Protein AF-A0A2N1TAE9-F1 (afdb_monomer_lite)

Structure (mmCIF, N/CA/C/O backbone):
data_AF-A0A2N1TAE9-F1
#
_entry.id   AF-A0A2N1TAE9-F1
#
loop_
_atom_site.group_PDB
_atom_site.id
_atom_site.type_symbol
_atom_site.label_atom_id
_atom_site.label_alt_id
_atom_site.label_comp_id
_atom_site.label_asym_id
_atom_site.label_entity_id
_atom_site.label_seq_id
_atom_site.pdbx_PDB_ins_code
_atom_site.Cartn_x
_atom_site.Cartn_y
_atom_site.Cartn_z
_atom_site.occupancy
_atom_site.B_iso_or_equiv
_atom_site.auth_seq_id
_atom_site.auth_comp_id
_atom_site.auth_asym_id
_atom_site.auth_atom_id
_atom_site.pdbx_PDB_model_num
ATOM 1 N N . MET A 1 1 ? 29.880 -28.941 57.356 1.00 48.69 1 MET A N 1
ATOM 2 C CA . MET A 1 1 ? 28.964 -29.034 56.193 1.00 48.69 1 MET A CA 1
ATOM 3 C C . MET A 1 1 ? 27.522 -28.611 56.514 1.00 48.69 1 MET A C 1
ATOM 5 O O . MET A 1 1 ? 26.839 -28.140 55.619 1.00 48.69 1 MET A O 1
ATOM 9 N N . MET A 1 2 ? 27.075 -28.674 57.776 1.00 41.75 2 MET A N 1
ATOM 10 C CA . MET A 1 2 ? 25.691 -28.361 58.184 1.00 41.75 2 MET A CA 1
ATOM 11 C C . MET A 1 2 ? 25.362 -26.857 58.338 1.00 41.75 2 MET A C 1
ATOM 13 O O . MET A 1 2 ? 24.201 -26.471 58.325 1.00 41.75 2 MET A O 1
ATOM 17 N N . THR A 1 3 ? 26.364 -25.975 58.414 1.00 40.53 3 THR A N 1
ATOM 18 C CA . THR A 1 3 ? 26.179 -24.521 58.615 1.00 40.53 3 THR A CA 1
ATOM 19 C C . THR A 1 3 ? 25.979 -23.706 57.330 1.00 40.53 3 THR A C 1
ATOM 21 O O . THR A 1 3 ? 25.536 -22.563 57.405 1.00 40.53 3 THR A O 1
ATOM 24 N N . ARG A 1 4 ? 26.260 -24.269 56.142 1.00 40.06 4 ARG A N 1
ATOM 25 C CA . ARG A 1 4 ? 25.985 -23.610 54.845 1.00 40.06 4 ARG A CA 1
ATOM 26 C C . ARG A 1 4 ? 24.565 -23.860 54.329 1.00 40.06 4 ARG A C 1
ATOM 28 O O . ARG A 1 4 ? 24.026 -23.006 53.640 1.00 40.06 4 ARG A O 1
ATOM 35 N N . ILE A 1 5 ? 23.944 -24.977 54.711 1.00 45.84 5 ILE A N 1
ATOM 36 C CA . ILE A 1 5 ? 22.577 -25.325 54.292 1.00 45.84 5 ILE A CA 1
ATOM 37 C C . ILE A 1 5 ? 21.556 -24.419 54.999 1.00 45.84 5 ILE A C 1
ATOM 39 O O . ILE A 1 5 ? 20.664 -23.885 54.355 1.00 45.84 5 ILE A O 1
ATOM 43 N N . ILE A 1 6 ? 21.768 -24.111 56.283 1.00 46.84 6 ILE A N 1
ATOM 44 C CA . ILE A 1 6 ? 20.852 -23.265 57.068 1.00 46.84 6 ILE A CA 1
ATOM 45 C C . ILE A 1 6 ? 20.806 -21.813 56.551 1.00 46.84 6 ILE A C 1
ATOM 47 O O . ILE A 1 6 ? 19.744 -21.200 56.562 1.00 46.84 6 ILE A O 1
ATOM 51 N N . LYS A 1 7 ? 21.919 -21.264 56.034 1.00 40.62 7 LYS A N 1
ATOM 52 C CA . LYS A 1 7 ? 21.946 -19.894 55.484 1.00 40.62 7 LYS A CA 1
ATOM 53 C C . LYS A 1 7 ? 21.244 -19.766 54.126 1.00 40.62 7 LYS A C 1
ATOM 55 O O . LYS A 1 7 ? 20.624 -18.738 53.882 1.00 40.62 7 LYS A O 1
ATOM 60 N N . ASN A 1 8 ? 21.285 -20.799 53.282 1.00 44.47 8 ASN A N 1
ATOM 61 C CA . ASN A 1 8 ? 20.608 -20.770 51.980 1.00 44.47 8 ASN A CA 1
ATOM 62 C C . ASN A 1 8 ? 19.101 -21.039 52.100 1.00 44.47 8 ASN A C 1
ATOM 64 O O . ASN A 1 8 ? 18.321 -20.444 51.364 1.00 44.47 8 ASN A O 1
ATOM 68 N N . THR A 1 9 ? 18.668 -21.858 53.065 1.00 50.06 9 THR A N 1
ATOM 69 C CA . THR A 1 9 ? 17.235 -22.080 53.320 1.00 50.06 9 THR A CA 1
ATOM 70 C C . THR A 1 9 ? 16.568 -20.856 53.961 1.00 50.06 9 THR A C 1
ATOM 72 O O . THR A 1 9 ? 15.439 -20.530 53.612 1.00 50.06 9 THR A O 1
ATOM 75 N N . LEU A 1 10 ? 17.268 -20.117 54.834 1.00 45.78 10 LEU A N 1
ATOM 76 C CA . LEU A 1 10 ? 16.733 -18.883 55.429 1.00 45.78 10 LEU A CA 1
ATOM 77 C C . LEU A 1 10 ? 16.612 -17.724 54.428 1.00 45.78 10 LEU A C 1
ATOM 79 O O . LEU A 1 10 ? 15.702 -16.915 54.569 1.00 45.78 10 LEU A O 1
ATOM 83 N N . LEU A 1 11 ? 17.473 -17.658 53.406 1.00 48.25 11 LEU A N 1
ATOM 84 C CA . LEU A 1 11 ? 17.379 -16.631 52.362 1.00 48.25 11 LEU A CA 1
ATOM 85 C C . LEU A 1 11 ? 16.167 -16.865 51.441 1.00 48.25 11 LEU A C 1
ATOM 87 O O . LEU A 1 11 ? 15.468 -15.917 51.105 1.00 48.25 11 LEU A O 1
ATOM 91 N N . LEU A 1 12 ? 15.865 -18.125 51.102 1.00 50.19 12 LEU A N 1
ATOM 92 C CA . LEU A 1 12 ? 14.687 -18.492 50.301 1.00 50.19 12 LEU A CA 1
ATOM 93 C C . LEU A 1 12 ? 13.363 -18.274 51.050 1.00 50.19 12 LEU A C 1
ATOM 95 O O . LEU A 1 12 ? 12.384 -17.845 50.448 1.00 50.19 12 LEU A O 1
ATOM 99 N N . VAL A 1 13 ? 13.335 -18.510 52.365 1.00 53.56 13 VAL A N 1
ATOM 100 C CA . VAL A 1 13 ? 12.142 -18.247 53.190 1.00 53.56 13 VAL A CA 1
ATOM 101 C C . VAL A 1 13 ? 11.974 -16.746 53.475 1.00 53.56 13 VAL A C 1
ATOM 103 O O . VAL A 1 13 ? 10.848 -16.260 53.510 1.00 53.56 13 VAL A O 1
ATOM 106 N N . ALA A 1 14 ? 13.068 -15.981 53.593 1.00 46.66 14 ALA A N 1
ATOM 107 C CA . ALA A 1 14 ? 13.014 -14.523 53.740 1.00 46.66 14 ALA A CA 1
ATOM 108 C C . ALA A 1 14 ? 12.622 -13.792 52.439 1.00 46.66 14 ALA A C 1
ATOM 110 O O . ALA A 1 14 ? 11.951 -12.766 52.514 1.00 46.66 14 ALA A O 1
ATOM 111 N N . LEU A 1 15 ? 12.960 -14.332 51.260 1.00 47.03 15 LEU A N 1
ATOM 112 C CA . LEU A 1 15 ? 12.443 -13.838 49.974 1.00 47.03 15 LEU A CA 1
ATOM 113 C C . LEU A 1 15 ? 10.959 -14.185 49.754 1.00 47.03 15 LEU A C 1
ATOM 115 O O . LEU A 1 15 ? 10.267 -13.447 49.063 1.00 47.03 15 LEU A O 1
ATOM 119 N N . GLY A 1 16 ? 10.453 -15.261 50.368 1.00 46.06 16 GLY A N 1
ATOM 120 C CA . GLY A 1 16 ? 9.036 -15.640 50.297 1.00 46.06 16 GLY A CA 1
ATOM 121 C C . GLY A 1 16 ? 8.114 -14.905 51.279 1.00 46.06 16 GLY A C 1
ATOM 122 O O . GLY A 1 16 ? 6.905 -14.889 51.076 1.00 46.06 16 GLY A O 1
ATOM 123 N N . ALA A 1 17 ? 8.653 -14.294 52.340 1.00 45.81 17 ALA A N 1
ATOM 124 C CA . ALA A 1 17 ? 7.858 -13.738 53.442 1.00 45.81 17 ALA A CA 1
ATOM 125 C C . ALA A 1 17 ? 7.731 -12.199 53.450 1.00 45.81 17 ALA A C 1
ATOM 127 O O . ALA A 1 17 ? 7.178 -11.646 54.398 1.00 45.81 17 ALA A O 1
ATOM 128 N N . ALA A 1 18 ? 8.221 -11.496 52.422 1.00 43.75 18 ALA A N 1
ATOM 129 C CA . ALA A 1 18 ? 8.297 -10.029 52.404 1.00 43.75 18 ALA A CA 1
ATOM 130 C C . ALA A 1 18 ? 7.471 -9.338 51.299 1.00 43.75 18 ALA A C 1
ATOM 132 O O . ALA A 1 18 ? 7.846 -8.253 50.865 1.00 43.75 18 ALA A O 1
ATOM 133 N N . VAL A 1 19 ? 6.336 -9.907 50.868 1.00 46.25 19 VAL A N 1
ATOM 134 C CA . VAL A 1 19 ? 5.345 -9.162 50.059 1.00 46.25 19 VAL A CA 1
ATOM 135 C C . VAL A 1 19 ? 3.905 -9.519 50.465 1.00 46.25 19 VAL A C 1
ATOM 137 O O . VAL A 1 19 ? 3.253 -10.327 49.801 1.00 46.25 19 VAL A O 1
ATOM 140 N N . PRO A 1 20 ? 3.357 -8.938 51.546 1.00 41.84 20 PRO A N 1
ATOM 141 C CA . PRO A 1 20 ? 1.918 -8.878 51.729 1.00 41.84 20 PRO A CA 1
ATOM 142 C C . PRO A 1 20 ? 1.414 -7.628 50.989 1.00 41.84 20 PRO A C 1
ATOM 144 O O . PRO A 1 20 ? 1.506 -6.526 51.524 1.00 41.84 20 PRO A O 1
ATOM 147 N N . GLY A 1 21 ? 0.939 -7.769 49.743 1.00 39.06 21 GLY A N 1
ATOM 148 C CA . GLY A 1 21 ? 0.318 -6.624 49.057 1.00 39.06 21 GLY A CA 1
ATOM 149 C C . GLY A 1 21 ? 0.042 -6.675 47.551 1.00 39.06 21 GLY A C 1
ATOM 150 O O . GLY A 1 21 ? -0.692 -5.812 47.097 1.00 39.06 21 GLY A O 1
ATOM 151 N N . CYS A 1 22 ? 0.549 -7.639 46.777 1.00 42.91 22 CYS A N 1
ATOM 152 C CA . CYS A 1 22 ? 0.205 -7.789 45.350 1.00 42.91 22 CYS A CA 1
ATOM 153 C C . CYS A 1 22 ? 0.248 -9.275 44.979 1.00 42.91 22 CYS A C 1
ATOM 155 O O . CYS A 1 22 ? 1.330 -9.803 44.748 1.00 42.91 22 CYS A O 1
ATOM 157 N N . TRP A 1 23 ? -0.891 -9.972 44.986 1.00 37.56 23 TRP A N 1
ATOM 158 C CA . TRP A 1 23 ? -0.955 -11.418 44.704 1.00 37.56 23 TRP A CA 1
ATOM 159 C C . TRP A 1 23 ? -1.984 -11.823 43.640 1.00 37.56 23 TRP A C 1
ATOM 161 O O . TRP A 1 23 ? -2.246 -13.011 43.494 1.00 37.56 23 TRP A O 1
ATOM 171 N N . ASP A 1 24 ? -2.488 -10.887 42.833 1.00 42.12 24 ASP A N 1
ATOM 172 C CA . ASP A 1 24 ? -3.410 -11.237 41.737 1.00 42.12 24 ASP A CA 1
ATOM 173 C C . ASP A 1 24 ? -2.737 -11.401 40.367 1.00 42.12 24 ASP A C 1
ATOM 175 O O . ASP A 1 24 ? -3.413 -11.698 39.385 1.00 42.12 24 ASP A O 1
ATOM 179 N N . ARG A 1 25 ? -1.406 -11.273 40.266 1.00 45.28 25 ARG A N 1
ATOM 180 C CA . ARG A 1 25 ? -0.684 -11.544 39.012 1.00 45.28 25 ARG A CA 1
ATOM 181 C C . ARG A 1 25 ? 0.619 -12.302 39.279 1.00 45.28 25 ARG A C 1
ATOM 183 O O . ARG A 1 25 ? 1.482 -11.781 39.987 1.00 45.28 25 ARG A O 1
ATOM 190 N N . PRO A 1 26 ? 0.800 -13.528 38.751 1.00 45.22 26 PRO A N 1
ATOM 191 C CA . PRO A 1 26 ? 2.083 -14.210 38.828 1.00 45.22 26 PRO A CA 1
ATOM 192 C C . PRO A 1 26 ? 3.147 -13.384 38.097 1.00 45.22 26 PRO A C 1
ATOM 194 O O . PRO A 1 26 ? 2.963 -13.006 36.943 1.00 45.22 26 PRO A O 1
ATOM 197 N N . LEU A 1 27 ? 4.294 -13.170 38.749 1.00 46.91 27 LEU A N 1
ATOM 198 C CA . LEU A 1 27 ? 5.439 -12.380 38.259 1.00 46.91 27 LEU A CA 1
ATOM 199 C C . LEU A 1 27 ? 6.015 -12.853 36.901 1.00 46.91 27 LEU A C 1
ATOM 201 O O . LEU A 1 27 ? 6.888 -12.202 36.339 1.00 46.91 27 LEU A O 1
ATOM 205 N N . PHE A 1 28 ? 5.557 -14.004 36.398 1.00 48.75 28 PHE A N 1
ATOM 206 C CA . PHE A 1 28 ? 6.029 -14.648 35.172 1.00 48.75 28 PHE A CA 1
ATOM 207 C C . PHE A 1 28 ? 4.971 -14.731 34.060 1.00 48.75 28 PHE A C 1
ATOM 209 O O . PHE A 1 28 ? 5.301 -15.185 32.970 1.00 48.75 28 PHE A O 1
ATOM 216 N N . THR A 1 29 ? 3.724 -14.301 34.290 1.00 44.34 29 THR A N 1
ATOM 217 C CA . THR A 1 29 ? 2.687 -14.295 33.237 1.00 44.34 29 THR A CA 1
ATOM 218 C C . THR A 1 29 ? 2.866 -13.110 32.280 1.00 44.34 29 THR A C 1
ATOM 220 O O . THR A 1 29 ? 2.688 -13.263 31.078 1.00 44.34 29 THR A O 1
ATOM 223 N N . GLU A 1 30 ? 3.340 -11.970 32.793 1.00 48.47 30 GLU A N 1
ATOM 224 C CA . GLU A 1 30 ? 3.774 -10.795 32.007 1.00 48.47 30 GLU A CA 1
ATOM 225 C C . GLU A 1 30 ? 4.979 -11.097 31.094 1.00 48.47 30 GLU A C 1
ATOM 227 O O . GLU A 1 30 ? 5.230 -10.374 30.142 1.00 48.47 30 GLU A O 1
ATOM 232 N N . LEU A 1 31 ? 5.741 -12.163 31.374 1.00 47.31 31 LEU A N 1
ATOM 233 C CA . LEU A 1 31 ? 6.984 -12.492 30.664 1.00 47.31 31 LEU A CA 1
ATOM 234 C C . LEU A 1 31 ? 6.779 -13.471 29.490 1.00 47.31 31 LEU A C 1
ATOM 236 O O . LEU A 1 31 ? 7.754 -13.839 28.841 1.00 47.31 31 LEU A O 1
ATOM 240 N N . ALA A 1 32 ? 5.545 -13.939 29.252 1.00 51.44 32 ALA A N 1
ATOM 241 C CA . ALA A 1 32 ? 5.274 -15.072 28.358 1.00 51.44 32 ALA A CA 1
ATOM 242 C C . ALA A 1 32 ? 4.232 -14.815 27.255 1.00 51.44 32 ALA A C 1
ATOM 244 O O . ALA A 1 32 ? 4.106 -15.644 26.356 1.00 51.44 32 ALA A O 1
ATOM 245 N N . THR A 1 33 ? 3.495 -13.704 27.290 1.00 66.19 33 THR A N 1
ATOM 246 C CA . THR A 1 33 ? 2.437 -13.424 26.305 1.00 66.19 33 THR A CA 1
ATOM 247 C C . THR A 1 33 ? 2.600 -12.023 25.752 1.00 66.19 33 THR A C 1
ATOM 249 O O . THR A 1 33 ? 2.283 -11.061 26.440 1.00 66.19 33 THR A O 1
ATOM 252 N N . ASN A 1 34 ? 3.087 -11.947 24.512 1.00 79.75 34 ASN A N 1
ATOM 253 C CA . ASN A 1 34 ? 3.080 -10.732 23.706 1.00 79.75 34 ASN A CA 1
ATOM 254 C C . ASN A 1 34 ? 1.625 -10.270 23.523 1.00 79.75 34 ASN A C 1
ATOM 256 O O . ASN A 1 34 ? 0.776 -11.054 23.080 1.00 79.75 34 ASN A O 1
ATOM 260 N N . ARG A 1 35 ? 1.326 -9.037 23.930 1.00 89.25 35 ARG A N 1
ATOM 261 C CA . ARG A 1 35 ? -0.026 -8.466 23.900 1.00 89.25 35 ARG A CA 1
ATOM 262 C C . ARG A 1 35 ? -0.255 -7.626 22.655 1.00 89.25 35 ARG A C 1
ATOM 264 O O . ARG A 1 35 ? -1.401 -7.510 22.230 1.00 89.25 35 ARG A O 1
ATOM 271 N N . LEU A 1 36 ? 0.791 -7.073 22.055 1.00 92.62 36 LEU A N 1
ATOM 272 C CA . LEU A 1 36 ? 0.718 -6.435 20.753 1.00 92.62 36 LEU A CA 1
ATOM 273 C C . LEU A 1 36 ? 0.793 -7.499 19.654 1.00 92.62 36 LEU A C 1
ATOM 275 O O . LEU A 1 36 ? 1.784 -8.210 19.532 1.00 92.62 36 LEU A O 1
ATOM 279 N N . GLU A 1 37 ? -0.226 -7.567 18.806 1.00 94.56 37 GLU A N 1
ATOM 280 C CA . GLU A 1 37 ? -0.170 -8.269 17.526 1.00 94.56 37 GLU A CA 1
ATOM 281 C C . GLU A 1 37 ? -0.018 -7.251 16.404 1.00 94.56 37 GLU A C 1
ATOM 283 O O . GLU A 1 37 ? -0.873 -6.382 16.242 1.00 94.56 37 GLU A O 1
ATOM 288 N N . VAL A 1 38 ? 1.023 -7.390 15.585 1.00 96.06 38 VAL A N 1
ATOM 289 C CA . VAL A 1 38 ? 1.084 -6.684 14.303 1.00 96.06 38 VAL A CA 1
ATOM 290 C C . VAL A 1 38 ? 0.535 -7.578 13.209 1.00 96.06 38 VAL A C 1
ATOM 292 O O . VAL A 1 38 ? 1.040 -8.675 12.973 1.00 96.06 38 VAL A O 1
ATOM 295 N N . ARG A 1 39 ? -0.481 -7.081 12.513 1.00 96.50 39 ARG A N 1
ATOM 296 C CA . ARG A 1 39 ? -1.140 -7.774 11.414 1.00 96.50 39 ARG A CA 1
ATOM 297 C C . ARG A 1 39 ? -0.903 -7.020 10.124 1.00 96.50 39 ARG A C 1
ATOM 299 O O . ARG A 1 39 ? -1.320 -5.873 9.998 1.00 96.50 39 ARG A O 1
ATOM 306 N N . LEU A 1 40 ? -0.254 -7.672 9.170 1.00 96.06 40 LEU A N 1
ATOM 307 C CA . LEU A 1 40 ? 0.089 -7.081 7.888 1.00 96.06 40 LEU A CA 1
ATOM 308 C C . LEU A 1 40 ? -0.789 -7.640 6.765 1.00 96.06 40 LEU A C 1
ATOM 310 O O . LEU A 1 40 ? -0.867 -8.856 6.593 1.00 96.06 40 LEU A O 1
ATOM 314 N N . LYS A 1 41 ? -1.409 -6.756 5.979 1.00 94.56 41 LYS A N 1
ATOM 315 C CA . LYS A 1 41 ? -2.271 -7.123 4.847 1.00 94.56 41 LYS A CA 1
ATOM 316 C C . LYS A 1 41 ? -1.846 -6.450 3.539 1.00 94.56 41 LYS A C 1
ATOM 318 O O . LYS A 1 41 ? -1.318 -5.341 3.557 1.00 94.56 41 LYS A O 1
ATOM 323 N N . GLY A 1 42 ? -2.136 -7.105 2.418 1.00 90.62 42 GLY A N 1
ATOM 324 C CA . GLY A 1 42 ? -1.908 -6.647 1.039 1.00 90.62 42 GLY A CA 1
ATOM 325 C C . GLY A 1 42 ? -3.141 -6.090 0.324 1.00 90.62 42 GLY A C 1
ATOM 326 O O . GLY A 1 42 ? -3.156 -6.004 -0.906 1.00 90.62 42 GLY A O 1
ATOM 327 N N . THR A 1 43 ? -4.192 -5.785 1.078 1.00 88.38 43 THR A N 1
ATOM 328 C CA . THR A 1 43 ? -5.531 -5.456 0.583 1.00 88.38 43 THR A CA 1
ATOM 329 C C . THR A 1 43 ? -5.926 -4.011 0.901 1.00 88.38 43 THR A C 1
ATOM 331 O O . THR A 1 43 ? -5.428 -3.414 1.858 1.00 88.38 43 THR A O 1
ATOM 334 N N . TYR A 1 44 ? -6.842 -3.462 0.097 1.00 86.19 44 TYR A N 1
ATOM 335 C CA . TYR A 1 44 ? -7.515 -2.203 0.402 1.00 86.19 44 TYR A CA 1
ATOM 336 C C . TYR A 1 44 ? -8.557 -2.341 1.524 1.00 86.19 44 TYR A C 1
ATOM 338 O O . TYR A 1 44 ? -8.684 -1.443 2.355 1.00 86.19 44 TYR A O 1
ATOM 346 N N . ALA A 1 45 ? -9.307 -3.445 1.570 1.00 87.25 45 ALA A N 1
ATOM 347 C CA . ALA A 1 45 ? -10.346 -3.676 2.566 1.00 87.25 45 ALA A CA 1
ATOM 348 C C . ALA A 1 45 ? -9.770 -4.008 3.954 1.00 87.25 45 ALA A C 1
ATOM 350 O O . ALA A 1 45 ? -8.665 -4.528 4.112 1.00 87.25 45 ALA A O 1
ATOM 351 N N . SER A 1 46 ? -10.496 -3.651 5.010 1.00 85.31 46 SER A N 1
ATOM 352 C CA . SER A 1 46 ? -10.188 -4.066 6.380 1.00 85.31 46 SER A CA 1
ATOM 353 C C . SER A 1 46 ? -10.633 -5.503 6.639 1.00 85.31 46 SER A C 1
ATOM 355 O O . SER A 1 46 ? -9.995 -6.210 7.420 1.00 85.31 46 SER A O 1
ATOM 357 N N . ASN A 1 47 ? -11.694 -5.936 5.966 1.00 88.06 47 ASN A N 1
ATOM 358 C CA . ASN A 1 47 ? -12.227 -7.293 5.954 1.00 88.06 47 ASN A CA 1
ATOM 359 C C . ASN A 1 47 ? -13.014 -7.508 4.652 1.00 88.06 47 ASN A C 1
ATOM 361 O O . ASN A 1 47 ? -13.383 -6.529 4.009 1.00 88.06 47 ASN A O 1
ATOM 365 N N . ASP A 1 48 ? -13.243 -8.770 4.284 1.00 84.44 48 ASP A N 1
ATOM 366 C CA . ASP A 1 48 ? -13.979 -9.166 3.072 1.00 84.44 48 ASP A CA 1
ATOM 367 C C . ASP A 1 48 ? -13.463 -8.465 1.805 1.00 84.44 48 ASP A C 1
ATOM 369 O O . ASP A 1 48 ? -14.156 -7.667 1.175 1.00 84.44 48 ASP A O 1
ATOM 373 N N . GLU A 1 49 ? -12.205 -8.736 1.448 1.00 84.06 49 GLU A N 1
ATOM 374 C CA . GLU A 1 49 ? -11.585 -8.105 0.285 1.00 84.06 49 GLU A CA 1
ATOM 375 C C . GLU A 1 49 ? -12.241 -8.535 -1.029 1.00 84.06 49 GLU A C 1
ATOM 377 O O . GLU A 1 49 ? -12.712 -9.662 -1.214 1.00 84.06 49 GLU A O 1
ATOM 382 N N . ARG A 1 50 ? -12.225 -7.610 -1.987 1.00 82.94 50 ARG A N 1
ATOM 383 C CA . ARG A 1 50 ? -12.689 -7.863 -3.343 1.00 82.94 50 ARG A CA 1
ATOM 384 C C . ARG A 1 50 ? -11.826 -8.931 -4.006 1.00 82.94 50 ARG A C 1
ATOM 386 O O . ARG A 1 50 ? -10.600 -8.853 -3.984 1.00 82.94 50 ARG A O 1
ATOM 393 N N . ALA A 1 51 ? -12.478 -9.853 -4.709 1.00 82.56 51 ALA A N 1
ATOM 394 C CA . ALA A 1 51 ? -11.777 -10.786 -5.578 1.00 82.56 51 ALA A CA 1
ATOM 395 C C . ALA A 1 51 ? -10.871 -10.030 -6.566 1.00 82.56 51 ALA A C 1
ATOM 397 O O . ALA A 1 51 ? -11.275 -9.002 -7.124 1.00 82.56 51 ALA A O 1
ATOM 398 N N . TRP A 1 52 ? -9.659 -10.527 -6.788 1.00 78.56 52 TRP A N 1
ATOM 399 C CA . TRP A 1 52 ? -8.677 -9.859 -7.626 1.00 78.56 52 TRP A CA 1
ATOM 400 C C . TRP A 1 52 ? -9.178 -9.774 -9.067 1.00 78.56 52 TRP A C 1
ATOM 402 O O . TRP A 1 52 ? -9.404 -10.780 -9.741 1.00 78.56 52 TRP A O 1
ATOM 412 N N . GLN A 1 53 ? -9.350 -8.546 -9.551 1.00 71.44 53 GLN A N 1
ATOM 413 C CA . GLN A 1 53 ? -9.719 -8.266 -10.934 1.00 71.44 53 GLN A CA 1
ATOM 414 C C . GLN A 1 53 ? -8.554 -7.573 -11.623 1.00 71.44 53 GLN A C 1
ATOM 416 O O . GLN A 1 53 ? -8.527 -6.351 -11.756 1.00 71.44 53 GLN A O 1
ATOM 421 N N . ALA A 1 54 ? -7.560 -8.355 -12.027 1.00 65.88 54 ALA A N 1
ATOM 422 C CA . ALA A 1 54 ? -6.461 -7.808 -12.797 1.00 65.88 54 ALA A CA 1
ATOM 423 C C . ALA A 1 54 ? -6.904 -7.446 -14.228 1.00 65.88 54 ALA A C 1
ATOM 425 O O . ALA A 1 54 ? -7.735 -8.151 -14.814 1.00 65.88 54 ALA A O 1
ATOM 426 N N . PRO A 1 55 ? -6.364 -6.373 -14.825 1.00 65.50 55 PRO A N 1
ATOM 427 C CA . PRO A 1 55 ? -6.675 -5.988 -16.178 1.00 65.50 55 PRO A CA 1
ATOM 428 C C . PRO A 1 55 ? -5.969 -6.958 -17.112 1.00 65.50 55 PRO A C 1
ATOM 430 O O . PRO A 1 55 ? -4.852 -7.414 -16.876 1.00 65.50 55 PRO A O 1
ATOM 433 N N . VAL A 1 56 ? -6.627 -7.227 -18.231 1.00 54.62 56 VAL A N 1
ATOM 434 C CA . VAL A 1 56 ? -6.097 -8.093 -19.289 1.00 54.62 56 VAL A CA 1
ATOM 435 C C . VAL A 1 56 ? -4.979 -7.384 -20.082 1.00 54.62 56 VAL A C 1
ATOM 437 O O . VAL A 1 56 ? -4.350 -7.996 -20.933 1.00 54.62 56 VAL A O 1
ATOM 440 N N . ASN A 1 57 ? -4.701 -6.104 -19.795 1.00 55.84 57 ASN A N 1
ATOM 441 C CA . ASN A 1 57 ? -3.634 -5.333 -20.422 1.00 55.84 57 ASN A CA 1
ATOM 442 C C . ASN A 1 57 ? -3.010 -4.342 -19.420 1.00 55.84 57 ASN A C 1
ATOM 444 O O . ASN A 1 57 ? -3.539 -3.256 -19.210 1.00 55.84 57 ASN A O 1
ATOM 448 N N . VAL A 1 58 ? -1.892 -4.725 -18.796 1.00 58.88 58 VAL A N 1
ATOM 449 C CA . VAL A 1 58 ? -1.060 -3.842 -17.942 1.00 58.88 58 VAL A CA 1
ATOM 450 C C . VAL A 1 58 ? -0.078 -2.992 -18.758 1.00 58.88 58 VAL A C 1
ATOM 452 O O . VAL 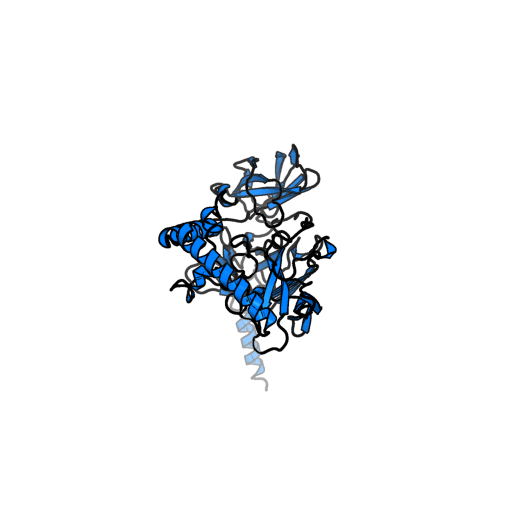A 1 58 ? 0.822 -2.375 -18.195 1.00 58.88 58 VAL A O 1
ATOM 455 N N . ASN A 1 59 ? -0.193 -3.016 -20.089 1.00 58.38 59 ASN A N 1
ATOM 456 C CA . ASN A 1 59 ? 0.677 -2.278 -20.989 1.00 58.38 59 ASN A CA 1
ATOM 457 C C . ASN A 1 59 ? 0.134 -0.850 -21.138 1.00 58.38 59 ASN A C 1
ATOM 459 O O . ASN A 1 59 ? -0.657 -0.557 -22.034 1.00 58.38 59 ASN A O 1
ATOM 463 N N . ASP A 1 60 ? 0.532 0.024 -20.219 1.00 59.22 60 ASP A N 1
ATOM 464 C CA . ASP A 1 60 ? 0.195 1.453 -20.221 1.00 59.22 60 ASP A CA 1
ATOM 465 C C . ASP A 1 60 ? 1.251 2.311 -20.934 1.00 59.22 60 ASP A C 1
ATOM 467 O O . ASP A 1 60 ? 1.208 3.537 -20.895 1.00 59.22 60 ASP A O 1
ATOM 471 N N . GLY A 1 61 ? 2.171 1.648 -21.637 1.00 59.88 61 GLY A N 1
ATOM 472 C CA . GLY A 1 61 ? 3.227 2.299 -22.384 1.00 59.88 61 GLY A CA 1
ATOM 473 C C . GLY A 1 61 ? 4.457 2.616 -21.554 1.00 59.88 61 GLY A C 1
ATOM 474 O O . GLY A 1 61 ? 5.207 3.442 -22.024 1.00 59.88 61 GLY A O 1
ATOM 475 N N . SER A 1 62 ? 4.688 1.978 -20.397 1.00 62.31 62 SER A N 1
ATOM 476 C CA . SER A 1 62 ? 5.912 2.058 -19.567 1.00 62.31 62 SER A CA 1
ATOM 477 C C . SER A 1 62 ? 7.130 1.258 -20.076 1.00 62.31 62 SER A C 1
ATOM 479 O O . SER A 1 62 ? 8.151 1.186 -19.389 1.00 62.31 62 SER A O 1
ATOM 481 N N . ILE A 1 63 ? 7.017 0.629 -21.249 1.00 69.25 63 ILE A N 1
ATOM 482 C CA . ILE A 1 63 ? 8.035 -0.203 -21.913 1.00 69.25 63 ILE A CA 1
ATOM 483 C C . ILE A 1 63 ? 8.184 0.310 -23.353 1.00 69.25 63 ILE A C 1
ATOM 485 O O . ILE A 1 63 ? 7.162 0.435 -24.036 1.00 69.25 63 ILE A O 1
ATOM 489 N N . ASP A 1 64 ? 9.400 0.587 -23.838 1.00 66.12 64 ASP A N 1
ATOM 490 C CA . ASP A 1 64 ? 9.628 1.101 -25.203 1.00 66.12 64 ASP A CA 1
ATOM 491 C C . ASP A 1 64 ? 10.463 0.188 -26.103 1.00 66.12 64 ASP A C 1
ATOM 493 O O . ASP A 1 64 ? 10.206 0.147 -27.311 1.00 66.12 64 ASP A O 1
ATOM 497 N N . ASP A 1 65 ? 11.424 -0.554 -25.558 1.00 60.81 65 ASP A N 1
ATOM 498 C CA . ASP A 1 65 ? 12.399 -1.280 -26.376 1.00 60.81 65 ASP A CA 1
ATOM 499 C C . ASP A 1 65 ? 11.849 -2.618 -26.915 1.00 60.81 65 ASP A C 1
ATOM 501 O O . ASP A 1 65 ? 12.029 -2.943 -28.096 1.00 60.81 65 ASP A O 1
ATOM 505 N N . TYR A 1 66 ? 11.111 -3.375 -26.095 1.00 64.94 66 TYR A N 1
ATOM 506 C CA . TYR A 1 66 ? 10.378 -4.573 -26.530 1.00 64.94 66 TYR A CA 1
ATOM 507 C C . TYR A 1 66 ? 8.905 -4.488 -26.094 1.00 64.94 66 TYR A C 1
ATOM 509 O O . TYR A 1 66 ? 8.541 -5.027 -25.048 1.00 64.94 66 TYR A O 1
ATOM 517 N N . PRO A 1 67 ? 8.030 -3.794 -26.854 1.00 57.28 67 PRO A N 1
ATOM 518 C CA . PRO A 1 67 ? 6.638 -3.606 -26.461 1.00 57.28 67 PRO A CA 1
ATOM 519 C C . PRO A 1 67 ? 5.949 -4.973 -26.363 1.00 57.28 67 PRO A C 1
ATOM 521 O O . PRO A 1 67 ? 5.870 -5.697 -27.361 1.00 57.28 67 PRO A O 1
ATOM 524 N N . PRO A 1 68 ? 5.454 -5.359 -25.176 1.00 53.28 68 PRO A N 1
ATOM 525 C CA . PRO A 1 68 ? 5.025 -6.721 -24.956 1.00 53.28 68 PRO A CA 1
ATOM 526 C C . PRO A 1 68 ? 3.716 -6.968 -25.697 1.00 53.28 68 PRO A C 1
ATOM 528 O O . PRO A 1 68 ? 2.682 -6.366 -25.415 1.00 53.28 68 PRO A O 1
ATOM 531 N N . THR A 1 69 ? 3.729 -7.973 -26.556 1.00 53.97 69 THR A N 1
ATOM 532 C CA . THR A 1 69 ? 2.545 -8.813 -26.766 1.00 53.97 69 THR A CA 1
ATOM 533 C C . THR A 1 69 ? 2.344 -9.800 -25.604 1.00 53.97 69 THR A C 1
ATOM 535 O O . THR A 1 69 ? 1.584 -10.751 -25.741 1.00 53.97 69 THR A O 1
ATOM 538 N N . ASP A 1 70 ? 3.030 -9.601 -24.472 1.00 56.06 70 ASP A N 1
ATOM 539 C CA . ASP A 1 70 ? 3.320 -10.653 -23.490 1.00 56.06 70 ASP A CA 1
ATOM 540 C C . ASP A 1 70 ? 2.431 -10.639 -22.244 1.00 56.06 70 ASP A C 1
ATOM 542 O O . ASP A 1 70 ? 2.495 -11.586 -21.476 1.00 56.06 70 ASP A O 1
ATOM 546 N N . VAL A 1 71 ? 1.621 -9.598 -22.009 1.00 62.69 71 VAL A N 1
ATOM 547 C CA . VAL A 1 71 ? 0.565 -9.645 -20.978 1.00 62.69 71 VAL A CA 1
ATOM 548 C C . VAL A 1 71 ? -0.772 -9.537 -21.679 1.00 62.69 71 VAL A C 1
ATOM 550 O O . VAL A 1 71 ? -1.319 -8.453 -21.858 1.00 62.69 71 VAL A O 1
ATOM 553 N N . THR A 1 72 ? -1.251 -10.680 -22.154 1.00 59.00 72 THR A N 1
ATOM 554 C CA . THR A 1 72 ? -2.533 -10.791 -22.866 1.00 59.00 72 THR A CA 1
ATOM 555 C C . THR A 1 72 ? -3.568 -11.543 -22.047 1.00 59.00 72 THR A C 1
ATOM 557 O O . THR A 1 72 ? -4.746 -11.577 -22.407 1.00 59.00 72 THR A O 1
ATOM 560 N N . THR A 1 73 ? -3.135 -12.164 -20.950 1.00 64.94 73 THR A N 1
ATOM 561 C CA . THR A 1 73 ? -3.962 -12.965 -20.061 1.00 64.94 73 THR A CA 1
ATOM 562 C C . THR A 1 73 ? -3.544 -12.776 -18.605 1.00 64.94 73 THR A C 1
ATOM 564 O O . THR A 1 73 ? -2.434 -12.348 -18.302 1.00 64.94 73 THR A O 1
ATOM 567 N N . ILE A 1 74 ? -4.424 -13.163 -17.677 1.00 67.88 74 ILE A N 1
ATOM 568 C CA . ILE A 1 74 ? -4.119 -13.187 -16.236 1.00 67.88 74 ILE A CA 1
ATOM 569 C C . ILE A 1 74 ? -2.924 -14.107 -15.931 1.00 67.88 74 ILE A C 1
ATOM 571 O O . ILE A 1 74 ? -2.178 -13.843 -14.997 1.00 67.88 74 ILE A O 1
ATOM 575 N N . ALA A 1 75 ? -2.699 -15.152 -16.737 1.00 71.75 75 ALA A N 1
ATOM 576 C CA . ALA A 1 75 ? -1.583 -16.078 -16.544 1.00 71.75 75 ALA A CA 1
ATOM 577 C C . ALA A 1 75 ? -0.206 -15.428 -16.766 1.00 71.75 75 ALA A C 1
ATOM 579 O O . ALA A 1 75 ? 0.805 -15.994 -16.354 1.00 71.75 75 ALA A O 1
ATOM 580 N N . ASP A 1 76 ? -0.164 -14.246 -17.377 1.00 77.88 76 ASP A N 1
ATOM 581 C CA . ASP A 1 76 ? 1.063 -13.493 -17.624 1.00 77.88 76 ASP A CA 1
ATOM 582 C C . ASP A 1 76 ? 1.407 -12.534 -16.462 1.00 77.88 76 ASP A C 1
ATOM 584 O O . ASP A 1 76 ? 2.493 -11.955 -16.431 1.00 77.88 76 ASP A O 1
ATOM 588 N N . LEU A 1 77 ? 0.496 -12.362 -15.495 1.00 83.06 77 LEU A N 1
ATOM 589 C CA . LEU A 1 77 ? 0.690 -11.533 -14.300 1.00 83.06 77 LEU A CA 1
ATOM 590 C C . LEU A 1 77 ? 1.447 -12.285 -13.207 1.00 83.06 77 LEU A C 1
ATOM 592 O O . LEU A 1 77 ? 1.392 -13.511 -13.197 1.00 83.06 77 LEU A O 1
ATOM 596 N N . PRO A 1 78 ? 2.116 -11.597 -12.266 1.00 89.25 78 PRO A N 1
ATOM 597 C CA . PRO A 1 78 ? 2.833 -12.262 -11.185 1.00 89.25 78 PRO A CA 1
ATOM 598 C C . PRO A 1 78 ? 1.929 -13.188 -10.371 1.00 89.25 78 PRO A C 1
ATOM 600 O O . PRO A 1 78 ? 0.803 -12.823 -10.034 1.00 89.25 78 PRO A O 1
ATOM 603 N N . ASP A 1 79 ? 2.452 -14.360 -10.020 1.00 91.00 79 ASP A N 1
ATOM 604 C CA . ASP A 1 79 ? 1.757 -15.336 -9.173 1.00 91.00 79 ASP A CA 1
ATOM 605 C C . ASP A 1 79 ? 2.215 -15.219 -7.714 1.00 91.00 79 ASP A C 1
ATOM 607 O O . ASP A 1 79 ? 1.514 -15.654 -6.799 1.00 91.00 79 ASP A O 1
ATOM 611 N N . SER A 1 80 ? 3.395 -14.633 -7.472 1.00 93.50 80 SER A N 1
ATOM 612 C CA . SER A 1 80 ? 3.948 -14.472 -6.130 1.00 93.50 80 SER A CA 1
ATOM 613 C C . SER A 1 80 ? 4.531 -13.090 -5.866 1.00 93.50 80 SER A C 1
ATOM 615 O O . SER A 1 80 ? 5.229 -12.496 -6.690 1.00 93.50 80 SER A O 1
ATOM 617 N N . PHE A 1 81 ? 4.294 -12.612 -4.646 1.00 94.62 81 PHE A N 1
ATOM 618 C CA . PHE A 1 81 ? 4.943 -11.440 -4.077 1.00 94.62 81 PHE A CA 1
ATOM 619 C C . PHE A 1 81 ? 5.821 -11.874 -2.901 1.00 94.62 81 PHE A C 1
ATOM 621 O O . PHE A 1 81 ? 5.378 -12.553 -1.975 1.00 94.62 81 PHE A O 1
ATOM 628 N N . LYS A 1 82 ? 7.105 -11.523 -2.938 1.00 95.81 82 LYS A N 1
ATOM 629 C CA . LYS A 1 82 ? 8.080 -11.865 -1.899 1.00 95.81 82 LYS A CA 1
ATOM 630 C C . LYS A 1 82 ? 8.599 -10.589 -1.259 1.00 95.81 82 LYS A C 1
ATOM 632 O O . LYS A 1 82 ? 8.982 -9.660 -1.967 1.00 95.81 82 LYS A O 1
ATOM 637 N N . PHE A 1 83 ? 8.681 -10.556 0.065 1.00 94.12 83 PHE A N 1
ATOM 638 C CA . PHE A 1 83 ? 9.232 -9.410 0.787 1.00 94.12 83 PHE A CA 1
ATOM 639 C C . PHE A 1 83 ? 10.045 -9.824 2.018 1.00 94.12 83 PHE A C 1
ATOM 641 O O . PHE A 1 83 ? 9.816 -10.871 2.628 1.00 94.12 83 PHE A O 1
ATOM 648 N N . ASP A 1 84 ? 11.046 -9.008 2.351 1.00 93.88 84 ASP A N 1
ATOM 649 C CA . ASP A 1 84 ? 11.985 -9.204 3.465 1.00 93.88 84 ASP A CA 1
ATOM 650 C C . ASP A 1 84 ? 11.940 -7.975 4.376 1.00 93.88 84 ASP A C 1
ATOM 652 O O . ASP A 1 84 ? 12.375 -6.898 3.973 1.00 93.88 84 ASP A O 1
ATOM 656 N N . ILE A 1 85 ? 11.408 -8.126 5.587 1.00 93.62 85 ILE A N 1
ATOM 657 C CA . ILE A 1 85 ? 11.334 -7.080 6.610 1.00 93.62 85 ILE A CA 1
ATOM 658 C C . 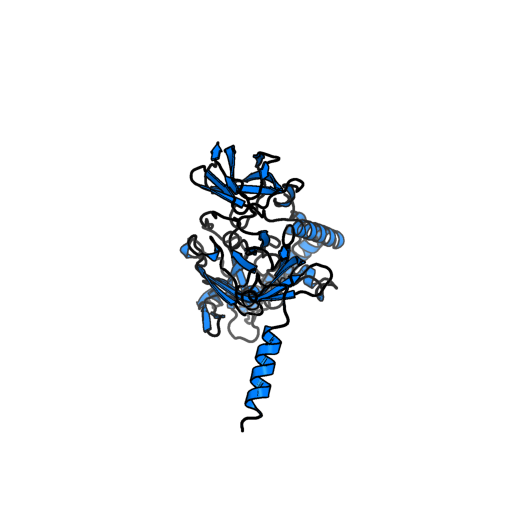ILE A 1 85 ? 12.545 -7.232 7.533 1.00 93.62 85 ILE A C 1
ATOM 660 O O . ILE A 1 85 ? 12.730 -8.274 8.162 1.00 93.62 85 ILE A O 1
ATOM 664 N N . ALA A 1 86 ? 13.373 -6.188 7.629 1.00 91.50 86 ALA A N 1
ATOM 665 C CA . ALA A 1 86 ? 14.518 -6.149 8.539 1.00 91.50 86 ALA A CA 1
ATOM 666 C C . ALA A 1 86 ? 14.103 -5.915 9.993 1.00 91.50 86 ALA A C 1
ATOM 668 O O . ALA A 1 86 ? 14.595 -6.592 10.891 1.00 91.50 86 ALA A O 1
ATOM 669 N N . GLU A 1 87 ? 13.279 -4.893 10.212 1.00 92.88 87 GLU A N 1
ATOM 670 C CA . GLU A 1 87 ? 12.821 -4.458 11.528 1.00 92.88 87 GLU A CA 1
ATOM 671 C C . GLU A 1 87 ? 11.568 -3.580 11.396 1.00 92.88 87 GLU A C 1
ATOM 673 O O . GLU A 1 87 ? 11.286 -3.017 10.330 1.00 92.88 87 GLU A O 1
ATOM 678 N N . MET A 1 88 ? 10.850 -3.430 12.509 1.00 94.50 88 MET A N 1
ATOM 679 C CA . MET A 1 88 ? 9.759 -2.472 12.668 1.00 94.50 88 MET A CA 1
ATOM 680 C C . MET A 1 88 ? 9.998 -1.581 13.884 1.00 94.50 88 MET A C 1
ATOM 682 O O . MET A 1 88 ? 10.530 -2.010 14.918 1.00 94.50 88 MET A O 1
ATOM 686 N N . ARG A 1 89 ? 9.592 -0.316 13.763 1.00 94.38 89 ARG A N 1
ATOM 687 C CA . ARG A 1 89 ? 9.692 0.672 14.840 1.00 94.38 89 ARG A CA 1
ATOM 688 C C . ARG A 1 89 ? 8.390 1.432 15.014 1.00 94.38 89 ARG A C 1
ATOM 690 O O . ARG A 1 89 ? 7.694 1.689 14.041 1.00 94.38 89 ARG A O 1
ATOM 697 N N . LEU A 1 90 ? 8.113 1.849 16.239 1.00 93.44 90 LEU A N 1
ATOM 698 C CA . LEU A 1 90 ? 7.046 2.790 16.550 1.00 93.44 90 LEU A CA 1
ATOM 699 C C . LEU A 1 90 ? 7.651 4.156 16.857 1.00 93.44 90 LEU A C 1
ATOM 701 O O . LEU A 1 90 ? 8.696 4.258 17.500 1.00 93.44 90 LEU A O 1
ATOM 705 N N . SER A 1 91 ? 7.003 5.221 16.404 1.00 90.50 91 SER A N 1
ATOM 706 C CA . SER A 1 91 ? 7.434 6.595 16.676 1.00 90.50 91 SER A CA 1
ATOM 707 C C . SER A 1 91 ? 6.251 7.469 17.086 1.00 90.50 91 SER A C 1
ATOM 709 O O . SER A 1 91 ? 5.103 7.153 16.781 1.00 90.50 91 SER A O 1
ATOM 711 N N . GLY A 1 92 ? 6.528 8.532 17.841 1.00 80.50 92 GLY A N 1
ATOM 712 C CA . GLY A 1 92 ? 5.512 9.367 18.489 1.00 80.50 92 GLY A CA 1
ATOM 713 C C . GLY A 1 92 ? 5.858 9.672 19.951 1.00 80.50 92 GLY A C 1
ATOM 714 O O . GLY A 1 92 ? 6.736 9.035 20.545 1.00 80.50 92 GLY A O 1
ATOM 715 N N . GLY A 1 93 ? 5.210 10.693 20.522 1.00 63.88 93 GLY A N 1
ATOM 716 C CA . GLY A 1 93 ? 5.367 11.056 21.939 1.00 63.88 93 GLY A CA 1
ATOM 717 C C . GLY A 1 93 ? 6.688 11.756 22.304 1.00 63.88 93 GLY A C 1
ATOM 718 O O . GLY A 1 93 ? 7.197 11.568 23.407 1.00 63.88 93 GLY A O 1
ATOM 719 N N . GLY A 1 94 ? 7.288 12.527 21.385 1.00 61.31 94 GLY A N 1
ATOM 720 C CA . GLY A 1 94 ? 8.441 13.405 21.671 1.00 61.31 94 GLY A CA 1
ATOM 721 C C . GLY A 1 94 ? 9.770 12.705 22.003 1.00 61.31 94 GLY A C 1
ATOM 722 O O . GLY A 1 94 ? 10.711 13.351 22.461 1.00 61.31 94 GLY A O 1
ATOM 723 N N . SER A 1 95 ? 9.867 11.395 21.788 1.00 58.88 95 SER A N 1
ATOM 724 C CA . SER A 1 95 ? 11.018 10.559 22.154 1.00 58.88 95 SER A CA 1
ATOM 725 C C . SER A 1 95 ? 11.498 9.711 20.968 1.00 58.88 95 SER A C 1
ATOM 727 O O . SER A 1 95 ? 10.850 9.664 19.924 1.00 58.88 95 SER A O 1
ATOM 729 N N . LYS A 1 96 ? 12.678 9.084 21.103 1.00 77.44 96 LYS A N 1
ATOM 730 C CA . LYS A 1 96 ? 13.295 8.261 20.046 1.00 77.44 96 LYS A CA 1
ATOM 731 C C . LYS A 1 96 ? 12.349 7.142 19.589 1.00 77.44 96 LYS A C 1
ATOM 733 O O . LYS A 1 96 ? 11.562 6.633 20.392 1.00 77.44 96 LYS A O 1
ATOM 738 N N . ASP A 1 97 ? 12.482 6.754 18.320 1.00 85.94 97 ASP A N 1
ATOM 739 C CA . ASP A 1 97 ? 11.804 5.590 17.744 1.00 85.94 97 ASP A CA 1
ATOM 740 C C . ASP A 1 97 ? 12.033 4.349 18.622 1.00 85.94 97 ASP A C 1
ATOM 742 O O . ASP A 1 97 ? 13.180 3.984 18.905 1.00 85.94 97 ASP A O 1
ATOM 746 N N . MET A 1 98 ? 10.947 3.698 19.031 1.00 88.94 98 MET A N 1
ATOM 747 C CA . MET A 1 98 ? 10.968 2.457 19.795 1.00 88.94 98 MET A CA 1
ATOM 748 C C . MET A 1 98 ? 11.102 1.279 18.835 1.00 88.94 98 MET A C 1
ATOM 750 O O . MET A 1 98 ? 10.246 1.061 17.978 1.00 88.94 98 MET A O 1
ATOM 754 N N . LYS A 1 99 ? 12.179 0.507 18.976 1.00 90.00 99 LYS A N 1
ATOM 755 C CA . LYS A 1 99 ? 12.321 -0.767 18.270 1.00 90.00 99 LYS A CA 1
ATOM 756 C C . LYS A 1 99 ? 11.515 -1.820 19.015 1.00 90.00 99 LYS A C 1
ATOM 758 O O . LYS A 1 99 ? 11.815 -2.087 20.172 1.00 90.00 99 LYS A O 1
ATOM 763 N N . PHE A 1 100 ? 10.531 -2.400 18.344 1.00 90.81 100 PHE A N 1
ATOM 764 C CA . PHE A 1 100 ? 9.660 -3.424 18.926 1.00 90.81 100 PHE A CA 1
ATOM 765 C C . PHE A 1 100 ? 9.603 -4.698 18.063 1.00 90.81 100 PHE A C 1
ATOM 767 O O . PHE A 1 100 ? 9.047 -5.700 18.474 1.00 90.81 100 PHE A O 1
ATOM 774 N N . SER A 1 101 ? 10.211 -4.703 16.873 1.00 91.56 101 SER A N 1
ATOM 775 C CA . SER A 1 101 ? 10.481 -5.926 16.117 1.00 91.56 101 SER A CA 1
ATOM 776 C C . SER A 1 101 ? 11.861 -5.801 15.486 1.00 91.56 101 SER A C 1
ATOM 778 O O . SER A 1 101 ? 12.062 -5.006 14.571 1.00 91.56 101 SER A O 1
ATOM 780 N N . ILE A 1 102 ? 12.833 -6.545 16.012 1.00 88.19 102 ILE A N 1
ATOM 781 C CA . ILE A 1 102 ? 14.201 -6.648 15.463 1.00 88.19 102 ILE A CA 1
ATOM 782 C C . ILE A 1 102 ? 14.412 -7.965 14.702 1.00 88.19 102 ILE A C 1
ATOM 784 O O . ILE A 1 102 ? 15.537 -8.326 14.350 1.00 88.19 102 ILE A O 1
ATOM 788 N N . TYR A 1 103 ? 13.327 -8.708 14.501 1.00 88.00 103 TYR A N 1
ATOM 789 C CA . TYR A 1 103 ? 13.325 -10.008 13.862 1.00 88.00 103 TYR A CA 1
ATOM 790 C C . TYR A 1 103 ? 13.283 -9.816 12.350 1.00 88.00 103 TYR A C 1
ATOM 792 O O . TYR A 1 103 ? 12.340 -9.226 11.821 1.00 88.00 103 TYR A O 1
ATOM 800 N N . ARG A 1 104 ? 14.289 -10.347 11.646 1.00 92.62 104 ARG A N 1
ATOM 801 C CA . ARG A 1 104 ? 14.222 -10.434 10.188 1.00 92.62 104 ARG A CA 1
ATOM 802 C C . ARG A 1 104 ? 13.152 -11.450 9.819 1.00 92.62 104 ARG A C 1
ATOM 804 O O . ARG A 1 104 ? 13.300 -12.633 10.123 1.00 92.62 104 ARG A O 1
ATOM 811 N N . GLN A 1 105 ? 12.131 -10.999 9.112 1.00 93.88 105 GLN A N 1
ATOM 812 C CA . GLN A 1 105 ? 11.014 -11.832 8.696 1.00 93.88 105 GLN A CA 1
ATOM 813 C C . GLN A 1 105 ? 10.870 -11.759 7.186 1.00 93.88 105 GLN A C 1
ATOM 815 O O . GLN A 1 105 ? 10.889 -10.689 6.588 1.00 93.88 105 GLN A O 1
ATOM 820 N N . THR A 1 106 ? 10.753 -12.916 6.554 1.00 94.69 106 THR A N 1
ATOM 821 C CA . THR A 1 106 ? 10.673 -13.026 5.097 1.00 94.69 106 THR A CA 1
ATOM 822 C C . THR A 1 106 ? 9.405 -13.769 4.750 1.00 94.69 106 THR A C 1
ATOM 824 O O . THR A 1 106 ? 9.090 -14.755 5.415 1.00 94.69 106 THR A O 1
ATOM 827 N N . TYR A 1 107 ? 8.717 -13.352 3.696 1.00 96.00 107 TYR A N 1
ATOM 828 C CA . TYR A 1 107 ? 7.451 -13.942 3.272 1.00 96.00 107 TYR A CA 1
ATOM 829 C C . TYR A 1 107 ? 7.425 -14.131 1.758 1.00 96.00 107 TYR A C 1
ATOM 831 O O . TYR A 1 107 ? 8.019 -13.349 1.017 1.00 96.00 107 TYR A O 1
ATOM 839 N N . THR A 1 108 ? 6.741 -15.187 1.328 1.00 95.75 108 THR A N 1
ATOM 840 C CA . THR A 1 108 ? 6.348 -15.432 -0.060 1.00 95.75 108 THR A CA 1
ATOM 841 C C . THR A 1 108 ? 4.846 -15.629 -0.015 1.00 95.75 108 THR A C 1
ATOM 843 O O . THR A 1 108 ? 4.402 -16.583 0.623 1.00 95.75 108 THR A O 1
ATOM 846 N N . VAL A 1 109 ? 4.100 -14.723 -0.634 1.00 95.00 109 VAL A N 1
ATOM 847 C CA . VAL A 1 109 ? 2.636 -14.746 -0.671 1.00 95.00 109 VAL A CA 1
ATOM 848 C C . VAL A 1 109 ? 2.179 -15.003 -2.103 1.00 95.00 109 VAL A C 1
ATOM 850 O O . VAL A 1 109 ? 2.805 -14.509 -3.046 1.00 95.00 109 VAL A O 1
ATOM 853 N N . GLY A 1 110 ? 1.130 -15.802 -2.266 1.00 93.19 110 GLY A N 1
ATOM 854 C CA . GLY A 1 110 ? 0.450 -15.993 -3.544 1.00 93.19 110 GLY A CA 1
ATOM 855 C C . GLY A 1 110 ? -0.412 -14.778 -3.868 1.00 93.19 110 GLY A C 1
ATOM 856 O O . GLY A 1 110 ? -1.093 -14.250 -2.991 1.00 93.19 110 GLY A O 1
ATOM 857 N N . ILE A 1 111 ? -0.380 -14.304 -5.113 1.00 88.94 111 ILE A N 1
ATOM 858 C CA . ILE A 1 111 ? -1.243 -13.205 -5.572 1.00 88.94 111 ILE A CA 1
ATOM 859 C C . ILE A 1 111 ? -2.579 -13.790 -6.011 1.00 88.94 111 ILE A C 1
ATOM 861 O O . ILE A 1 111 ? -2.910 -13.883 -7.187 1.00 88.94 111 ILE A O 1
ATOM 865 N N . ASP A 1 112 ? -3.350 -14.219 -5.023 1.00 84.81 112 ASP A N 1
ATOM 866 C CA . ASP A 1 112 ? -4.678 -14.780 -5.211 1.00 84.81 112 ASP A CA 1
ATOM 867 C C . ASP A 1 112 ? -5.592 -14.404 -4.042 1.00 84.81 112 ASP A C 1
ATOM 869 O O . ASP A 1 112 ? -5.180 -13.778 -3.062 1.00 84.81 112 ASP A O 1
ATOM 873 N N . ASP A 1 113 ? -6.877 -14.712 -4.172 1.00 82.69 113 ASP A N 1
ATOM 874 C CA . ASP A 1 113 ? -7.905 -14.368 -3.183 1.00 82.69 113 ASP A CA 1
ATOM 875 C C . ASP A 1 113 ? -7.953 -15.320 -1.990 1.00 82.69 113 ASP A C 1
ATOM 877 O O . ASP A 1 113 ? -8.802 -15.165 -1.121 1.00 82.69 113 ASP A O 1
ATOM 881 N N . THR A 1 114 ? -7.070 -16.313 -1.930 1.00 87.06 114 THR A N 1
ATOM 882 C CA . THR A 1 114 ? -7.020 -17.301 -0.849 1.00 87.06 114 THR A CA 1
ATOM 883 C C . THR A 1 114 ? -5.843 -17.087 0.091 1.00 87.06 114 THR A C 1
ATOM 885 O O . THR A 1 114 ? -5.921 -17.496 1.251 1.00 87.06 114 THR A O 1
ATOM 888 N N . ASP A 1 115 ? -4.776 -16.423 -0.362 1.00 92.38 115 ASP A N 1
ATOM 889 C CA . ASP A 1 115 ? -3.626 -16.130 0.484 1.00 92.38 115 ASP A CA 1
ATOM 890 C C . ASP A 1 115 ? -4.031 -15.249 1.675 1.00 92.38 115 ASP A C 1
ATOM 892 O O . ASP A 1 115 ? -4.753 -14.253 1.556 1.00 92.38 115 ASP A O 1
ATOM 896 N N . VAL A 1 116 ? -3.548 -15.632 2.857 1.00 92.69 116 VAL A N 1
ATOM 897 C CA . VAL A 1 116 ? -3.866 -14.963 4.119 1.00 92.69 116 VAL A CA 1
ATOM 898 C C . VAL A 1 116 ? -3.455 -13.491 4.098 1.00 92.69 116 VAL A C 1
ATOM 900 O O . VAL A 1 116 ? -4.125 -12.667 4.710 1.00 92.69 116 VAL A O 1
ATOM 903 N N . PHE A 1 117 ? -2.407 -13.123 3.357 1.00 93.50 117 PHE A N 1
ATOM 904 C CA . PHE A 1 117 ? -1.961 -11.740 3.223 1.00 93.50 117 PHE A CA 1
ATOM 905 C C . PHE A 1 117 ? -3.038 -10.828 2.624 1.00 93.50 117 PHE A C 1
ATOM 907 O O . PHE A 1 117 ? -3.119 -9.660 3.000 1.00 93.50 117 PHE A O 1
ATOM 914 N N . PHE A 1 118 ? -3.889 -11.345 1.737 1.00 90.12 118 PHE A N 1
ATOM 915 C CA . PHE A 1 118 ? -4.967 -10.583 1.103 1.00 90.12 118 PHE A CA 1
ATOM 916 C C . PHE A 1 118 ? -6.318 -10.703 1.816 1.00 90.12 118 PHE A C 1
ATOM 918 O O . PHE A 1 118 ? -7.253 -10.014 1.425 1.00 90.12 118 PHE A O 1
ATOM 925 N N . ASN A 1 119 ? -6.403 -11.521 2.867 1.00 86.06 119 ASN A N 1
ATOM 926 C CA . ASN A 1 119 ? -7.611 -11.734 3.663 1.00 86.06 119 ASN A CA 1
ATOM 927 C C . ASN A 1 119 ? -7.361 -11.354 5.133 1.00 86.06 119 ASN A C 1
ATOM 929 O O . ASN A 1 119 ? -7.396 -10.179 5.507 1.00 86.06 119 ASN A O 1
ATOM 933 N N . ASP A 1 120 ? -7.059 -12.342 5.977 1.00 87.44 120 ASP A N 1
ATOM 934 C CA . ASP A 1 120 ? -6.959 -12.167 7.430 1.00 87.44 120 ASP A CA 1
ATOM 935 C C . ASP A 1 120 ? -5.735 -11.358 7.874 1.00 87.44 120 ASP A C 1
ATOM 937 O O . ASP A 1 120 ? -5.756 -10.750 8.946 1.00 87.44 120 ASP A O 1
ATOM 941 N N . GLY A 1 121 ? -4.701 -11.301 7.038 1.00 92.19 121 GLY A N 1
ATOM 942 C CA . GLY A 1 121 ? -3.394 -10.717 7.306 1.00 92.19 121 GLY A CA 1
ATOM 943 C C . GLY A 1 121 ? -2.409 -11.700 7.928 1.00 92.19 121 GLY A C 1
ATOM 944 O O . GLY A 1 121 ? -2.772 -12.578 8.709 1.00 92.19 121 GLY A O 1
ATOM 945 N N . ILE A 1 122 ? -1.128 -11.526 7.607 1.00 95.44 122 ILE A N 1
ATOM 946 C CA . ILE A 1 122 ? -0.050 -12.256 8.276 1.00 95.44 122 ILE A CA 1
ATOM 947 C C . ILE A 1 122 ? 0.243 -11.614 9.631 1.00 95.44 122 ILE A C 1
ATOM 949 O O . ILE A 1 122 ? 0.315 -10.390 9.753 1.00 95.44 122 ILE A O 1
ATOM 953 N N . ILE A 1 123 ? 0.432 -12.444 10.650 1.00 95.50 123 ILE A N 1
ATOM 954 C CA . ILE A 1 123 ? 0.865 -11.994 11.972 1.00 95.50 123 ILE A CA 1
ATOM 955 C C . ILE A 1 123 ? 2.388 -11.914 11.957 1.00 95.50 123 ILE A C 1
ATOM 957 O O . ILE A 1 123 ? 3.051 -12.900 11.639 1.00 95.50 123 ILE A O 1
ATOM 961 N N . LEU A 1 124 ? 2.926 -10.741 12.277 1.00 94.94 124 LEU A N 1
ATOM 962 C CA . LEU A 1 124 ? 4.364 -10.512 12.333 1.00 94.94 124 LEU A CA 1
ATOM 963 C C . LEU A 1 124 ? 4.889 -10.736 13.749 1.00 94.94 124 LEU A C 1
ATOM 965 O O . LEU A 1 124 ? 4.256 -10.337 14.724 1.00 94.94 124 LEU A O 1
ATOM 969 N N . ASP A 1 125 ? 6.092 -11.294 13.852 1.00 93.81 125 ASP A N 1
ATOM 970 C CA . ASP A 1 125 ? 6.802 -11.395 15.123 1.00 93.81 125 ASP A CA 1
ATOM 971 C C . ASP A 1 125 ? 7.170 -9.999 15.642 1.00 93.81 125 ASP A C 1
ATOM 973 O O . ASP A 1 125 ? 7.793 -9.182 14.943 1.00 93.81 125 ASP A O 1
ATOM 977 N N . ASN A 1 126 ? 6.815 -9.731 16.894 1.00 92.62 126 ASN A N 1
ATOM 978 C CA . ASN A 1 126 ? 7.121 -8.495 17.596 1.00 92.62 126 ASN A CA 1
ATOM 979 C C . ASN A 1 126 ? 7.224 -8.726 19.109 1.00 92.62 126 ASN A C 1
ATOM 981 O O . ASN A 1 126 ? 6.818 -9.763 19.625 1.00 92.62 126 ASN A O 1
ATOM 985 N N . ASP A 1 127 ? 7.764 -7.728 19.792 1.00 91.06 127 ASP A N 1
ATOM 986 C CA . ASP A 1 127 ? 7.745 -7.564 21.237 1.00 91.06 127 ASP A CA 1
ATOM 987 C C . ASP A 1 127 ? 6.708 -6.490 21.606 1.00 91.06 127 ASP A C 1
ATOM 989 O O . ASP A 1 127 ? 6.294 -5.682 20.762 1.00 91.06 127 ASP A O 1
ATOM 993 N N . ASP A 1 128 ? 6.312 -6.459 22.874 1.00 90.31 128 ASP A N 1
ATOM 994 C CA . ASP A 1 128 ? 5.469 -5.396 23.412 1.00 90.31 128 ASP A CA 1
ATOM 995 C C . ASP A 1 128 ? 6.259 -4.074 23.499 1.00 90.31 128 ASP A C 1
ATOM 997 O O . ASP A 1 128 ? 7.407 -4.062 23.965 1.00 90.31 128 ASP A O 1
ATOM 1001 N N . PRO A 1 129 ? 5.684 -2.943 23.051 1.00 89.44 129 PRO A N 1
ATOM 1002 C CA . PRO A 1 129 ? 6.314 -1.640 23.193 1.00 89.44 129 PRO A CA 1
ATOM 1003 C C . PRO A 1 129 ? 6.184 -1.119 24.634 1.00 89.44 129 PRO A C 1
ATOM 1005 O O . PRO A 1 129 ? 5.632 -1.776 25.516 1.00 89.44 129 PRO A O 1
ATOM 1008 N N . GLU A 1 130 ? 6.720 0.073 24.902 1.00 86.69 130 GLU A N 1
ATOM 1009 C CA . GLU A 1 130 ? 6.619 0.671 26.237 1.00 86.69 130 GLU A CA 1
ATOM 1010 C C . GLU A 1 130 ? 5.138 0.944 26.576 1.00 86.69 130 GLU A C 1
ATOM 1012 O O . GLU A 1 130 ? 4.449 1.572 25.763 1.00 86.69 130 GLU A O 1
ATOM 1017 N N . PRO A 1 131 ? 4.639 0.495 27.744 1.00 85.12 131 PRO A N 1
ATOM 1018 C CA . PRO A 1 131 ? 3.265 0.762 28.156 1.00 85.12 131 PRO A CA 1
ATOM 1019 C C . PRO A 1 131 ? 3.042 2.251 28.444 1.00 85.12 131 PRO A C 1
ATOM 1021 O O . PRO A 1 131 ? 3.988 3.000 28.700 1.00 85.12 131 PRO A O 1
ATOM 1024 N N . ASP A 1 132 ? 1.778 2.671 28.387 1.00 81.50 132 ASP A N 1
ATOM 1025 C CA . ASP A 1 132 ? 1.290 4.038 28.630 1.00 81.50 132 ASP A CA 1
ATOM 1026 C C . ASP A 1 132 ? 1.845 5.103 27.674 1.00 81.50 132 ASP A C 1
ATOM 1028 O O . ASP A 1 132 ? 1.685 6.311 27.884 1.00 81.50 132 ASP A O 1
ATOM 1032 N N . ARG A 1 133 ? 2.491 4.670 26.589 1.00 84.81 133 ARG A N 1
ATOM 1033 C CA . ARG A 1 133 ? 2.999 5.550 25.544 1.00 84.81 133 ARG A CA 1
ATOM 1034 C C . ARG A 1 133 ? 2.074 5.527 24.335 1.00 84.81 133 ARG A C 1
ATOM 1036 O O . ARG A 1 133 ? 1.661 4.470 23.864 1.00 84.81 133 ARG A O 1
ATOM 1043 N N . THR A 1 134 ? 1.801 6.717 23.802 1.00 88.75 134 THR A N 1
ATOM 1044 C CA . THR A 1 134 ? 1.086 6.881 22.535 1.00 88.75 134 THR A CA 1
ATOM 1045 C C . THR A 1 134 ? 2.076 7.003 21.382 1.00 88.75 134 THR A C 1
ATOM 1047 O O . THR A 1 134 ? 2.920 7.906 21.339 1.00 88.75 134 THR A O 1
ATOM 1050 N N . TYR A 1 135 ? 1.944 6.098 20.424 1.00 92.19 135 TYR A N 1
ATOM 1051 C CA . TYR A 1 135 ? 2.673 6.083 19.167 1.00 92.19 135 TYR A CA 1
ATOM 1052 C C . TYR A 1 135 ? 1.764 6.579 18.049 1.00 92.19 135 TYR A C 1
ATOM 1054 O O . TYR A 1 135 ? 0.593 6.225 17.992 1.00 92.19 135 TYR A O 1
ATOM 1062 N N . THR A 1 136 ? 2.293 7.406 17.157 1.00 92.19 136 THR A N 1
ATOM 1063 C CA . THR A 1 136 ? 1.522 8.005 16.059 1.00 92.19 136 THR A CA 1
ATOM 1064 C C . THR A 1 136 ? 1.889 7.427 14.703 1.00 92.19 136 THR A C 1
ATOM 1066 O O . THR A 1 136 ? 1.155 7.638 13.750 1.00 92.19 136 THR A O 1
ATOM 1069 N N . HIS A 1 137 ? 3.013 6.713 14.594 1.00 91.81 137 HIS A N 1
ATOM 1070 C CA . HIS A 1 137 ? 3.446 6.102 13.339 1.00 91.81 137 HIS A CA 1
ATOM 1071 C C . HIS A 1 137 ? 4.113 4.750 13.580 1.00 91.81 137 HIS A C 1
ATOM 1073 O O . HIS A 1 137 ? 4.845 4.576 14.563 1.00 91.81 137 HIS A O 1
ATOM 1079 N N . ILE A 1 138 ? 3.951 3.846 12.617 1.00 93.31 138 ILE A N 1
ATOM 1080 C CA . ILE A 1 138 ? 4.770 2.646 12.452 1.00 93.31 138 ILE A CA 1
ATOM 1081 C C . ILE A 1 138 ? 5.743 2.847 11.288 1.00 93.31 138 ILE A C 1
ATOM 1083 O O . ILE A 1 138 ? 5.406 3.424 10.259 1.00 93.31 138 ILE A O 1
ATOM 1087 N N . LYS A 1 139 ? 6.976 2.381 11.461 1.00 92.00 139 LYS A N 1
ATOM 1088 C CA . LYS A 1 139 ? 8.031 2.384 10.449 1.00 92.00 139 LYS A CA 1
ATOM 1089 C C . LYS A 1 139 ? 8.399 0.948 10.116 1.00 92.00 139 LYS A C 1
ATOM 1091 O O . LYS A 1 139 ? 8.810 0.214 11.017 1.00 92.00 139 LYS A O 1
ATOM 1096 N N . ILE A 1 140 ? 8.294 0.567 8.847 1.00 91.94 140 ILE A N 1
ATOM 1097 C CA . ILE A 1 140 ? 8.643 -0.772 8.356 1.00 91.94 140 ILE A CA 1
ATOM 1098 C C . ILE A 1 140 ? 9.856 -0.669 7.431 1.00 91.94 140 ILE A C 1
ATOM 1100 O O . ILE A 1 140 ? 9.872 0.103 6.471 1.00 91.94 140 ILE A O 1
ATOM 1104 N N . TYR A 1 141 ? 10.895 -1.448 7.726 1.00 89.88 141 TYR A N 1
ATOM 1105 C CA . TYR A 1 141 ? 12.135 -1.463 6.954 1.00 89.88 141 TYR A CA 1
ATOM 1106 C C . TYR A 1 141 ? 12.160 -2.682 6.030 1.00 89.88 141 TYR A C 1
ATOM 1108 O O . TYR A 1 141 ? 12.661 -3.739 6.422 1.00 89.88 141 TYR A O 1
ATOM 1116 N N . PHE A 1 142 ? 11.644 -2.550 4.805 1.00 88.31 142 PHE A N 1
ATOM 1117 C CA . PHE A 1 142 ? 11.828 -3.596 3.797 1.00 88.31 142 PHE A CA 1
ATOM 1118 C C . PHE A 1 142 ? 13.249 -3.563 3.236 1.00 88.31 142 PHE A C 1
ATOM 1120 O O . PHE A 1 142 ? 13.801 -2.516 2.901 1.00 88.31 142 PHE A O 1
ATOM 1127 N N . ARG A 1 143 ? 13.859 -4.740 3.150 1.00 87.44 143 ARG A N 1
ATOM 1128 C CA . ARG A 1 143 ? 15.153 -4.958 2.500 1.00 87.44 143 ARG A CA 1
ATOM 1129 C C . ARG A 1 143 ? 14.986 -5.283 1.031 1.00 87.44 143 ARG A C 1
ATOM 1131 O O . ARG A 1 143 ? 15.863 -4.937 0.249 1.00 87.44 143 ARG A O 1
ATOM 1138 N N . LYS A 1 144 ? 13.932 -6.038 0.720 1.00 89.56 144 LYS A N 1
ATOM 1139 C CA . LYS A 1 144 ? 13.642 -6.583 -0.601 1.00 89.56 144 LYS A CA 1
ATOM 1140 C C . LYS A 1 144 ? 12.148 -6.684 -0.798 1.00 89.56 144 LYS A C 1
ATOM 1142 O O . LYS A 1 144 ? 11.436 -7.066 0.133 1.00 89.56 144 LYS A O 1
ATOM 1147 N N . MET A 1 145 ? 11.726 -6.425 -2.023 1.00 91.69 145 MET A N 1
ATOM 1148 C CA . MET A 1 145 ? 10.374 -6.651 -2.508 1.00 91.69 145 MET A CA 1
ATOM 1149 C C . MET A 1 145 ? 10.472 -7.113 -3.953 1.00 91.69 145 MET A C 1
ATOM 1151 O O . MET A 1 145 ? 11.164 -6.491 -4.758 1.00 91.69 145 MET A O 1
ATOM 1155 N N . ILE A 1 146 ? 9.864 -8.258 -4.244 1.00 93.94 146 ILE A N 1
ATOM 1156 C CA . ILE A 1 146 ? 10.093 -9.007 -5.475 1.00 93.94 146 ILE A CA 1
ATOM 1157 C C . ILE A 1 146 ? 8.758 -9.565 -5.955 1.00 93.94 146 ILE A C 1
ATOM 1159 O O . ILE A 1 146 ? 8.126 -10.347 -5.245 1.00 93.94 146 ILE A O 1
ATOM 1163 N N . PHE A 1 147 ? 8.367 -9.210 -7.172 1.00 93.56 147 PHE A N 1
ATOM 1164 C CA . PHE A 1 147 ? 7.394 -9.982 -7.940 1.00 93.56 147 PHE A CA 1
ATOM 1165 C C . PHE A 1 147 ? 8.134 -10.993 -8.821 1.00 93.56 147 PHE A C 1
ATOM 1167 O O . PHE A 1 147 ? 9.273 -10.745 -9.237 1.00 93.56 147 PHE A O 1
ATOM 1174 N N . ASP A 1 148 ? 7.516 -12.146 -9.072 1.00 91.94 148 ASP A N 1
ATOM 1175 C CA . ASP A 1 148 ? 8.019 -13.104 -10.060 1.00 91.94 148 ASP A CA 1
ATOM 1176 C C . ASP A 1 148 ? 7.711 -12.661 -11.505 1.00 91.94 148 ASP A C 1
ATOM 1178 O O . ASP A 1 148 ? 7.264 -11.538 -11.750 1.00 91.94 148 ASP A O 1
ATOM 1182 N N . LYS A 1 149 ? 8.040 -13.524 -12.478 1.00 88.88 149 LYS A N 1
ATOM 1183 C CA . LYS A 1 149 ? 7.836 -13.295 -13.924 1.00 88.88 149 LYS A CA 1
ATOM 1184 C C . LYS A 1 149 ? 8.565 -12.073 -14.494 1.00 88.88 149 LYS A C 1
ATOM 1186 O O . LYS A 1 149 ? 8.102 -11.438 -15.439 1.00 88.88 149 LYS A O 1
ATOM 1191 N N . ALA A 1 150 ? 9.736 -11.767 -13.947 1.00 89.81 150 ALA A N 1
ATOM 1192 C CA . ALA A 1 150 ? 10.644 -10.794 -14.535 1.00 89.81 150 ALA A CA 1
ATOM 1193 C C . ALA A 1 150 ? 11.601 -11.475 -15.533 1.00 89.81 150 ALA A C 1
ATOM 1195 O O . ALA A 1 150 ? 12.099 -12.573 -15.279 1.00 89.81 150 ALA A O 1
ATOM 1196 N N . MET A 1 151 ? 11.839 -10.831 -16.676 1.00 87.12 151 MET A N 1
ATOM 1197 C CA . MET A 1 151 ? 12.545 -11.389 -17.834 1.00 87.12 151 MET A CA 1
ATOM 1198 C C . MET A 1 151 ? 13.621 -10.438 -18.341 1.00 87.12 151 MET A C 1
ATOM 1200 O O . MET A 1 151 ? 13.401 -9.230 -18.415 1.00 87.12 151 MET A O 1
ATOM 1204 N N . LYS A 1 152 ? 14.772 -10.985 -18.733 1.00 86.50 152 LYS A N 1
ATOM 1205 C CA . LYS A 1 152 ? 15.799 -10.247 -19.470 1.00 86.50 152 LYS A CA 1
ATOM 1206 C C . LYS A 1 152 ? 15.542 -10.353 -20.966 1.00 86.50 152 LYS A C 1
ATOM 1208 O O . LYS A 1 152 ? 15.189 -11.423 -21.460 1.00 86.50 152 LYS A O 1
ATOM 1213 N N . TYR A 1 153 ? 15.803 -9.270 -21.680 1.00 82.00 153 TYR A N 1
ATOM 1214 C CA . TYR A 1 153 ? 15.830 -9.230 -23.134 1.00 82.00 153 TYR A CA 1
ATOM 1215 C C . TYR A 1 153 ? 17.208 -8.794 -23.588 1.00 82.00 153 TYR A C 1
ATOM 1217 O O . TYR A 1 153 ? 17.795 -7.862 -23.037 1.00 82.00 153 TYR A O 1
ATOM 1225 N N . GLU A 1 154 ? 17.718 -9.483 -24.597 1.00 79.75 154 GLU A N 1
ATOM 1226 C CA . GLU A 1 154 ? 19.041 -9.242 -25.155 1.00 79.75 154 GLU A CA 1
ATOM 1227 C C . GLU A 1 154 ? 18.910 -8.705 -26.575 1.00 79.75 154 GLU A C 1
ATOM 1229 O O . GLU A 1 154 ? 18.084 -9.180 -27.368 1.00 79.75 154 GLU A O 1
ATOM 1234 N N . LEU A 1 155 ? 19.734 -7.708 -26.897 1.00 74.69 155 LEU A N 1
ATOM 1235 C CA . LEU A 1 155 ? 19.776 -7.126 -28.229 1.00 74.69 155 LEU A CA 1
ATOM 1236 C C . LEU A 1 155 ? 20.653 -7.982 -29.147 1.00 74.69 155 LEU A C 1
ATOM 1238 O O . LEU A 1 155 ? 21.850 -8.148 -28.915 1.00 74.69 155 LEU A O 1
ATOM 1242 N N . SER A 1 156 ? 20.064 -8.474 -30.231 1.00 70.31 156 SER A N 1
ATOM 1243 C CA . SER A 1 156 ? 20.756 -9.208 -31.291 1.00 70.31 156 SER A CA 1
ATOM 1244 C C . SER A 1 156 ? 20.770 -8.416 -32.605 1.00 70.31 156 SER A C 1
ATOM 1246 O O . SER A 1 156 ? 20.175 -7.343 -32.713 1.00 70.31 156 SER A O 1
ATOM 1248 N N . ALA A 1 157 ? 21.432 -8.951 -33.637 1.00 67.75 157 ALA A N 1
ATOM 1249 C CA . ALA A 1 157 ? 21.427 -8.352 -34.976 1.00 67.75 157 ALA A CA 1
ATOM 1250 C C . ALA A 1 157 ? 20.018 -8.256 -35.597 1.00 67.75 157 ALA A C 1
ATOM 1252 O O . ALA A 1 157 ? 19.789 -7.392 -36.440 1.00 67.75 157 ALA A O 1
ATOM 1253 N N . ASP A 1 158 ? 19.094 -9.117 -35.161 1.00 71.88 158 ASP A N 1
ATOM 1254 C CA . ASP A 1 158 ? 17.712 -9.185 -35.642 1.00 71.88 158 ASP A CA 1
ATOM 1255 C C . ASP A 1 158 ? 16.731 -8.412 -34.734 1.00 71.88 158 ASP A C 1
ATOM 1257 O O . ASP A 1 158 ? 15.523 -8.433 -34.966 1.00 71.88 158 ASP A O 1
ATOM 1261 N N . GLY A 1 159 ? 17.245 -7.707 -33.716 1.00 68.94 159 GLY A N 1
ATOM 1262 C CA . GLY A 1 159 ? 16.469 -6.956 -32.727 1.00 68.94 159 GLY A CA 1
ATOM 1263 C C . GLY A 1 159 ? 16.492 -7.584 -31.332 1.00 68.94 159 GLY A C 1
ATOM 1264 O O . GLY A 1 159 ? 17.300 -8.471 -31.037 1.00 68.94 159 GLY A O 1
ATOM 1265 N N . TRP A 1 160 ? 15.618 -7.084 -30.460 1.00 74.69 160 TRP A N 1
ATOM 1266 C CA . TRP A 1 160 ? 15.433 -7.585 -29.100 1.00 74.69 160 TRP A CA 1
ATOM 1267 C C . TRP A 1 160 ? 14.818 -8.986 -29.099 1.00 74.69 160 TRP A C 1
ATOM 1269 O O . TRP A 1 160 ? 13.883 -9.273 -29.847 1.00 74.69 160 TRP A O 1
ATOM 1279 N N . SER A 1 161 ? 15.336 -9.856 -28.238 1.00 78.56 161 SER A N 1
ATOM 1280 C CA . SER A 1 161 ? 14.826 -11.215 -28.054 1.00 78.56 161 SER A CA 1
ATOM 1281 C C . SER A 1 161 ? 14.751 -11.568 -26.574 1.00 78.56 161 SER A C 1
ATOM 1283 O O . SER A 1 161 ? 15.607 -11.151 -25.792 1.00 78.56 161 SER A O 1
ATOM 1285 N N . ALA A 1 162 ? 13.716 -12.318 -26.189 1.00 80.88 162 ALA A N 1
ATOM 1286 C CA . ALA A 1 162 ? 13.566 -12.809 -24.824 1.00 80.88 162 ALA A CA 1
ATOM 1287 C C . ALA A 1 162 ? 14.724 -13.756 -24.478 1.00 80.88 162 ALA A C 1
ATOM 1289 O O . ALA A 1 162 ? 14.960 -14.743 -25.179 1.00 80.88 162 ALA A O 1
ATOM 1290 N N . GLY A 1 163 ? 15.440 -13.428 -23.406 1.00 80.25 163 GLY A N 1
ATOM 1291 C CA . GLY A 1 163 ? 16.537 -14.213 -22.859 1.00 80.25 163 GLY A CA 1
ATOM 1292 C C . GLY A 1 163 ? 16.068 -15.094 -21.703 1.00 80.25 163 GLY A C 1
ATOM 1293 O O . GLY A 1 163 ? 15.109 -15.855 -21.816 1.00 80.25 163 GLY A O 1
ATOM 1294 N N . GLU A 1 164 ? 16.768 -14.997 -20.578 1.00 85.62 164 GLU A N 1
ATOM 1295 C CA . GLU A 1 164 ? 16.483 -15.744 -19.350 1.00 85.62 164 GLU A CA 1
ATOM 1296 C C . GLU A 1 164 ? 15.628 -14.939 -18.349 1.00 85.62 164 GLU A C 1
ATOM 1298 O O . GLU A 1 164 ? 15.640 -13.701 -18.378 1.00 85.62 164 GLU A O 1
ATOM 1303 N N . PRO A 1 165 ? 14.911 -15.608 -17.426 1.00 89.06 165 PRO A N 1
ATOM 1304 C CA . PRO A 1 165 ? 14.319 -14.946 -16.269 1.00 89.06 165 PRO A CA 1
ATOM 1305 C C . PRO A 1 165 ? 15.358 -14.148 -15.482 1.00 89.06 165 PRO A C 1
ATOM 1307 O O . PRO A 1 165 ? 16.528 -14.529 -15.378 1.00 89.06 165 PRO A O 1
ATOM 1310 N N . THR A 1 166 ? 14.946 -13.027 -14.895 1.00 89.75 166 THR A N 1
ATOM 1311 C CA . THR A 1 166 ? 15.815 -12.338 -13.942 1.00 89.75 166 THR A CA 1
ATOM 1312 C C . THR A 1 166 ? 15.862 -13.127 -12.641 1.00 89.75 166 THR A C 1
ATOM 1314 O O . THR A 1 166 ? 14.846 -13.633 -12.166 1.00 89.75 166 THR A O 1
ATOM 1317 N N . GLU A 1 167 ? 17.040 -13.186 -12.030 1.00 90.56 167 GLU A N 1
ATOM 1318 C CA . GLU A 1 167 ? 17.250 -13.874 -10.763 1.00 90.56 167 GLU A CA 1
ATOM 1319 C C . GLU A 1 167 ? 17.747 -12.907 -9.690 1.00 90.56 167 GLU A C 1
ATOM 1321 O O . GLU A 1 167 ? 18.584 -12.032 -9.935 1.00 90.56 167 GLU A O 1
ATOM 1326 N N . VAL A 1 168 ? 17.267 -13.105 -8.466 1.00 90.44 168 VAL A N 1
ATOM 1327 C CA . VAL A 1 168 ? 17.684 -12.360 -7.280 1.00 90.44 168 VAL A CA 1
ATOM 1328 C C . VAL A 1 168 ? 17.899 -13.301 -6.102 1.00 90.44 168 VAL A C 1
ATOM 1330 O O . VAL A 1 168 ? 17.311 -14.375 -6.010 1.00 90.44 168 VAL A O 1
ATOM 1333 N N . ILE A 1 169 ? 18.744 -12.889 -5.156 1.00 90.19 169 ILE A N 1
ATOM 1334 C CA . ILE A 1 169 ? 18.937 -13.641 -3.911 1.00 90.19 169 ILE A CA 1
ATOM 1335 C C . ILE A 1 169 ? 17.839 -13.271 -2.908 1.00 90.19 169 ILE A C 1
ATOM 1337 O O . ILE A 1 169 ? 17.762 -12.114 -2.481 1.00 90.19 169 ILE A O 1
ATOM 1341 N N . PHE A 1 170 ? 17.044 -14.247 -2.478 1.00 92.25 170 PHE A N 1
ATOM 1342 C CA . PHE A 1 170 ? 16.018 -14.133 -1.442 1.00 92.25 170 PHE A CA 1
ATOM 1343 C C . PHE A 1 170 ? 16.148 -15.295 -0.453 1.00 92.25 170 PHE A C 1
ATOM 1345 O O . PHE A 1 170 ? 16.271 -16.444 -0.866 1.00 92.25 170 PHE A O 1
ATOM 1352 N N . ARG A 1 171 ? 16.150 -15.009 0.859 1.00 89.69 171 ARG A N 1
ATOM 1353 C CA . ARG A 1 171 ? 16.437 -16.013 1.910 1.00 89.69 171 ARG A CA 1
ATOM 1354 C C . ARG A 1 171 ? 17.693 -16.848 1.613 1.00 89.69 171 ARG A C 1
ATOM 1356 O O . ARG A 1 171 ? 17.668 -18.068 1.690 1.00 89.69 171 ARG A O 1
ATOM 1363 N N . GLU A 1 172 ? 18.774 -16.183 1.196 1.00 87.50 172 GLU A N 1
ATOM 1364 C CA . GLU A 1 172 ? 20.061 -16.833 0.896 1.00 87.50 172 GLU A CA 1
ATOM 1365 C C . GLU A 1 172 ? 20.008 -17.854 -0.265 1.00 87.50 172 GLU A C 1
ATOM 1367 O O . GLU A 1 172 ? 20.976 -18.576 -0.500 1.00 87.50 172 GLU A O 1
ATOM 1372 N N . HIS A 1 173 ? 18.918 -17.869 -1.035 1.00 89.88 173 HIS A N 1
ATOM 1373 C CA . HIS A 1 173 ? 18.721 -18.713 -2.208 1.00 89.88 173 HIS A CA 1
ATOM 1374 C C . HIS A 1 173 ? 18.421 -17.867 -3.443 1.00 89.88 173 HIS A C 1
ATOM 1376 O O . HIS A 1 173 ? 17.871 -16.771 -3.345 1.00 89.88 173 HIS A O 1
ATOM 1382 N N . THR A 1 174 ? 18.779 -18.376 -4.616 1.00 91.94 174 THR A N 1
ATOM 1383 C CA . THR A 1 174 ? 18.384 -17.767 -5.886 1.00 91.94 174 THR A CA 1
ATOM 1384 C C . THR A 1 174 ? 16.894 -18.001 -6.128 1.00 91.94 174 THR A C 1
ATOM 1386 O O . THR A 1 174 ? 16.397 -19.110 -5.933 1.00 91.94 174 THR A O 1
ATOM 1389 N N . THR A 1 175 ? 16.176 -16.956 -6.532 1.00 93.31 175 THR A N 1
ATOM 1390 C CA . THR A 1 175 ? 14.774 -17.022 -6.948 1.00 93.31 175 THR A CA 1
ATOM 1391 C C . THR A 1 175 ? 14.561 -16.152 -8.179 1.00 93.31 175 THR A C 1
ATOM 1393 O O . THR A 1 175 ? 15.228 -15.130 -8.340 1.00 93.31 175 THR A O 1
ATOM 1396 N N . GLU A 1 176 ? 13.620 -16.550 -9.027 1.00 93.00 176 GLU A N 1
ATOM 1397 C CA . GLU A 1 176 ? 13.190 -15.750 -10.168 1.00 93.00 176 GLU A CA 1
ATOM 1398 C C . GLU A 1 176 ? 12.395 -14.521 -9.703 1.00 93.00 176 GLU A C 1
ATOM 1400 O O . GLU A 1 176 ? 11.596 -14.584 -8.756 1.00 93.00 176 GLU A O 1
ATOM 1405 N N . GLY A 1 177 ? 12.630 -13.400 -10.378 1.00 92.19 177 GLY A N 1
ATOM 1406 C CA . GLY A 1 177 ? 12.021 -12.109 -10.089 1.00 92.19 177 GLY A CA 1
ATOM 1407 C C . GLY A 1 177 ? 13.029 -10.964 -10.115 1.00 92.19 177 GLY A C 1
ATOM 1408 O O . GLY A 1 177 ? 14.219 -11.150 -10.384 1.00 92.19 177 GLY A O 1
ATOM 1409 N N . PHE A 1 178 ? 12.547 -9.762 -9.819 1.00 91.00 178 PHE A N 1
ATOM 1410 C CA . PHE A 1 178 ? 13.358 -8.549 -9.743 1.00 91.00 178 PHE A CA 1
ATOM 1411 C C . PHE A 1 178 ? 13.112 -7.831 -8.416 1.00 91.00 178 PHE A C 1
ATOM 1413 O O . PHE A 1 178 ? 11.970 -7.635 -8.007 1.00 91.00 178 PHE A O 1
ATOM 1420 N N . ASP A 1 179 ? 14.188 -7.432 -7.737 1.00 89.81 179 ASP A N 1
ATOM 1421 C CA . ASP A 1 179 ? 14.117 -6.695 -6.474 1.00 89.81 179 ASP A CA 1
ATOM 1422 C C . ASP A 1 179 ? 13.856 -5.215 -6.762 1.00 89.81 179 ASP A C 1
ATOM 1424 O O . ASP A 1 179 ? 14.786 -4.422 -6.904 1.00 89.81 179 ASP A O 1
ATOM 1428 N N . PHE A 1 180 ? 12.586 -4.842 -6.905 1.00 87.00 180 PHE A N 1
ATOM 1429 C CA . PHE A 1 180 ? 12.197 -3.473 -7.250 1.00 87.00 180 PHE A CA 1
ATOM 1430 C C . PHE A 1 180 ? 12.374 -2.497 -6.076 1.00 87.00 180 PHE A C 1
ATOM 1432 O O . PHE A 1 180 ? 12.406 -1.285 -6.281 1.00 87.00 180 PHE A O 1
ATOM 1439 N N . ASN A 1 181 ? 12.588 -3.009 -4.858 1.00 82.25 181 ASN A N 1
ATOM 1440 C CA . ASN A 1 181 ? 12.920 -2.225 -3.664 1.00 82.25 181 ASN A CA 1
ATOM 1441 C C . ASN A 1 181 ? 14.158 -1.341 -3.875 1.00 82.25 181 ASN A C 1
ATOM 1443 O O . ASN A 1 181 ? 14.244 -0.245 -3.332 1.00 82.25 181 ASN A O 1
ATOM 1447 N N . GLN A 1 182 ? 15.119 -1.800 -4.685 1.00 78.12 182 GLN A N 1
ATOM 1448 C CA . GLN A 1 182 ? 16.338 -1.043 -4.988 1.00 78.12 182 GLN A CA 1
ATOM 1449 C C . GLN A 1 182 ? 16.077 0.211 -5.837 1.00 78.12 182 GLN A C 1
ATOM 1451 O O . GLN A 1 182 ? 16.900 1.122 -5.849 1.00 78.12 182 GLN A O 1
ATOM 1456 N N . LEU A 1 183 ? 14.948 0.241 -6.550 1.00 78.75 183 LEU A N 1
ATOM 1457 C CA . LEU A 1 183 ? 14.550 1.346 -7.415 1.00 78.75 183 LEU A CA 1
ATOM 1458 C C . LEU A 1 183 ? 13.554 2.283 -6.720 1.00 78.75 183 LEU A C 1
ATOM 1460 O O . LEU A 1 183 ? 13.227 3.329 -7.263 1.00 78.75 183 LEU A O 1
ATOM 1464 N N . GLN A 1 184 ? 13.075 1.947 -5.521 1.00 74.12 184 GLN A N 1
ATOM 1465 C CA . GLN A 1 184 ? 12.136 2.764 -4.755 1.00 74.12 184 GLN A CA 1
ATOM 1466 C C . GLN A 1 184 ? 12.826 3.971 -4.101 1.00 74.12 184 GLN A C 1
ATOM 1468 O O . GLN A 1 184 ? 13.139 3.993 -2.909 1.00 74.12 184 GLN A O 1
ATOM 1473 N N . THR A 1 185 ? 13.067 4.992 -4.914 1.00 63.22 185 THR A N 1
ATOM 1474 C CA . THR A 1 185 ? 13.626 6.295 -4.540 1.00 63.22 185 THR A CA 1
ATOM 1475 C C . THR A 1 185 ? 12.637 7.407 -4.907 1.00 63.22 185 THR A C 1
ATOM 1477 O O . THR A 1 185 ? 11.757 7.201 -5.741 1.00 63.22 185 THR A O 1
ATOM 1480 N N . ASN A 1 186 ? 12.727 8.568 -4.251 1.00 59.66 186 ASN A N 1
ATOM 1481 C CA . ASN A 1 186 ? 11.822 9.700 -4.510 1.00 59.66 186 ASN A CA 1
ATOM 1482 C C . ASN A 1 186 ? 11.904 10.190 -5.954 1.00 59.66 186 ASN A C 1
ATOM 1484 O O . ASN A 1 186 ? 12.751 9.740 -6.727 1.00 59.66 186 ASN A O 1
ATOM 1488 N N . TYR A 1 187 ? 11.037 11.139 -6.309 1.00 55.28 187 TYR A N 1
ATOM 1489 C CA . TYR A 1 187 ? 11.023 11.695 -7.649 1.00 55.28 187 TYR A CA 1
ATOM 1490 C C . TYR A 1 187 ? 12.399 12.197 -8.096 1.00 55.28 187 TYR A C 1
ATOM 1492 O O . TYR A 1 187 ? 13.161 12.758 -7.310 1.00 55.28 187 TYR A O 1
ATOM 1500 N N . LEU A 1 188 ? 12.699 12.044 -9.389 1.00 54.69 188 LEU A N 1
ATOM 1501 C CA . LEU A 1 188 ? 13.934 12.525 -10.002 1.00 54.69 188 LEU A CA 1
ATOM 1502 C C . LEU A 1 188 ? 14.165 14.016 -9.711 1.00 54.69 188 LEU A C 1
ATOM 1504 O O . LEU A 1 188 ? 15.286 14.396 -9.386 1.00 54.69 188 LEU A O 1
ATOM 1508 N N . TYR A 1 189 ? 13.119 14.849 -9.728 1.00 55.50 189 TYR A N 1
ATOM 1509 C CA . TYR A 1 189 ? 13.267 16.260 -9.360 1.00 55.50 189 TYR A CA 1
ATOM 1510 C C . TYR A 1 189 ? 13.661 16.447 -7.894 1.00 55.50 189 TYR A C 1
ATOM 1512 O O . TYR A 1 189 ? 14.531 17.261 -7.600 1.00 55.50 189 TYR A O 1
ATOM 1520 N N . ASP A 1 190 ? 13.114 15.646 -6.973 1.00 54.19 190 ASP A N 1
ATOM 1521 C CA . ASP A 1 190 ? 13.520 15.693 -5.567 1.00 54.19 190 ASP A CA 1
ATOM 1522 C C . ASP A 1 190 ? 14.993 15.331 -5.395 1.00 54.19 190 ASP A C 1
ATOM 1524 O O . ASP A 1 190 ? 15.640 15.859 -4.497 1.00 54.19 190 ASP A O 1
ATOM 1528 N N . THR A 1 191 ? 15.555 14.493 -6.274 1.00 53.97 191 THR A N 1
ATOM 1529 C CA . THR A 1 191 ? 17.000 14.211 -6.286 1.00 53.97 191 THR A CA 1
ATOM 1530 C C . THR A 1 191 ? 17.849 15.379 -6.797 1.00 53.97 191 THR A C 1
ATOM 1532 O O . THR A 1 191 ? 19.038 15.442 -6.492 1.00 53.97 191 THR A O 1
ATOM 1535 N N . TRP A 1 192 ? 17.259 16.318 -7.542 1.00 55.28 192 TRP A N 1
ATOM 1536 C CA . TRP A 1 192 ? 17.928 17.527 -8.036 1.00 55.28 192 TRP A CA 1
ATOM 1537 C C . TRP A 1 192 ? 17.846 18.703 -7.055 1.00 55.28 192 TRP A C 1
ATOM 1539 O O . TRP A 1 192 ? 18.604 19.666 -7.191 1.00 55.28 192 TRP A O 1
ATOM 1549 N N . ARG A 1 193 ? 16.971 18.626 -6.044 1.00 56.31 193 ARG A N 1
ATOM 1550 C CA . ARG A 1 193 ? 16.859 19.634 -4.982 1.00 56.31 193 ARG A CA 1
ATOM 1551 C C . ARG A 1 193 ? 18.094 19.615 -4.075 1.00 56.31 193 ARG A C 1
ATOM 1553 O O . ARG A 1 193 ? 18.704 18.570 -3.836 1.00 56.31 193 ARG A O 1
ATOM 1560 N N . LEU A 1 194 ? 18.459 20.772 -3.519 1.00 54.59 194 LEU A N 1
ATOM 1561 C CA . LEU A 1 194 ? 19.579 20.885 -2.568 1.00 54.59 194 LEU A CA 1
ATOM 1562 C C . LEU A 1 194 ? 19.322 20.073 -1.288 1.00 54.59 194 LEU A C 1
ATOM 1564 O O . LEU A 1 194 ? 20.248 19.570 -0.660 1.00 54.59 194 LEU A O 1
ATOM 1568 N N . GLU A 1 195 ? 18.052 19.926 -0.931 1.00 55.44 195 GLU A N 1
ATOM 1569 C CA . GLU A 1 195 ? 17.519 19.136 0.172 1.00 55.44 195 GLU A CA 1
ATOM 1570 C C . GLU A 1 195 ? 17.264 17.661 -0.190 1.00 55.44 195 GLU A C 1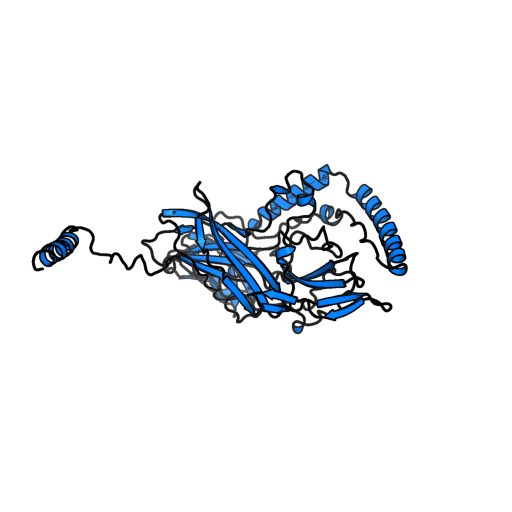
ATOM 1572 O O . GLU A 1 195 ? 16.703 16.924 0.624 1.00 55.44 195 GLU A O 1
ATOM 1577 N N . SER A 1 196 ? 17.680 17.201 -1.375 1.00 51.19 196 SER A N 1
ATOM 1578 C CA . SER A 1 196 ? 17.515 15.815 -1.850 1.00 51.19 196 SER A CA 1
ATOM 1579 C C . SER A 1 196 ? 17.985 14.767 -0.837 1.00 51.19 196 SER A C 1
ATOM 1581 O O . SER A 1 196 ? 17.293 13.780 -0.591 1.00 51.19 196 SER A O 1
ATOM 1583 N N . ASP A 1 197 ? 19.107 15.023 -0.161 1.00 46.19 197 ASP A N 1
ATOM 1584 C CA . ASP A 1 197 ? 19.657 14.163 0.897 1.00 46.19 197 ASP A CA 1
ATOM 1585 C C . ASP A 1 197 ? 18.755 14.046 2.140 1.00 46.19 197 ASP A C 1
ATOM 1587 O O . ASP A 1 197 ? 18.888 13.102 2.921 1.00 46.19 197 ASP A O 1
ATOM 1591 N N . SER A 1 198 ? 17.833 14.993 2.325 1.00 43.12 198 SER A N 1
ATOM 1592 C CA . SER A 1 198 ? 16.836 15.027 3.403 1.00 43.12 198 SER A CA 1
ATOM 1593 C C . SER A 1 198 ? 15.415 14.701 2.944 1.00 43.12 198 SER A C 1
ATOM 1595 O O . SER A 1 198 ? 14.521 14.584 3.783 1.00 43.12 198 SER A O 1
ATOM 1597 N N . THR A 1 199 ? 15.196 14.532 1.637 1.00 48.53 199 THR A N 1
ATOM 1598 C CA . THR A 1 199 ? 13.880 14.173 1.108 1.00 48.53 199 THR A CA 1
ATOM 1599 C C . THR A 1 199 ? 13.639 12.692 1.395 1.00 48.53 199 THR A C 1
ATOM 1601 O O . THR A 1 199 ? 14.513 11.848 1.184 1.00 48.53 199 THR A O 1
ATOM 1604 N N . ASN A 1 200 ? 12.475 12.389 1.970 1.00 47.34 200 ASN A N 1
ATOM 1605 C CA . ASN A 1 200 ? 12.163 11.110 2.600 1.00 47.34 200 ASN A CA 1
ATOM 1606 C C . ASN A 1 200 ? 12.240 9.949 1.604 1.00 47.34 200 ASN A C 1
ATOM 1608 O O . ASN A 1 200 ? 11.271 9.713 0.898 1.00 47.34 200 ASN A O 1
ATOM 1612 N N . ARG A 1 201 ? 13.367 9.232 1.532 1.00 57.06 201 ARG A N 1
ATOM 1613 C CA . ARG A 1 201 ? 13.452 7.970 0.782 1.00 57.06 201 ARG A CA 1
ATOM 1614 C C . ARG A 1 201 ? 12.350 7.055 1.324 1.00 57.06 201 ARG A C 1
ATOM 1616 O O . ARG A 1 201 ? 12.180 7.020 2.538 1.00 57.06 201 ARG A O 1
ATOM 1623 N N . ILE A 1 202 ? 11.670 6.277 0.471 1.00 64.62 202 ILE A N 1
ATOM 1624 C CA . ILE A 1 202 ? 10.639 5.296 0.891 1.00 64.62 202 ILE A CA 1
ATOM 1625 C C . ILE A 1 202 ? 11.074 4.460 2.111 1.00 64.62 202 ILE A C 1
ATOM 1627 O O . ILE A 1 202 ? 10.222 3.949 2.826 1.00 64.62 202 ILE A O 1
ATOM 1631 N N . PHE A 1 203 ? 12.381 4.314 2.367 1.00 68.69 203 PHE A N 1
ATOM 1632 C CA . PHE A 1 203 ? 12.928 3.582 3.501 1.00 68.69 203 PHE A CA 1
ATOM 1633 C C . PHE A 1 203 ? 13.328 4.460 4.700 1.00 68.69 203 PHE A C 1
ATOM 1635 O O . PHE A 1 203 ? 14.273 5.247 4.592 1.00 68.69 203 PHE A O 1
ATOM 1642 N N . PRO A 1 204 ? 12.739 4.218 5.891 1.00 78.19 204 PRO A N 1
ATOM 1643 C CA . PRO A 1 204 ? 11.659 3.261 6.169 1.00 78.19 204 PRO A CA 1
ATOM 1644 C C . PRO A 1 204 ? 10.291 3.732 5.677 1.00 78.19 204 PRO A C 1
ATOM 1646 O O . PRO A 1 204 ? 9.992 4.927 5.728 1.00 78.19 204 PRO A O 1
ATOM 1649 N N . VAL A 1 205 ? 9.423 2.771 5.344 1.00 83.44 205 VAL A N 1
ATOM 1650 C CA . VAL A 1 205 ? 8.028 3.077 5.023 1.00 83.44 205 VAL A CA 1
ATOM 1651 C C . VAL A 1 205 ? 7.377 3.539 6.314 1.00 83.44 205 VAL A C 1
ATOM 1653 O O . VAL A 1 205 ? 7.238 2.754 7.254 1.00 83.44 205 VAL A O 1
ATOM 1656 N N . THR A 1 206 ? 7.070 4.830 6.391 1.00 86.12 206 THR A N 1
ATOM 1657 C CA . THR A 1 206 ? 6.533 5.473 7.591 1.00 86.12 206 THR A CA 1
ATOM 1658 C C . THR A 1 206 ? 5.043 5.681 7.397 1.00 86.12 206 THR A C 1
ATOM 1660 O O . THR A 1 206 ? 4.639 6.415 6.505 1.00 86.12 206 THR A O 1
ATOM 1663 N N . ILE A 1 207 ? 4.242 5.021 8.226 1.00 88.75 207 ILE A N 1
ATOM 1664 C CA . ILE A 1 207 ? 2.790 4.950 8.078 1.00 88.75 207 ILE A CA 1
ATOM 1665 C C . ILE A 1 207 ? 2.166 5.571 9.328 1.00 88.75 207 ILE A C 1
ATOM 1667 O O . ILE A 1 207 ? 2.476 5.110 10.437 1.00 88.75 207 ILE A O 1
ATOM 1671 N N . PRO A 1 208 ? 1.323 6.607 9.193 1.00 88.81 208 PRO A N 1
ATOM 1672 C CA . PRO A 1 208 ? 0.574 7.136 10.322 1.00 88.81 208 PRO A CA 1
ATOM 1673 C C . PRO A 1 208 ? -0.394 6.073 10.857 1.00 88.81 208 PRO A C 1
ATOM 1675 O O . PRO A 1 208 ? -0.990 5.307 10.101 1.00 88.81 208 PRO A O 1
ATOM 1678 N N . ILE A 1 209 ? -0.513 6.012 12.181 1.00 91.50 209 ILE A N 1
ATOM 1679 C CA . ILE A 1 209 ? -1.494 5.186 12.884 1.00 91.50 209 ILE A CA 1
ATOM 1680 C C . ILE A 1 209 ? -2.664 6.105 13.213 1.00 91.50 209 ILE A C 1
ATOM 1682 O O . ILE A 1 209 ? -2.522 6.965 14.087 1.00 91.50 209 ILE A O 1
ATOM 1686 N N . GLU A 1 210 ? -3.799 5.940 12.535 1.00 85.19 210 GLU A N 1
ATOM 1687 C CA . GLU A 1 210 ? -4.951 6.809 12.788 1.00 85.19 210 GLU A CA 1
ATOM 1688 C C . GLU A 1 210 ? -5.456 6.630 14.223 1.00 85.19 210 GLU A C 1
ATOM 1690 O O . GLU A 1 210 ? -5.547 5.509 14.730 1.00 85.19 210 GLU A O 1
ATOM 1695 N N . GLY A 1 211 ? -5.733 7.746 14.903 1.00 83.44 211 GLY A N 1
ATOM 1696 C CA . GLY A 1 211 ? -6.068 7.768 16.332 1.00 83.44 211 GLY A CA 1
ATOM 1697 C C . GLY A 1 211 ? -4.896 7.433 17.267 1.00 83.44 211 GLY A C 1
ATOM 1698 O O . GLY A 1 211 ? -5.010 7.604 18.482 1.00 83.44 211 GLY A O 1
ATOM 1699 N N . GLY A 1 212 ? -3.751 7.020 16.717 1.00 88.38 212 GLY A N 1
ATOM 1700 C CA . GLY A 1 212 ? -2.582 6.556 17.450 1.00 88.38 212 GLY A CA 1
ATOM 1701 C C . GLY A 1 212 ? -2.740 5.156 18.054 1.00 88.38 212 GLY A C 1
ATOM 1702 O O . GLY A 1 212 ? -3.818 4.575 18.135 1.00 88.38 212 GLY A O 1
ATOM 1703 N N . LEU A 1 213 ? -1.619 4.610 18.514 1.00 91.00 213 LEU A N 1
ATOM 1704 C CA . LEU A 1 213 ? -1.539 3.396 19.316 1.00 91.00 213 LEU A CA 1
ATOM 1705 C C . LEU A 1 213 ? -1.133 3.793 20.732 1.00 91.00 213 LEU A C 1
ATOM 1707 O O . LEU A 1 213 ? 0.030 4.120 20.966 1.00 91.00 213 LEU A O 1
ATOM 1711 N N . THR A 1 214 ? -2.068 3.742 21.674 1.00 88.31 214 THR A N 1
ATOM 1712 C CA . THR A 1 214 ? -1.743 3.778 23.105 1.00 88.31 214 THR A CA 1
ATOM 1713 C C . THR A 1 214 ? -1.675 2.343 23.593 1.00 88.31 214 THR A C 1
ATOM 1715 O O . THR A 1 214 ? -2.700 1.668 23.662 1.00 88.31 214 THR A O 1
ATOM 1718 N N . PHE A 1 215 ? -0.461 1.866 23.858 1.00 86.19 215 PHE A N 1
ATOM 1719 C CA . PHE A 1 215 ? -0.255 0.495 24.304 1.00 86.19 215 PHE A CA 1
ATOM 1720 C C . PHE A 1 215 ? -0.392 0.406 25.822 1.00 86.19 215 PHE A C 1
ATOM 1722 O O . PHE A 1 215 ? 0.276 1.133 26.552 1.00 86.19 215 PHE A O 1
ATOM 1729 N N . ASP A 1 216 ? -1.246 -0.499 26.282 1.00 82.75 216 ASP A N 1
ATOM 1730 C CA . ASP A 1 216 ? -1.464 -0.772 27.696 1.00 82.75 216 ASP A CA 1
ATOM 1731 C C . ASP A 1 216 ? -1.198 -2.262 27.944 1.00 82.75 216 ASP A C 1
ATOM 1733 O O . ASP A 1 216 ? -1.908 -3.135 27.432 1.00 82.75 216 ASP A O 1
ATOM 1737 N N . ASN A 1 217 ? -0.156 -2.555 28.726 1.00 77.69 217 ASN A N 1
ATOM 1738 C CA . ASN A 1 217 ? 0.216 -3.924 29.064 1.00 77.69 217 ASN A CA 1
ATOM 1739 C C . ASN A 1 217 ? -0.732 -4.547 30.101 1.00 77.69 217 ASN A C 1
ATOM 1741 O O . ASN A 1 217 ? -0.684 -5.750 30.312 1.00 77.69 217 ASN A O 1
ATOM 1745 N N . ASP A 1 218 ? -1.616 -3.788 30.737 1.00 72.88 218 ASP A N 1
ATOM 1746 C CA . ASP A 1 218 ? -2.646 -4.324 31.621 1.00 72.88 218 ASP A CA 1
ATOM 1747 C C . ASP A 1 218 ? -3.914 -4.743 30.867 1.00 72.88 218 ASP A C 1
ATOM 1749 O O . ASP A 1 218 ? -4.754 -5.448 31.440 1.00 72.88 218 ASP A O 1
ATOM 1753 N N . THR A 1 219 ? -4.059 -4.333 29.603 1.00 64.88 219 THR A N 1
ATOM 1754 C CA . THR A 1 219 ? -5.243 -4.620 28.784 1.00 64.88 219 THR A CA 1
ATOM 1755 C C . THR A 1 219 ? -5.151 -5.919 27.992 1.00 64.88 219 THR A C 1
ATOM 1757 O O . THR A 1 219 ? -4.112 -6.580 27.910 1.00 64.88 219 THR A O 1
ATOM 1760 N N . ASP A 1 220 ? -6.300 -6.304 27.432 1.00 75.75 220 ASP A N 1
ATOM 1761 C CA . ASP A 1 220 ? -6.404 -7.366 26.443 1.00 75.75 220 ASP A CA 1
ATOM 1762 C C . ASP A 1 220 ? -5.493 -7.089 25.237 1.00 75.75 220 ASP A C 1
ATOM 1764 O O . ASP A 1 220 ? -5.052 -5.965 24.990 1.00 75.75 220 ASP A O 1
ATOM 1768 N N . LYS A 1 221 ? -5.228 -8.144 24.468 1.00 89.12 221 LYS A N 1
ATOM 1769 C CA . LYS A 1 221 ? -4.434 -8.095 23.239 1.00 89.12 221 LYS A CA 1
ATOM 1770 C C . LYS A 1 221 ? -4.802 -6.877 22.380 1.00 89.12 221 LYS A C 1
ATOM 1772 O O . LYS A 1 221 ? -5.969 -6.676 22.066 1.00 89.12 221 LYS A O 1
ATOM 1777 N N . THR A 1 222 ? -3.810 -6.103 21.961 1.00 92.62 222 THR A N 1
ATOM 1778 C CA . THR A 1 222 ? -3.979 -4.976 21.038 1.00 92.62 222 THR A CA 1
ATOM 1779 C C . THR A 1 222 ? -3.523 -5.398 19.649 1.00 92.62 222 THR A C 1
ATOM 1781 O O . THR A 1 222 ? -2.444 -5.964 19.500 1.00 92.62 222 THR A O 1
ATOM 1784 N N . VAL A 1 223 ? -4.329 -5.132 18.625 1.00 94.56 223 VAL A N 1
ATOM 1785 C CA . VAL A 1 223 ? -3.987 -5.399 17.225 1.00 94.56 223 VAL A CA 1
ATOM 1786 C C . VAL A 1 223 ? -3.589 -4.089 16.559 1.00 94.56 223 VAL A C 1
ATOM 1788 O O . VAL A 1 223 ? -4.377 -3.146 16.523 1.00 94.56 223 VAL A O 1
ATOM 1791 N N . LEU A 1 224 ? -2.375 -4.041 16.018 1.00 96.19 224 LEU A N 1
ATOM 1792 C CA . LEU A 1 224 ? -1.924 -3.028 15.073 1.00 96.19 224 LEU A CA 1
ATOM 1793 C C . LEU A 1 224 ? -2.052 -3.607 13.664 1.00 96.19 224 LEU A C 1
ATOM 1795 O O . LEU A 1 224 ? -1.223 -4.401 13.222 1.00 96.19 224 LEU A O 1
ATOM 1799 N N . GLU A 1 225 ? -3.114 -3.221 12.968 1.00 96.44 225 GLU A N 1
ATOM 1800 C CA . GLU A 1 225 ? -3.360 -3.623 11.589 1.00 96.44 225 GLU A CA 1
ATOM 1801 C C . GLU A 1 225 ? -2.706 -2.621 10.639 1.00 96.44 225 GLU A C 1
ATOM 1803 O O . GLU A 1 225 ? -2.996 -1.427 10.688 1.00 96.44 225 GLU A O 1
ATOM 1808 N N . VAL A 1 226 ? -1.835 -3.119 9.766 1.00 96.00 226 VAL A N 1
ATOM 1809 C CA . VAL A 1 226 ? -1.161 -2.364 8.711 1.00 96.00 226 VAL A CA 1
ATOM 1810 C C . VAL A 1 226 ? -1.568 -2.955 7.373 1.00 96.00 226 VAL A C 1
ATOM 1812 O O . VAL A 1 226 ? -1.492 -4.168 7.176 1.00 96.00 226 VAL A O 1
ATOM 1815 N N . ARG A 1 227 ? -1.997 -2.109 6.441 1.00 93.38 227 ARG A N 1
ATOM 1816 C CA . ARG A 1 227 ? -2.466 -2.533 5.123 1.00 93.38 227 ARG A CA 1
ATOM 1817 C C . ARG A 1 227 ? -1.685 -1.812 4.040 1.00 93.38 227 ARG A C 1
ATOM 1819 O O . ARG A 1 227 ? -1.512 -0.601 4.128 1.00 93.38 227 ARG A O 1
ATOM 1826 N N . PHE A 1 228 ? -1.232 -2.565 3.047 1.00 91.12 228 PHE A N 1
ATOM 1827 C CA . PHE A 1 228 ? -0.611 -2.084 1.819 1.00 91.12 228 PHE A CA 1
ATOM 1828 C C . PHE A 1 228 ? -1.496 -2.449 0.638 1.00 91.12 228 PHE A C 1
ATOM 1830 O O . PHE A 1 228 ? -1.871 -3.608 0.506 1.00 91.12 228 PHE A O 1
ATOM 1837 N N . VAL A 1 229 ? -1.800 -1.510 -0.252 1.00 87.50 229 VAL A N 1
ATOM 1838 C CA . VAL A 1 229 ? -2.627 -1.812 -1.428 1.00 87.50 229 VAL A CA 1
ATOM 1839 C C . VAL A 1 229 ? -1.740 -2.392 -2.532 1.00 87.50 229 VAL A C 1
ATOM 1841 O O . VAL A 1 229 ? -1.023 -1.656 -3.203 1.00 87.50 229 VAL A O 1
ATOM 1844 N N . VAL A 1 230 ? -1.758 -3.720 -2.703 1.00 88.62 230 VAL A N 1
ATOM 1845 C CA . VAL A 1 230 ? -0.849 -4.414 -3.638 1.00 88.62 230 VAL A CA 1
ATOM 1846 C C . VAL A 1 230 ? -1.552 -4.814 -4.936 1.00 88.62 230 VAL A C 1
ATOM 1848 O O . VAL A 1 230 ? -1.176 -4.335 -6.000 1.00 88.62 230 VAL A O 1
ATOM 1851 N N . LYS A 1 231 ? -2.589 -5.661 -4.866 1.00 81.25 231 LYS A N 1
ATOM 1852 C CA . LYS A 1 231 ? -3.225 -6.325 -6.027 1.00 81.25 231 LYS A CA 1
ATOM 1853 C C . LYS A 1 231 ? -3.649 -5.393 -7.166 1.00 81.25 231 LYS A C 1
ATOM 1855 O O . LYS A 1 231 ? -3.474 -5.753 -8.325 1.00 81.25 231 LYS A O 1
ATOM 1860 N N . ASN A 1 232 ? -4.197 -4.221 -6.846 1.00 79.31 232 ASN A N 1
ATOM 1861 C CA . ASN A 1 232 ? -4.678 -3.255 -7.843 1.00 79.31 232 ASN A CA 1
ATOM 1862 C C . ASN A 1 232 ? -3.585 -2.314 -8.358 1.00 79.31 232 ASN A C 1
ATOM 1864 O O . ASN A 1 232 ? -3.846 -1.538 -9.264 1.00 79.31 232 ASN A O 1
ATOM 1868 N N . PHE A 1 233 ? -2.380 -2.370 -7.796 1.00 82.12 233 PHE A N 1
ATOM 1869 C CA . PHE A 1 233 ? -1.273 -1.476 -8.128 1.00 82.12 233 PHE A CA 1
ATOM 1870 C C . PHE A 1 233 ? -0.074 -2.274 -8.637 1.00 82.12 233 PHE A C 1
ATOM 1872 O O . PHE A 1 233 ? 1.057 -1.891 -8.392 1.00 82.12 233 PHE A O 1
ATOM 1879 N N . ILE A 1 234 ? -0.271 -3.396 -9.330 1.00 85.25 234 ILE A N 1
ATOM 1880 C CA . ILE A 1 234 ? 0.844 -4.133 -9.944 1.00 85.25 234 ILE A CA 1
ATOM 1881 C C . ILE A 1 234 ? 1.058 -3.589 -11.358 1.00 85.25 234 ILE A C 1
ATOM 1883 O O . ILE A 1 234 ? 0.216 -3.774 -12.225 1.00 85.25 234 ILE A O 1
ATOM 1887 N N . LYS A 1 235 ? 2.192 -2.943 -11.623 1.00 82.31 235 LYS A N 1
ATOM 1888 C CA . LYS A 1 235 ? 2.537 -2.414 -12.951 1.00 82.31 235 LYS A CA 1
ATOM 1889 C C . LYS A 1 235 ? 3.775 -3.124 -13.490 1.00 82.31 235 LYS A C 1
ATOM 1891 O O . LYS A 1 235 ? 4.659 -3.515 -12.724 1.00 82.31 235 LYS A O 1
ATOM 1896 N N . LYS A 1 236 ? 3.821 -3.327 -14.809 1.00 84.00 236 LYS A N 1
ATOM 1897 C CA . LYS A 1 236 ? 5.012 -3.833 -15.497 1.00 84.00 236 LYS A CA 1
ATOM 1898 C C . LYS A 1 236 ? 5.904 -2.651 -15.876 1.00 84.00 236 LYS A C 1
ATOM 1900 O O . LYS A 1 236 ? 5.413 -1.603 -16.284 1.00 84.00 236 LYS A O 1
ATOM 1905 N N . TYR A 1 237 ? 7.203 -2.829 -15.725 1.00 82.81 237 TYR A N 1
ATOM 1906 C CA . TYR A 1 237 ? 8.231 -1.827 -15.956 1.00 82.81 237 TYR A CA 1
ATOM 1907 C C . TYR A 1 237 ? 9.362 -2.418 -16.786 1.00 82.81 237 TYR A C 1
ATOM 1909 O O . TYR A 1 237 ? 9.613 -3.624 -16.732 1.00 82.81 237 TYR A O 1
ATOM 1917 N N . GLU A 1 238 ? 10.078 -1.555 -17.492 1.00 81.38 238 GLU A N 1
ATOM 1918 C CA . GLU A 1 238 ? 11.355 -1.855 -18.129 1.00 81.38 238 GLU A CA 1
ATOM 1919 C C . GLU A 1 238 ? 12.474 -1.167 -17.348 1.00 81.38 238 GLU A C 1
ATOM 1921 O O . GLU A 1 238 ? 12.338 -0.012 -16.961 1.00 81.38 238 GLU A O 1
ATOM 1926 N N . TYR A 1 239 ? 13.549 -1.893 -17.047 1.00 81.06 239 TYR A N 1
ATOM 1927 C CA . TYR A 1 239 ? 14.775 -1.361 -16.466 1.00 81.06 239 TYR A CA 1
ATOM 1928 C C . TYR A 1 239 ? 15.927 -1.545 -17.446 1.00 81.06 239 TYR A C 1
ATOM 1930 O O . TYR A 1 239 ? 16.361 -2.669 -17.728 1.00 81.06 239 TYR A O 1
ATOM 1938 N N . ASP A 1 240 ? 16.464 -0.419 -17.890 1.00 74.00 240 ASP A N 1
ATOM 1939 C CA . ASP A 1 240 ? 17.525 -0.349 -18.876 1.00 74.00 240 ASP A CA 1
ATOM 1940 C C . ASP A 1 240 ? 18.882 -0.380 -18.190 1.00 74.00 240 ASP A C 1
ATOM 1942 O O . ASP A 1 240 ? 19.386 0.621 -17.650 1.00 74.00 240 ASP A O 1
ATOM 1946 N N . ARG A 1 241 ? 19.529 -1.543 -18.250 1.00 65.69 241 ARG A N 1
ATOM 1947 C CA . ARG A 1 241 ? 20.909 -1.679 -17.802 1.00 65.69 241 ARG A CA 1
ATOM 1948 C C . ARG A 1 241 ? 21.857 -1.704 -18.993 1.00 65.69 241 ARG A C 1
ATOM 1950 O O . ARG A 1 241 ? 22.351 -2.746 -19.412 1.00 65.69 241 ARG A O 1
ATOM 1957 N N . PHE A 1 242 ? 22.206 -0.511 -19.463 1.00 55.22 242 PHE A N 1
ATOM 1958 C CA . PHE A 1 242 ? 23.330 -0.316 -20.376 1.00 55.22 242 PHE A CA 1
ATOM 1959 C C . PHE A 1 242 ? 24.656 -0.427 -19.607 1.00 55.22 242 PHE A C 1
ATOM 1961 O O . PHE A 1 242 ? 25.199 0.564 -19.115 1.00 55.22 242 PHE A O 1
ATOM 1968 N N . ASP A 1 243 ? 25.177 -1.646 -19.459 1.00 49.22 243 ASP A N 1
ATOM 1969 C CA . ASP A 1 243 ? 26.542 -1.852 -18.972 1.00 49.22 243 ASP A CA 1
ATOM 1970 C C . ASP A 1 243 ? 27.533 -1.656 -20.129 1.00 49.22 243 ASP A C 1
ATOM 1972 O O . ASP A 1 243 ? 27.733 -2.538 -20.958 1.00 49.22 243 ASP A O 1
ATOM 1976 N N . TYR A 1 244 ? 28.168 -0.482 -20.183 1.00 42.75 244 TYR A N 1
ATOM 1977 C CA . TYR A 1 244 ? 29.155 -0.114 -21.210 1.00 42.75 244 TYR A CA 1
ATOM 1978 C C . TYR A 1 244 ? 30.424 -0.986 -21.207 1.00 42.75 244 TYR A C 1
ATOM 1980 O O . TYR A 1 244 ? 31.288 -0.801 -22.065 1.00 42.75 244 TYR A O 1
ATOM 1988 N N . THR A 1 245 ? 30.576 -1.894 -20.237 1.00 42.34 245 THR A N 1
ATOM 1989 C CA . THR A 1 245 ? 31.728 -2.800 -20.133 1.00 42.34 245 THR A CA 1
ATOM 1990 C C . THR A 1 245 ? 31.411 -4.248 -20.502 1.00 42.34 245 THR A C 1
ATOM 1992 O O . THR A 1 245 ? 32.341 -5.046 -20.626 1.00 42.34 245 THR A O 1
ATOM 1995 N N . ALA A 1 246 ? 30.134 -4.587 -20.698 1.00 48.84 246 ALA A N 1
ATOM 1996 C CA . ALA A 1 246 ? 29.695 -5.922 -21.080 1.00 48.84 246 ALA A CA 1
ATOM 1997 C C . ALA A 1 246 ? 29.376 -5.970 -22.579 1.00 48.84 246 ALA A C 1
ATOM 1999 O O . ALA A 1 246 ? 28.717 -5.085 -23.117 1.00 48.84 246 ALA A O 1
ATOM 2000 N N . ASP A 1 247 ? 29.813 -7.035 -23.250 1.00 53.06 247 ASP A N 1
ATOM 2001 C CA . ASP A 1 247 ? 29.634 -7.229 -24.695 1.00 53.06 247 ASP A CA 1
ATOM 2002 C C . ASP A 1 247 ? 28.155 -7.373 -25.135 1.00 53.06 247 ASP A C 1
ATOM 2004 O O . ASP A 1 247 ? 27.889 -7.390 -26.334 1.00 53.06 247 ASP A O 1
ATOM 2008 N N . ASN A 1 248 ? 27.194 -7.429 -24.197 1.00 59.69 248 ASN A N 1
ATOM 2009 C CA . ASN A 1 248 ? 25.759 -7.565 -24.466 1.00 59.69 248 ASN A CA 1
ATOM 2010 C C . ASN A 1 248 ? 24.928 -6.565 -23.631 1.00 59.69 248 ASN A C 1
ATOM 2012 O O . ASN A 1 248 ? 24.772 -6.776 -22.423 1.00 59.69 248 ASN A O 1
ATOM 2016 N N . PRO A 1 249 ? 24.360 -5.501 -24.235 1.00 66.75 249 PRO A N 1
ATOM 2017 C CA . PRO A 1 249 ? 23.337 -4.700 -23.571 1.00 66.75 249 PRO A CA 1
ATOM 2018 C C . PRO A 1 249 ? 22.076 -5.548 -23.349 1.00 66.75 249 PRO A C 1
ATOM 2020 O O . PRO A 1 249 ? 21.674 -6.313 -24.230 1.00 66.75 249 PRO A O 1
ATOM 2023 N N . PHE A 1 250 ? 21.449 -5.398 -22.182 1.00 74.75 250 PHE A N 1
ATOM 2024 C CA . PHE A 1 250 ? 20.184 -6.057 -21.871 1.00 74.75 250 PHE A CA 1
ATOM 2025 C C . PHE A 1 250 ? 19.210 -5.088 -21.200 1.00 74.75 250 PHE A C 1
ATOM 2027 O O . PHE A 1 250 ? 19.621 -4.196 -20.451 1.00 74.75 250 PHE A O 1
ATOM 2034 N N . VAL A 1 251 ? 17.919 -5.310 -21.432 1.00 79.94 251 VAL A N 1
ATOM 2035 C CA . VAL A 1 251 ? 16.828 -4.674 -20.683 1.00 79.94 251 VAL A CA 1
ATOM 2036 C C . VAL A 1 251 ? 16.135 -5.726 -19.830 1.00 79.94 251 VAL A C 1
ATOM 2038 O O . VAL A 1 251 ? 16.081 -6.904 -20.189 1.00 79.94 251 VAL A O 1
ATOM 2041 N N . ALA A 1 252 ? 15.660 -5.334 -18.654 1.00 84.31 252 ALA A N 1
ATOM 2042 C CA . ALA A 1 252 ? 14.918 -6.215 -17.765 1.00 84.31 252 ALA A CA 1
ATOM 2043 C C . ALA A 1 252 ? 13.474 -5.740 -17.674 1.00 84.31 252 ALA A C 1
ATOM 2045 O O . ALA A 1 252 ? 13.218 -4.634 -17.209 1.00 84.31 252 ALA A O 1
ATOM 2046 N N . HIS A 1 253 ? 12.522 -6.583 -18.057 1.00 86.81 253 HIS A N 1
ATOM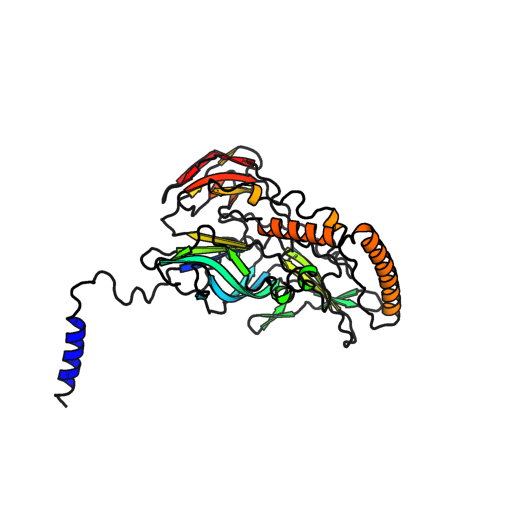 2047 C CA . HIS A 1 253 ? 11.119 -6.336 -17.747 1.00 86.81 253 HIS A CA 1
ATOM 2048 C C . HIS A 1 253 ? 10.782 -6.958 -16.411 1.00 86.81 253 HIS A C 1
ATOM 2050 O O . HIS A 1 253 ? 11.090 -8.125 -16.172 1.00 86.81 253 HIS A O 1
ATOM 2056 N N . PHE A 1 254 ? 10.114 -6.207 -15.553 1.00 88.00 254 PHE A N 1
ATOM 2057 C CA . PHE A 1 254 ? 9.746 -6.674 -14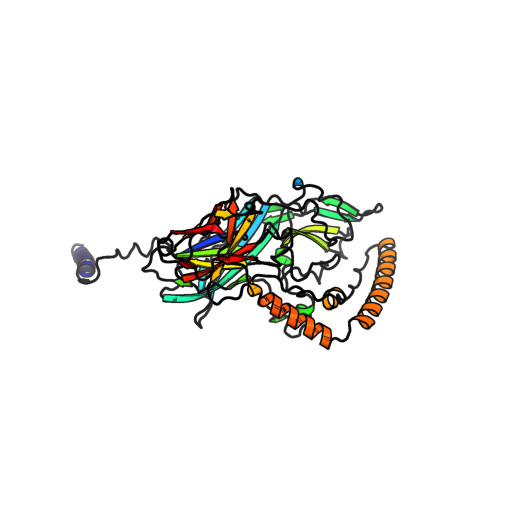.228 1.00 88.00 254 PHE A CA 1
ATOM 2058 C C . PHE A 1 254 ? 8.414 -6.095 -13.779 1.00 88.00 254 PHE A C 1
ATOM 2060 O O . PHE A 1 254 ? 7.948 -5.091 -14.306 1.00 88.00 254 PHE A O 1
ATOM 2067 N N . PHE A 1 255 ? 7.807 -6.724 -12.778 1.00 88.56 255 PHE A N 1
ATOM 2068 C CA . PHE A 1 255 ? 6.636 -6.178 -12.110 1.00 88.56 255 PHE A CA 1
ATOM 2069 C C . PHE A 1 255 ? 7.043 -5.468 -10.821 1.00 88.56 255 PHE A C 1
ATOM 2071 O O . PHE A 1 255 ? 7.937 -5.917 -10.099 1.00 88.56 255 PHE A O 1
ATOM 2078 N N . GLY A 1 256 ? 6.380 -4.356 -10.534 1.00 87.62 256 GLY A N 1
ATOM 2079 C CA . GLY A 1 256 ? 6.560 -3.556 -9.330 1.00 87.62 256 GLY A CA 1
ATOM 2080 C C . GLY A 1 256 ? 5.244 -2.919 -8.898 1.00 87.62 256 GLY A C 1
ATOM 2081 O O . GLY A 1 256 ? 4.228 -3.033 -9.583 1.00 87.62 256 GLY A O 1
ATOM 2082 N N . LEU A 1 257 ? 5.262 -2.237 -7.753 1.00 85.69 257 LEU A N 1
ATOM 2083 C CA . LEU A 1 257 ? 4.115 -1.434 -7.334 1.00 85.69 257 LEU A CA 1
ATOM 2084 C C . LEU A 1 257 ? 4.025 -0.164 -8.182 1.00 85.69 257 LEU A C 1
ATOM 2086 O O . LEU A 1 257 ? 5.019 0.552 -8.310 1.00 85.69 257 LEU A O 1
ATOM 2090 N N . SER A 1 258 ? 2.837 0.106 -8.716 1.00 77.75 258 SER A N 1
ATOM 2091 C CA . SER A 1 258 ? 2.521 1.254 -9.548 1.00 77.75 258 SER A CA 1
ATOM 2092 C C . SER A 1 258 ? 2.766 2.537 -8.780 1.00 77.75 258 SER A C 1
ATOM 2094 O O . SER A 1 258 ? 2.183 2.769 -7.720 1.00 77.75 258 SER A O 1
ATOM 2096 N N . ASP A 1 259 ? 3.630 3.378 -9.330 1.00 71.38 259 ASP A N 1
ATOM 2097 C CA . ASP A 1 259 ? 3.759 4.753 -8.892 1.00 71.38 259 ASP A CA 1
ATOM 2098 C C . ASP A 1 259 ? 2.572 5.567 -9.404 1.00 71.38 259 ASP A C 1
ATOM 2100 O O . ASP A 1 259 ? 2.634 6.184 -10.469 1.00 71.38 259 ASP A O 1
ATOM 2104 N N . TRP A 1 260 ? 1.482 5.557 -8.639 1.00 65.25 260 TRP A N 1
ATOM 2105 C CA . TRP A 1 260 ? 0.299 6.357 -8.948 1.00 65.25 260 TRP A CA 1
ATOM 2106 C C . TRP A 1 260 ? 0.621 7.856 -9.024 1.00 65.25 260 TRP A C 1
ATOM 2108 O O . TRP A 1 260 ? -0.113 8.600 -9.672 1.00 65.25 260 TRP A O 1
ATOM 2118 N N . LEU A 1 261 ? 1.732 8.297 -8.411 1.00 62.94 261 LEU A N 1
ATOM 2119 C CA . LEU A 1 261 ? 2.158 9.683 -8.480 1.00 62.94 261 LEU A CA 1
ATOM 2120 C C . LEU A 1 261 ? 2.892 10.007 -9.784 1.00 62.94 261 LEU A C 1
ATOM 2122 O O . LEU A 1 261 ? 2.744 11.092 -10.354 1.00 62.94 261 LEU A O 1
ATOM 2126 N N . ARG A 1 262 ? 3.747 9.104 -10.253 1.00 59.28 262 ARG A N 1
ATOM 2127 C CA . ARG A 1 262 ? 4.692 9.435 -11.326 1.00 59.28 262 ARG A CA 1
ATOM 2128 C C . ARG A 1 262 ? 4.440 8.747 -12.641 1.00 59.28 262 ARG A C 1
ATOM 2130 O O . ARG A 1 262 ? 5.127 9.125 -13.578 1.00 59.28 262 ARG A O 1
ATOM 2137 N N . ASP A 1 263 ? 3.469 7.831 -12.716 1.00 65.31 263 ASP A N 1
ATOM 2138 C CA . ASP A 1 263 ? 3.118 7.062 -13.920 1.00 65.31 263 ASP A CA 1
ATOM 2139 C C . ASP A 1 263 ? 4.346 6.838 -14.803 1.00 65.31 263 ASP A C 1
ATOM 2141 O O . ASP A 1 263 ? 4.502 7.436 -15.864 1.00 65.31 263 ASP A O 1
ATOM 2145 N N . VAL A 1 264 ? 5.292 6.087 -14.247 1.00 68.50 264 VAL A N 1
ATOM 2146 C CA . VAL A 1 264 ? 6.645 5.935 -14.789 1.00 68.50 264 VAL A CA 1
ATOM 2147 C C . VAL A 1 264 ? 6.563 5.553 -16.268 1.00 68.50 264 VAL A C 1
ATOM 2149 O O . VAL A 1 264 ? 5.884 4.580 -16.617 1.00 68.50 264 VAL A O 1
ATOM 2152 N N . GLN A 1 265 ? 7.247 6.336 -17.096 1.00 67.69 265 GLN A N 1
ATOM 2153 C CA . GLN A 1 265 ? 7.283 6.239 -18.551 1.00 67.69 265 GLN A CA 1
ATOM 2154 C C . GLN A 1 265 ? 8.489 5.399 -19.015 1.00 67.69 265 GLN A C 1
ATOM 2156 O O . GLN A 1 265 ? 9.414 5.146 -18.233 1.00 67.69 265 GLN A O 1
ATOM 2161 N N . PRO A 1 266 ? 8.532 4.964 -20.285 1.00 62.19 266 PRO A N 1
ATOM 2162 C CA . PRO A 1 266 ? 9.689 4.266 -20.825 1.00 62.19 266 PRO A CA 1
ATOM 2163 C C . PRO A 1 266 ? 10.951 5.112 -20.754 1.00 62.19 266 PRO A C 1
ATOM 2165 O O . PRO A 1 266 ? 10.914 6.337 -20.896 1.00 62.19 266 PRO A O 1
ATOM 2168 N N . GLY A 1 267 ? 12.082 4.454 -20.522 1.00 61.03 267 GLY A N 1
ATOM 2169 C CA . GLY A 1 267 ? 13.361 5.129 -20.334 1.00 61.03 267 GLY A CA 1
ATOM 2170 C C . GLY A 1 267 ? 13.483 5.895 -19.010 1.00 61.03 267 GLY A C 1
ATOM 2171 O O . GLY A 1 267 ? 14.536 6.484 -18.749 1.00 61.03 267 GLY A O 1
ATOM 2172 N N . ASP A 1 268 ? 12.473 5.876 -18.130 1.00 65.44 268 ASP A N 1
ATOM 2173 C CA . ASP A 1 268 ? 12.605 6.470 -16.799 1.00 65.44 268 ASP A CA 1
ATOM 2174 C C . ASP A 1 268 ? 13.540 5.679 -15.888 1.00 65.44 268 ASP A C 1
ATOM 2176 O O . ASP A 1 268 ? 14.169 6.249 -14.991 1.00 65.44 268 ASP A O 1
ATOM 2180 N N . LEU A 1 269 ? 13.658 4.375 -16.129 1.00 71.62 269 LEU A N 1
ATOM 2181 C CA . LEU A 1 269 ? 14.402 3.450 -15.288 1.00 71.62 269 LEU A CA 1
ATOM 2182 C C . LEU A 1 269 ? 15.696 3.019 -15.959 1.00 71.62 269 LEU A C 1
ATOM 2184 O O . LEU A 1 269 ? 15.899 1.857 -16.286 1.00 71.62 269 LEU A O 1
ATOM 2188 N N . GLN A 1 270 ? 16.608 3.975 -16.098 1.00 68.69 270 GLN A N 1
ATOM 2189 C CA . GLN A 1 270 ? 17.950 3.731 -16.617 1.00 68.69 270 GLN A CA 1
ATOM 2190 C C . GLN A 1 270 ? 18.995 3.637 -15.502 1.00 68.69 270 GLN A C 1
ATOM 2192 O O . GLN A 1 270 ? 18.880 4.250 -14.432 1.00 68.69 270 GLN A O 1
ATOM 2197 N N . SER A 1 271 ? 20.073 2.900 -15.770 1.00 61.00 271 SER A N 1
ATOM 2198 C CA . SER A 1 271 ? 21.257 2.863 -14.907 1.00 61.00 271 SER A CA 1
ATOM 2199 C C . SER A 1 271 ? 21.743 4.279 -14.551 1.00 61.00 271 SER A C 1
ATOM 2201 O O . SER A 1 271 ? 22.176 5.038 -15.414 1.00 61.00 271 SER A O 1
ATOM 2203 N N . GLY A 1 272 ? 21.703 4.619 -13.259 1.00 57.25 272 GLY A N 1
ATOM 2204 C CA . GLY A 1 272 ? 22.135 5.917 -12.727 1.00 57.25 272 GLY A CA 1
ATOM 2205 C C . GLY A 1 272 ? 21.032 6.971 -12.556 1.00 57.25 272 GLY A C 1
ATOM 2206 O O . GLY A 1 272 ? 21.304 7.993 -11.935 1.00 57.25 272 GLY A O 1
ATOM 2207 N N . SER A 1 273 ? 19.803 6.723 -13.032 1.00 57.81 273 SER A N 1
ATOM 2208 C CA . SER A 1 273 ? 18.652 7.631 -12.855 1.00 57.81 273 SER A CA 1
ATOM 2209 C C . SER A 1 273 ? 17.322 6.915 -12.546 1.00 57.81 273 SER A C 1
ATOM 2211 O O . SER A 1 273 ? 16.269 7.550 -12.584 1.00 57.81 273 SER A O 1
ATOM 2213 N N . ALA A 1 274 ? 17.337 5.611 -12.249 1.00 67.06 274 ALA A N 1
ATOM 2214 C CA . ALA A 1 274 ? 16.113 4.846 -12.013 1.00 67.06 274 ALA A CA 1
ATOM 2215 C C . ALA A 1 274 ? 15.473 5.145 -10.645 1.00 67.06 274 ALA A C 1
ATOM 2217 O O . ALA A 1 274 ? 16.086 4.909 -9.600 1.00 67.06 274 ALA A O 1
ATOM 2218 N N . ALA A 1 275 ? 14.228 5.628 -10.673 1.00 67.81 275 ALA A N 1
ATOM 2219 C CA . ALA A 1 275 ? 13.439 5.956 -9.490 1.00 67.81 275 ALA A CA 1
ATOM 2220 C C . ALA A 1 275 ? 11.951 5.603 -9.677 1.00 67.81 275 ALA A C 1
ATOM 2222 O O . ALA A 1 275 ? 11.285 6.205 -10.516 1.00 67.81 275 ALA A O 1
ATOM 2223 N N . ILE A 1 276 ? 11.438 4.682 -8.853 1.00 69.12 276 ILE A N 1
ATOM 2224 C CA . ILE A 1 276 ? 10.030 4.255 -8.720 1.00 69.12 276 ILE A CA 1
ATOM 2225 C C . ILE A 1 276 ? 9.523 4.299 -7.254 1.00 69.12 276 ILE A C 1
ATOM 2227 O O . ILE A 1 276 ? 8.887 3.357 -6.805 1.00 69.12 276 ILE A O 1
ATOM 2231 N N . GLY A 1 277 ? 9.840 5.319 -6.447 1.00 62.81 277 GLY A N 1
ATOM 2232 C CA . GLY A 1 277 ? 9.199 5.600 -5.147 1.00 62.81 277 GLY A CA 1
ATOM 2233 C C . GLY A 1 277 ? 8.106 6.696 -5.063 1.00 62.81 277 GLY A C 1
ATOM 2234 O O . GLY A 1 277 ? 7.934 7.501 -5.964 1.00 62.81 277 GLY A O 1
ATOM 2235 N N . GLY A 1 278 ? 7.378 6.740 -3.940 1.00 61.25 278 GLY A N 1
ATOM 2236 C CA . GLY A 1 278 ? 6.066 7.396 -3.774 1.00 61.25 278 GLY A CA 1
ATOM 2237 C C . GLY A 1 278 ? 4.860 6.430 -3.748 1.00 61.25 278 GLY A C 1
ATOM 2238 O O . GLY A 1 278 ? 3.741 6.826 -3.450 1.00 61.25 278 GLY A O 1
ATOM 2239 N N . ASN A 1 279 ? 5.091 5.143 -4.021 1.00 60.78 279 ASN A N 1
ATOM 2240 C CA . ASN A 1 279 ? 4.075 4.223 -4.556 1.00 60.78 279 ASN A CA 1
ATOM 2241 C C . ASN A 1 279 ? 3.368 3.359 -3.509 1.00 60.78 279 ASN A C 1
ATOM 2243 O O . ASN A 1 279 ? 2.383 2.690 -3.814 1.00 60.78 279 ASN A O 1
ATOM 2247 N N . ILE A 1 280 ? 3.942 3.244 -2.309 1.00 78.44 280 ILE A N 1
ATOM 2248 C CA . ILE A 1 280 ? 3.456 2.279 -1.324 1.00 78.44 280 ILE A CA 1
ATOM 2249 C C . ILE A 1 280 ? 2.294 2.909 -0.566 1.00 78.44 280 ILE A C 1
ATOM 2251 O O . ILE A 1 280 ? 2.466 3.540 0.474 1.00 78.44 280 ILE A O 1
ATOM 2255 N N . LEU A 1 281 ? 1.104 2.713 -1.118 1.00 82.12 281 LEU A N 1
ATOM 2256 C CA . LEU A 1 281 ? -0.159 3.092 -0.511 1.00 82.12 281 LEU A CA 1
ATOM 2257 C C . LEU A 1 281 ? -0.395 2.249 0.737 1.00 82.12 281 LEU A C 1
ATOM 2259 O O . LEU A 1 281 ? -0.599 1.035 0.647 1.00 82.12 281 LEU A O 1
ATOM 2263 N N . ALA A 1 282 ? -0.329 2.900 1.896 1.00 87.62 282 ALA A N 1
ATOM 2264 C CA . ALA A 1 282 ? -0.329 2.230 3.180 1.00 87.62 282 ALA A CA 1
ATOM 2265 C C . ALA A 1 282 ? -1.182 2.951 4.217 1.00 87.62 282 ALA A C 1
ATOM 2267 O O . ALA A 1 282 ? -1.243 4.177 4.246 1.00 87.62 282 ALA A O 1
ATOM 2268 N N . VAL A 1 283 ? -1.792 2.183 5.111 1.00 91.31 283 VAL A N 1
ATOM 2269 C CA . VAL A 1 283 ? -2.574 2.716 6.226 1.00 91.31 283 VAL A CA 1
ATOM 2270 C C . VAL A 1 283 ? -2.449 1.812 7.440 1.00 91.31 283 VAL A C 1
ATOM 2272 O O . VAL A 1 283 ? -2.377 0.588 7.302 1.00 91.31 283 VAL A O 1
ATOM 2275 N N . ALA A 1 284 ? -2.417 2.405 8.633 1.00 93.62 284 ALA A N 1
ATOM 2276 C CA . ALA A 1 284 ? -2.354 1.668 9.884 1.00 93.62 284 ALA A CA 1
ATOM 2277 C C . ALA A 1 284 ? -3.436 2.123 10.868 1.00 93.62 284 ALA A C 1
ATOM 2279 O O . ALA A 1 284 ? -3.748 3.309 10.975 1.00 93.62 284 ALA A O 1
ATOM 2280 N N . ARG A 1 285 ? -3.979 1.166 11.622 1.00 94.00 285 ARG A N 1
ATOM 2281 C CA . ARG A 1 285 ? -4.915 1.414 12.724 1.00 94.00 285 ARG A CA 1
ATOM 2282 C C . ARG A 1 285 ? -4.655 0.464 13.879 1.00 94.00 285 ARG A C 1
ATOM 2284 O O . ARG A 1 285 ? -4.244 -0.676 13.669 1.00 94.00 285 ARG A O 1
ATOM 2291 N N . ALA A 1 286 ? -4.941 0.926 15.088 1.00 94.19 286 ALA A N 1
ATOM 2292 C CA . ALA A 1 286 ? -4.866 0.113 16.291 1.00 94.19 286 ALA A CA 1
ATOM 2293 C C . ALA A 1 286 ? -6.261 -0.110 16.883 1.00 94.19 286 ALA A C 1
ATOM 2295 O O . ALA A 1 286 ? -7.072 0.814 16.936 1.00 94.19 286 ALA A O 1
ATOM 2296 N N . TYR A 1 287 ? -6.539 -1.326 17.349 1.00 93.00 287 TYR A N 1
ATOM 2297 C CA . TYR A 1 287 ? -7.776 -1.649 18.058 1.00 93.00 287 TYR A CA 1
ATOM 2298 C C . TYR A 1 287 ? -7.572 -2.783 19.065 1.00 93.00 287 TYR A C 1
ATOM 2300 O O . TYR A 1 287 ? -6.643 -3.581 18.958 1.00 93.00 287 TYR A O 1
ATOM 2308 N N . VAL A 1 288 ? -8.468 -2.873 20.047 1.00 91.69 288 VAL A N 1
ATOM 2309 C CA . VAL A 1 288 ? -8.489 -3.953 21.044 1.00 91.69 288 VAL A CA 1
ATOM 2310 C C . VAL A 1 288 ? -9.712 -4.828 20.760 1.00 91.69 288 VAL A C 1
ATOM 2312 O O . VAL A 1 288 ? -10.838 -4.353 20.948 1.00 91.69 288 VAL A O 1
ATOM 2315 N N . PRO A 1 289 ? -9.540 -6.080 20.291 1.00 88.69 289 PRO A N 1
ATOM 2316 C CA . PRO A 1 289 ? -10.653 -6.998 20.078 1.00 88.69 289 PRO A CA 1
ATOM 2317 C C . PRO A 1 289 ? -11.542 -7.103 21.323 1.00 88.69 289 PRO A C 1
ATOM 2319 O O . PRO A 1 289 ? -11.054 -7.183 22.448 1.00 88.69 289 PRO A O 1
ATOM 2322 N N . GLY A 1 290 ? -12.862 -7.068 21.129 1.00 86.19 290 GLY A N 1
ATOM 2323 C CA . GLY A 1 290 ? -13.843 -7.063 22.223 1.00 86.19 290 GLY A CA 1
ATOM 2324 C C . GLY A 1 290 ? -14.137 -5.680 22.821 1.00 86.19 290 GLY A C 1
ATOM 2325 O O . GLY A 1 290 ? -15.123 -5.534 23.540 1.00 86.19 290 GLY A O 1
ATOM 2326 N N . ARG A 1 291 ? -13.348 -4.650 22.485 1.00 89.75 291 ARG A N 1
ATOM 2327 C CA . ARG A 1 291 ? -13.672 -3.231 22.743 1.00 89.75 291 ARG A CA 1
ATOM 2328 C C . ARG A 1 291 ? -14.125 -2.483 21.487 1.00 89.75 291 ARG A C 1
ATOM 2330 O O . ARG A 1 291 ? -14.302 -1.270 21.523 1.00 89.75 291 ARG A O 1
ATOM 2337 N N . THR A 1 292 ? -14.321 -3.208 20.397 1.00 92.94 292 THR A N 1
ATOM 2338 C CA . THR A 1 292 ? -14.805 -2.726 19.103 1.00 92.94 292 THR A CA 1
ATOM 2339 C C . THR A 1 292 ? -16.289 -3.052 18.913 1.00 92.94 292 THR A C 1
ATOM 2341 O O . THR A 1 292 ? -16.848 -3.888 19.626 1.00 92.94 292 THR A O 1
ATOM 2344 N N . GLY A 1 293 ? -16.944 -2.369 17.979 1.00 94.19 293 GLY A N 1
ATOM 2345 C CA . GLY A 1 293 ? -18.258 -2.709 17.444 1.00 94.19 293 GLY A CA 1
ATOM 2346 C C . GLY A 1 293 ? -18.175 -3.208 15.998 1.00 94.19 293 GLY A C 1
ATOM 2347 O O . GLY A 1 293 ? -17.092 -3.448 15.456 1.00 94.19 293 GLY A O 1
ATOM 2348 N N . SER A 1 294 ? -19.340 -3.359 15.376 1.00 95.00 294 SER A N 1
ATOM 2349 C CA . SER A 1 294 ? -19.495 -3.738 13.969 1.00 95.00 294 SER A CA 1
ATOM 2350 C C . SER A 1 294 ? -20.632 -2.954 13.319 1.00 95.00 294 SER A C 1
ATOM 2352 O O . SER A 1 294 ? -21.621 -2.620 13.978 1.00 95.00 294 SER A O 1
ATOM 2354 N N . ILE A 1 295 ? -20.488 -2.675 12.026 1.00 94.69 295 ILE A N 1
ATOM 2355 C CA . ILE A 1 295 ? -21.532 -2.079 11.190 1.00 94.69 295 ILE A CA 1
ATOM 2356 C C . ILE A 1 295 ? -21.825 -3.069 10.070 1.00 94.69 295 ILE A C 1
ATOM 2358 O O . ILE A 1 295 ? -20.899 -3.515 9.406 1.00 94.69 295 ILE A O 1
ATOM 2362 N N . TYR A 1 296 ? -23.078 -3.428 9.846 1.00 93.69 296 TYR A N 1
ATOM 2363 C CA . TYR A 1 296 ? -23.464 -4.375 8.806 1.00 93.69 296 TYR A CA 1
ATOM 2364 C C . TYR A 1 296 ? -24.803 -3.995 8.193 1.00 93.69 296 TYR A C 1
ATOM 2366 O O . TYR A 1 296 ? -25.519 -3.145 8.716 1.00 93.69 296 TYR A O 1
ATOM 2374 N N . GLY A 1 297 ? -25.155 -4.655 7.099 1.00 90.69 297 GLY A N 1
ATOM 2375 C CA . GLY A 1 297 ? -26.506 -4.623 6.566 1.00 90.69 297 GLY A CA 1
ATOM 2376 C C . GLY A 1 297 ? -26.535 -4.842 5.068 1.00 90.69 297 GLY A C 1
ATOM 2377 O O . GLY A 1 297 ? -25.750 -5.644 4.557 1.00 90.69 297 GLY A O 1
ATOM 2378 N N . THR A 1 298 ? -27.467 -4.184 4.380 1.00 86.94 298 THR A N 1
ATOM 2379 C CA . THR A 1 298 ? -27.766 -4.458 2.965 1.00 86.94 298 THR A CA 1
ATOM 2380 C C . THR A 1 298 ? -27.583 -3.231 2.078 1.00 86.94 298 THR A C 1
ATOM 2382 O O . THR A 1 298 ? -27.663 -2.105 2.559 1.00 86.94 298 THR A O 1
ATOM 2385 N N . VAL A 1 299 ? -27.309 -3.451 0.790 1.00 76.94 299 VAL A N 1
ATOM 2386 C CA . VAL A 1 299 ? -27.211 -2.392 -0.230 1.00 76.94 299 VAL A CA 1
ATOM 2387 C C . VAL A 1 299 ? -28.415 -2.495 -1.171 1.00 76.94 299 VAL A C 1
ATOM 2389 O O . VAL A 1 299 ? -28.529 -3.464 -1.930 1.00 76.94 299 VAL A O 1
ATOM 2392 N N . ASP A 1 300 ? -29.315 -1.508 -1.130 1.00 68.56 300 ASP A N 1
ATOM 2393 C CA . ASP A 1 300 ? -30.548 -1.458 -1.924 1.00 68.56 300 ASP A CA 1
ATOM 2394 C C . ASP A 1 300 ? -30.321 -0.698 -3.248 1.00 68.56 300 ASP A C 1
ATOM 2396 O O . ASP A 1 300 ? -30.538 0.506 -3.371 1.00 68.56 300 ASP A O 1
ATOM 2400 N N . GLY A 1 301 ? -29.928 -1.421 -4.301 1.00 61.91 301 GLY A N 1
ATOM 2401 C CA . GLY A 1 301 ? -29.698 -0.854 -5.640 1.00 61.91 301 GLY A CA 1
ATOM 2402 C C . GLY A 1 301 ? -28.347 -1.251 -6.231 1.00 61.91 301 GLY A C 1
ATOM 2403 O O . GLY A 1 301 ? -27.495 -1.802 -5.547 1.00 61.91 301 GLY A O 1
ATOM 2404 N N . ILE A 1 302 ? -28.157 -1.059 -7.543 1.00 53.75 302 ILE A N 1
ATOM 2405 C CA . ILE A 1 302 ? -26.925 -1.475 -8.236 1.00 53.75 302 ILE A CA 1
ATOM 2406 C C . ILE A 1 302 ? -25.852 -0.382 -8.142 1.00 53.75 302 ILE A C 1
ATOM 2408 O O . ILE A 1 302 ? -26.178 0.770 -8.439 1.00 53.75 302 ILE A O 1
ATOM 2412 N N . PRO A 1 303 ? -24.589 -0.765 -7.867 1.00 53.16 303 PRO A N 1
ATOM 2413 C CA . PRO A 1 303 ? -24.097 -2.148 -7.786 1.00 53.16 303 PRO A CA 1
ATOM 2414 C C . PRO A 1 303 ? -24.055 -2.728 -6.361 1.00 53.16 303 PRO A C 1
ATOM 2416 O O . PRO A 1 303 ? -23.109 -2.550 -5.611 1.00 53.16 303 PRO A O 1
ATOM 2419 N N . ALA A 1 304 ? -25.041 -3.571 -6.037 1.00 63.53 304 ALA A N 1
ATOM 2420 C CA . ALA A 1 304 ? -25.149 -4.314 -4.778 1.00 63.53 304 ALA A CA 1
ATOM 2421 C C . ALA A 1 304 ? -24.094 -5.435 -4.587 1.00 63.53 304 ALA A C 1
ATOM 2423 O O . ALA A 1 304 ? -24.241 -6.258 -3.691 1.00 63.53 304 ALA A O 1
ATOM 2424 N N . ASN A 1 305 ? -23.059 -5.543 -5.431 1.00 71.00 305 ASN A N 1
ATOM 2425 C CA . ASN A 1 305 ? -22.026 -6.586 -5.341 1.00 71.00 305 ASN A CA 1
ATOM 2426 C C . ASN A 1 305 ? -20.689 -6.088 -5.895 1.00 71.00 305 ASN A C 1
ATOM 2428 O O . ASN A 1 305 ? -20.613 -5.709 -7.063 1.00 71.00 305 ASN A O 1
ATOM 2432 N N . GLY A 1 306 ? -19.627 -6.186 -5.097 1.00 78.69 306 GLY A N 1
ATOM 2433 C 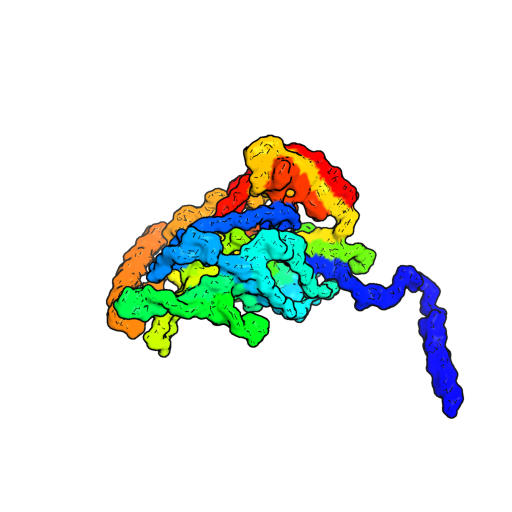CA . GLY A 1 306 ? -18.271 -5.799 -5.486 1.00 78.69 306 GLY A CA 1
ATOM 2434 C C . GLY A 1 306 ? -17.936 -4.319 -5.283 1.00 78.69 306 GLY A C 1
ATOM 2435 O O . GLY A 1 306 ? -16.787 -3.951 -5.528 1.00 78.69 306 GLY A O 1
ATOM 2436 N N . ASP A 1 307 ? -18.902 -3.512 -4.839 1.00 87.12 307 ASP A N 1
ATOM 2437 C CA . ASP A 1 307 ? -18.702 -2.122 -4.426 1.00 87.12 307 ASP A CA 1
ATOM 2438 C C . ASP A 1 307 ? -18.052 -2.056 -3.049 1.00 87.12 307 ASP A C 1
ATOM 2440 O O . ASP A 1 307 ? -18.290 -2.913 -2.194 1.00 87.12 307 ASP A O 1
ATOM 2444 N N . TYR A 1 308 ? -17.234 -1.027 -2.847 1.00 91.06 308 TYR A N 1
ATOM 2445 C CA . TYR A 1 308 ? -16.610 -0.761 -1.562 1.00 91.06 308 TYR A CA 1
ATOM 2446 C C . TYR A 1 308 ? -17.541 0.077 -0.698 1.00 91.06 308 TYR A C 1
ATOM 2448 O O . TYR A 1 308 ? -18.035 1.115 -1.135 1.00 91.06 308 TYR A O 1
ATOM 2456 N N . ILE A 1 309 ? -17.727 -0.356 0.545 1.00 92.56 309 ILE A N 1
ATOM 2457 C CA . ILE A 1 309 ? -18.385 0.404 1.602 1.00 92.56 309 ILE A CA 1
ATOM 2458 C C . ILE A 1 309 ? -17.293 0.861 2.549 1.00 92.56 309 ILE A C 1
ATOM 2460 O O . ILE A 1 309 ? -16.506 0.045 3.033 1.00 92.56 309 ILE A O 1
ATOM 2464 N N . VAL A 1 310 ? -17.253 2.157 2.826 1.00 93.69 310 VAL A N 1
ATOM 2465 C CA . VAL A 1 310 ? -16.275 2.753 3.730 1.00 93.69 310 VAL A CA 1
ATOM 2466 C C . VAL A 1 310 ? -16.979 3.489 4.859 1.00 93.69 310 VAL A C 1
ATOM 2468 O O . VAL A 1 310 ? -18.007 4.131 4.649 1.00 93.69 310 VAL A O 1
ATOM 2471 N N . ALA A 1 311 ? -16.421 3.385 6.060 1.00 94.12 311 ALA A N 1
ATOM 2472 C CA . ALA A 1 311 ? -16.832 4.176 7.213 1.00 94.12 311 ALA A CA 1
ATOM 2473 C C . ALA A 1 311 ? -15.735 5.195 7.529 1.00 94.12 311 ALA A C 1
ATOM 2475 O O . ALA A 1 311 ? -14.588 4.834 7.801 1.00 94.12 311 ALA A O 1
ATOM 2476 N N . VAL A 1 312 ? -16.094 6.471 7.489 1.00 93.81 312 VAL A N 1
ATOM 2477 C CA . VAL A 1 312 ? -15.197 7.594 7.763 1.00 93.81 312 VAL A CA 1
ATOM 2478 C C . VAL A 1 312 ? -15.566 8.172 9.129 1.00 93.81 312 VAL A C 1
ATOM 2480 O O . VAL A 1 312 ? -16.756 8.359 9.382 1.00 93.81 312 VAL A O 1
ATOM 2483 N N . PRO A 1 313 ? -14.609 8.408 10.045 1.00 92.19 313 PRO A N 1
ATOM 2484 C CA . PRO A 1 313 ? -14.906 9.049 11.323 1.00 92.19 313 PRO A CA 1
ATOM 2485 C C . PRO A 1 313 ? -15.595 10.409 11.140 1.00 92.19 313 PRO A C 1
ATOM 2487 O O . PRO A 1 313 ? -15.203 11.197 10.281 1.00 92.19 313 PRO A O 1
ATOM 2490 N N . ASP A 1 314 ? -16.595 10.692 11.974 1.00 86.25 314 ASP A N 1
ATOM 2491 C CA . ASP A 1 314 ? -17.292 11.983 11.992 1.00 86.25 314 ASP A CA 1
ATOM 2492 C C . ASP A 1 314 ? -16.290 13.138 12.192 1.00 86.25 314 ASP A C 1
ATOM 2494 O O . ASP A 1 314 ? -15.415 13.096 13.065 1.00 86.25 314 ASP A O 1
ATOM 2498 N N . GLY A 1 315 ? -16.411 14.170 11.357 1.00 82.94 315 GLY A N 1
ATOM 2499 C CA . GLY A 1 315 ? -15.510 15.321 11.307 1.00 82.94 315 GLY A CA 1
ATOM 2500 C C . GLY A 1 315 ? -14.353 15.204 10.310 1.00 82.94 315 GLY A C 1
ATOM 2501 O O . GLY A 1 315 ? -13.694 16.216 10.052 1.00 82.94 315 GLY A O 1
ATOM 2502 N N . GLU A 1 316 ? -14.118 14.033 9.713 1.00 88.94 316 GLU A N 1
ATOM 2503 C CA . GLU A 1 316 ? -13.219 13.902 8.565 1.00 88.94 316 GLU A CA 1
ATOM 2504 C C . GLU A 1 316 ? -13.938 14.190 7.244 1.00 88.94 316 GLU A C 1
ATOM 2506 O O . GLU A 1 316 ? -15.119 13.895 7.062 1.00 88.94 316 GLU A O 1
ATOM 2511 N N . LEU A 1 317 ? -13.218 14.785 6.293 1.00 87.56 317 LEU A N 1
ATOM 2512 C CA . LEU A 1 317 ? -13.782 15.111 4.991 1.00 87.56 317 LEU A CA 1
ATOM 2513 C C . LEU A 1 317 ? -13.622 13.919 4.047 1.00 87.56 317 LEU A C 1
ATOM 2515 O O . LEU A 1 317 ? -12.509 13.465 3.796 1.00 87.56 317 LEU A O 1
ATOM 2519 N N . ILE A 1 318 ? -14.719 13.469 3.429 1.00 89.06 318 ILE A N 1
ATOM 2520 C CA . ILE A 1 318 ? -14.672 12.420 2.394 1.00 89.06 318 ILE A CA 1
ATOM 2521 C C . ILE A 1 318 ? -13.760 12.792 1.211 1.00 89.06 318 ILE A C 1
ATOM 2523 O O . ILE A 1 318 ? -13.234 11.916 0.529 1.00 89.06 318 ILE A O 1
ATOM 2527 N N . SER A 1 319 ? -13.523 14.092 0.989 1.00 86.50 319 SER A N 1
ATOM 2528 C CA . SER A 1 319 ? -12.582 14.584 -0.020 1.00 86.50 319 SER A CA 1
ATOM 2529 C C . SER A 1 319 ? -11.135 14.146 0.219 1.00 86.50 319 SER A C 1
ATOM 2531 O O . SER A 1 319 ? -10.375 14.096 -0.739 1.00 86.50 319 SER A O 1
ATOM 2533 N N . ASP A 1 320 ? -10.760 13.812 1.457 1.00 85.88 320 ASP A N 1
ATOM 2534 C CA . ASP A 1 320 ? -9.411 13.340 1.792 1.00 85.88 320 ASP A CA 1
ATOM 2535 C C . ASP A 1 320 ? -9.159 11.914 1.264 1.00 85.88 320 ASP A C 1
ATOM 2537 O O . ASP A 1 320 ? -8.015 11.480 1.156 1.00 85.88 320 ASP A O 1
ATOM 2541 N N . TYR A 1 321 ? -10.227 11.182 0.927 1.00 86.94 321 TYR A N 1
ATOM 2542 C CA . TYR A 1 321 ? -10.197 9.776 0.513 1.00 86.94 321 TYR A CA 1
ATOM 2543 C C . TYR A 1 321 ? -10.391 9.577 -0.994 1.00 86.94 321 TYR A C 1
ATOM 2545 O O . TYR A 1 321 ? -10.439 8.441 -1.470 1.00 86.94 321 TYR A O 1
ATOM 2553 N N . VAL A 1 322 ? -10.514 10.666 -1.755 1.00 84.69 322 VAL A N 1
ATOM 2554 C CA . VAL A 1 322 ? -10.601 10.640 -3.218 1.00 84.69 322 VAL A CA 1
ATOM 2555 C C . VAL A 1 322 ? -9.395 11.330 -3.829 1.00 84.69 322 VAL A C 1
ATOM 2557 O O . VAL A 1 322 ? -8.866 12.300 -3.291 1.00 84.69 322 VAL A O 1
ATOM 2560 N N . VAL A 1 323 ? -8.976 10.853 -4.993 1.00 74.81 323 VAL A N 1
ATOM 2561 C CA . VAL A 1 323 ? -7.988 11.555 -5.813 1.00 74.81 323 VAL A CA 1
ATOM 2562 C C . VAL A 1 323 ? -8.596 12.878 -6.259 1.00 74.81 323 VAL A C 1
ATOM 2564 O O . VAL A 1 323 ? -9.665 12.901 -6.873 1.00 74.81 323 VAL A O 1
ATOM 2567 N N . ALA A 1 324 ? -7.924 13.992 -5.963 1.00 64.81 324 ALA A N 1
ATOM 2568 C CA . ALA A 1 324 ? -8.344 15.284 -6.490 1.00 64.81 324 ALA A CA 1
ATOM 2569 C C . ALA A 1 324 ? -8.279 15.242 -8.028 1.00 64.81 324 ALA A C 1
ATOM 2571 O O . ALA A 1 324 ? -7.289 14.781 -8.596 1.00 64.81 324 ALA A O 1
ATOM 2572 N N . ALA A 1 325 ? -9.334 15.734 -8.688 1.00 54.84 325 ALA A N 1
ATOM 2573 C CA . ALA A 1 325 ? -9.559 15.590 -10.132 1.00 54.84 325 ALA A CA 1
ATOM 2574 C C . ALA A 1 325 ? -8.402 16.090 -11.025 1.00 54.84 325 ALA A C 1
ATOM 2576 O O . ALA A 1 325 ? -8.306 15.670 -12.173 1.00 54.84 325 ALA A O 1
ATOM 2577 N N . ASP A 1 326 ? -7.514 16.926 -10.479 1.00 51.06 326 ASP A N 1
ATOM 2578 C CA . ASP A 1 326 ? -6.399 17.567 -11.177 1.00 51.06 326 ASP A CA 1
ATOM 2579 C C . ASP A 1 326 ? -5.050 17.365 -10.460 1.00 51.06 326 ASP A C 1
ATOM 2581 O O . ASP A 1 326 ? -4.166 18.214 -10.563 1.00 51.06 326 ASP A O 1
ATOM 2585 N N . LEU A 1 327 ? -4.878 16.282 -9.686 1.00 50.56 327 LEU A N 1
ATOM 2586 C CA . LEU A 1 327 ? -3.625 16.043 -8.953 1.00 50.56 327 LEU A CA 1
ATOM 2587 C C . LEU A 1 327 ? -2.416 16.051 -9.899 1.00 50.56 327 LEU A C 1
ATOM 2589 O O . LEU A 1 327 ? -1.484 16.827 -9.712 1.00 50.56 327 LEU A O 1
ATOM 2593 N N . ARG A 1 328 ? -2.483 15.307 -11.001 1.00 46.53 328 ARG A N 1
ATOM 2594 C CA . ARG A 1 328 ? -1.614 15.559 -12.151 1.00 46.53 328 ARG A CA 1
ATOM 2595 C C . ARG A 1 328 ? -2.273 16.606 -13.026 1.00 46.53 328 ARG A C 1
ATOM 2597 O O . ARG A 1 328 ? -3.094 16.273 -13.878 1.00 46.53 328 ARG A O 1
ATOM 2604 N N . SER A 1 329 ? -1.919 17.873 -12.823 1.00 42.59 329 SER A N 1
ATOM 2605 C CA . SER A 1 329 ? -2.298 18.904 -13.783 1.00 42.59 329 SER A CA 1
ATOM 2606 C C . SER A 1 329 ? -1.834 18.437 -15.172 1.00 42.59 329 SER A C 1
ATOM 2608 O O . SER A 1 329 ? -0.721 17.924 -15.339 1.00 42.59 329 SER A O 1
ATOM 2610 N N . THR A 1 330 ? -2.666 18.617 -16.197 1.00 46.84 330 THR A N 1
ATOM 2611 C CA . THR A 1 330 ? -2.251 18.389 -17.590 1.00 46.84 330 THR A CA 1
ATOM 2612 C C . THR A 1 330 ? -1.045 19.249 -17.987 1.00 46.84 330 THR A C 1
ATOM 2614 O O . THR A 1 330 ? -0.471 19.027 -19.048 1.00 46.84 330 THR A O 1
ATOM 2617 N N . ASN A 1 331 ? -0.655 20.231 -17.166 1.00 43.56 331 ASN A N 1
ATOM 2618 C CA . ASN A 1 331 ? 0.558 21.013 -17.362 1.00 43.56 331 ASN A CA 1
ATOM 2619 C C . ASN A 1 331 ? 1.792 20.255 -16.845 1.00 43.56 331 ASN A C 1
ATOM 2621 O O . ASN A 1 331 ? 2.757 20.165 -17.589 1.00 43.56 331 ASN A O 1
ATOM 2625 N N . VAL A 1 332 ? 1.749 19.608 -15.671 1.00 48.56 332 VAL A N 1
ATOM 2626 C CA . VAL A 1 332 ? 2.870 18.784 -15.164 1.00 48.56 332 VAL A CA 1
ATOM 2627 C C . VAL A 1 332 ? 3.114 17.574 -16.071 1.00 48.56 332 VAL A C 1
ATOM 2629 O O . VAL A 1 332 ? 4.254 17.330 -16.447 1.00 48.56 332 VAL A O 1
ATOM 2632 N N . GLY A 1 333 ? 2.056 16.884 -16.518 1.00 50.22 333 GLY A N 1
ATOM 2633 C CA . GLY A 1 333 ? 2.183 15.753 -17.456 1.00 50.22 333 GLY A CA 1
ATOM 2634 C C . GLY A 1 333 ? 2.648 16.138 -18.871 1.00 50.22 333 GLY A C 1
ATOM 2635 O O . GLY A 1 333 ? 3.113 15.288 -19.620 1.00 50.22 333 GLY A O 1
ATOM 2636 N N . ASN A 1 334 ? 2.556 17.420 -19.249 1.00 50.91 334 ASN A N 1
ATOM 2637 C CA . ASN A 1 334 ? 3.138 17.946 -20.493 1.00 50.91 334 ASN A CA 1
ATOM 2638 C C . ASN A 1 334 ? 4.551 18.523 -20.291 1.00 50.91 334 ASN A C 1
ATOM 2640 O O . ASN A 1 334 ? 5.176 18.960 -21.259 1.00 50.91 334 ASN A O 1
ATOM 2644 N N . CYS A 1 335 ? 5.040 18.535 -19.049 1.00 53.84 335 CYS A N 1
ATOM 2645 C CA . CYS A 1 335 ? 6.304 19.128 -18.633 1.00 53.84 335 CYS A CA 1
ATOM 2646 C C . CYS A 1 335 ? 7.260 18.107 -18.015 1.00 53.84 335 CYS A C 1
ATOM 2648 O O . CYS A 1 335 ? 8.111 18.455 -17.195 1.00 53.84 335 CYS A O 1
ATOM 2650 N N . ASP A 1 336 ? 7.183 16.859 -18.467 1.00 56.69 336 ASP A N 1
ATOM 2651 C CA . ASP A 1 336 ? 8.255 15.904 -18.243 1.00 56.69 336 ASP A CA 1
ATOM 2652 C C . ASP A 1 336 ? 9.451 16.292 -19.111 1.00 56.69 336 ASP A C 1
ATOM 2654 O O . ASP A 1 336 ? 9.367 16.368 -20.340 1.00 56.69 336 ASP A O 1
ATOM 2658 N N . ALA A 1 337 ? 10.579 16.574 -18.460 1.00 58.06 337 ALA A N 1
ATOM 2659 C CA . ALA A 1 337 ? 11.826 16.857 -19.147 1.00 58.06 337 ALA A CA 1
ATOM 2660 C C . ALA A 1 337 ? 12.186 15.650 -20.037 1.00 58.06 337 ALA A C 1
ATOM 2662 O O . ALA A 1 337 ? 12.376 14.550 -19.505 1.00 58.06 337 ALA A O 1
ATOM 2663 N N . PRO A 1 338 ? 12.326 15.826 -21.368 1.00 58.94 338 PRO A N 1
ATOM 2664 C CA . PRO A 1 338 ? 12.812 14.765 -22.241 1.00 58.94 338 PRO A CA 1
ATOM 2665 C C . PRO A 1 338 ? 14.109 14.177 -21.685 1.00 58.94 338 PRO A C 1
ATOM 2667 O O . PRO A 1 338 ? 14.941 14.891 -21.125 1.00 58.94 338 PRO A O 1
ATOM 2670 N N . LYS A 1 339 ? 14.320 12.872 -21.822 1.00 58.53 339 LYS A N 1
ATOM 2671 C CA . LYS A 1 339 ? 15.534 12.243 -21.295 1.00 58.53 339 LYS A CA 1
ATOM 2672 C C . LYS A 1 339 ? 16.573 12.085 -22.385 1.00 58.53 339 LYS A C 1
ATOM 2674 O O . LYS A 1 339 ? 16.264 11.712 -23.517 1.00 58.53 339 LYS A O 1
ATOM 2679 N N . ALA A 1 340 ? 17.816 12.416 -22.040 1.00 54.28 340 ALA A N 1
ATOM 2680 C CA . ALA A 1 340 ? 18.930 12.212 -22.947 1.00 54.28 340 ALA A CA 1
ATOM 2681 C C . ALA A 1 340 ? 19.016 10.713 -23.275 1.00 54.28 340 ALA A C 1
ATOM 2683 O O . ALA A 1 340 ? 18.913 9.894 -22.362 1.00 54.28 340 ALA A O 1
ATOM 2684 N N . PRO A 1 341 ? 19.204 10.335 -24.547 1.00 54.03 341 PRO A N 1
ATOM 2685 C CA . PRO A 1 341 ? 19.357 8.933 -24.896 1.00 54.03 341 PRO A CA 1
ATOM 2686 C C . PRO A 1 341 ? 20.590 8.345 -24.210 1.00 54.03 341 PRO A C 1
ATOM 2688 O O . PRO A 1 341 ? 21.610 9.024 -24.042 1.00 54.03 341 PRO A O 1
ATOM 2691 N N . SER A 1 342 ? 20.512 7.069 -23.854 1.00 53.31 342 SER A N 1
ATOM 2692 C CA . SER A 1 342 ? 21.641 6.282 -23.368 1.00 53.31 342 SER A CA 1
ATOM 2693 C C . SER A 1 342 ? 22.589 5.940 -24.525 1.00 53.31 342 SER A C 1
ATOM 2695 O O . SER A 1 342 ? 22.168 5.666 -25.646 1.00 53.31 342 SER A O 1
ATOM 2697 N N . GLY A 1 343 ? 23.897 6.022 -24.276 1.00 48.50 343 GLY A N 1
ATOM 2698 C CA . GLY A 1 343 ? 24.950 5.778 -25.260 1.00 48.50 343 GLY A CA 1
ATOM 2699 C C . GLY A 1 343 ? 25.034 4.326 -25.742 1.00 48.50 343 GLY A C 1
ATOM 2700 O O . GLY A 1 343 ? 24.585 3.392 -25.085 1.00 48.50 343 GLY A O 1
ATOM 2701 N N . ALA A 1 344 ? 25.666 4.145 -26.902 1.00 46.28 344 ALA A N 1
ATOM 2702 C CA . ALA A 1 344 ? 25.679 2.892 -27.649 1.00 46.28 344 ALA A CA 1
ATOM 2703 C C . ALA A 1 344 ? 27.074 2.255 -27.772 1.00 46.28 344 ALA A C 1
ATOM 2705 O O . ALA A 1 344 ? 28.057 2.943 -28.048 1.00 46.28 344 ALA A O 1
ATOM 2706 N N . GLY A 1 345 ? 27.142 0.924 -27.631 1.00 42.06 345 GLY A N 1
ATOM 2707 C CA . GLY A 1 345 ? 28.377 0.128 -27.735 1.00 42.06 345 GLY A CA 1
ATOM 2708 C C . GLY A 1 345 ? 28.728 -0.398 -29.139 1.00 42.06 345 GLY A C 1
ATOM 2709 O O . GLY A 1 345 ? 29.841 -0.872 -29.346 1.00 42.06 345 GLY A O 1
ATOM 2710 N N . SER A 1 346 ? 27.823 -0.308 -30.125 1.00 54.44 346 SER A N 1
ATOM 2711 C CA . SER A 1 346 ? 28.050 -0.766 -31.511 1.00 54.44 346 SER A CA 1
ATOM 2712 C C . SER A 1 346 ? 27.837 0.363 -32.526 1.00 54.44 346 SER A C 1
ATOM 2714 O O . SER A 1 346 ? 27.151 1.334 -32.233 1.00 54.44 346 SER A O 1
ATOM 2716 N N . ILE A 1 347 ? 28.400 0.255 -33.739 1.00 53.03 347 ILE A N 1
ATOM 2717 C CA . ILE A 1 347 ? 28.270 1.294 -34.787 1.00 53.03 347 ILE A CA 1
ATOM 2718 C C . ILE A 1 347 ? 26.804 1.508 -35.202 1.00 53.03 347 ILE A C 1
ATOM 2720 O O . ILE A 1 347 ? 26.391 2.648 -35.398 1.00 53.03 347 ILE A O 1
ATOM 2724 N N . SER A 1 348 ? 26.013 0.437 -35.315 1.00 51.09 348 SER A N 1
ATOM 2725 C CA . SER A 1 348 ? 24.582 0.533 -35.640 1.00 51.09 348 SER A CA 1
ATOM 2726 C C . SER A 1 348 ? 23.796 1.178 -34.499 1.00 51.09 348 SER A C 1
ATOM 2728 O O . SER A 1 348 ? 23.012 2.091 -34.737 1.00 51.09 348 SER A O 1
ATOM 2730 N N . ALA A 1 349 ? 24.087 0.792 -33.254 1.00 47.81 349 ALA A N 1
ATOM 2731 C CA . ALA A 1 349 ? 23.488 1.421 -32.085 1.00 47.81 349 ALA A CA 1
ATOM 2732 C C . ALA A 1 349 ? 23.943 2.885 -31.928 1.00 47.81 349 ALA A C 1
ATOM 2734 O O . ALA A 1 349 ? 23.196 3.703 -31.409 1.00 47.81 349 ALA A O 1
ATOM 2735 N N . LEU A 1 350 ? 25.137 3.252 -32.410 1.00 53.66 350 LEU A N 1
ATOM 2736 C CA . LEU A 1 350 ? 25.624 4.634 -32.430 1.00 53.66 350 LEU A CA 1
ATOM 2737 C C . LEU A 1 350 ? 24.822 5.495 -33.418 1.00 53.66 350 LEU A C 1
ATOM 2739 O O . LEU A 1 350 ? 24.545 6.658 -33.139 1.00 53.66 350 LEU A O 1
ATOM 2743 N N . LEU A 1 351 ? 24.422 4.929 -34.561 1.00 64.06 351 LEU A N 1
ATOM 2744 C CA . LEU A 1 351 ? 23.527 5.586 -35.516 1.00 64.06 351 LEU A CA 1
ATOM 2745 C C . LEU A 1 351 ? 22.123 5.794 -34.930 1.00 64.06 351 LEU A C 1
ATOM 2747 O O . LEU A 1 351 ? 21.603 6.907 -35.014 1.00 64.06 351 LEU A O 1
ATOM 2751 N N . ASP A 1 352 ? 21.555 4.778 -34.277 1.00 55.19 352 ASP A N 1
ATOM 2752 C CA . ASP A 1 352 ? 20.274 4.905 -33.568 1.00 55.19 352 ASP A CA 1
ATOM 2753 C C . ASP A 1 352 ? 20.367 5.879 -32.392 1.00 55.19 352 ASP A C 1
ATOM 2755 O O . ASP A 1 352 ? 19.473 6.698 -32.196 1.00 55.19 352 ASP A O 1
ATOM 2759 N N . TYR A 1 353 ? 21.483 5.875 -31.662 1.00 59.06 353 TYR A N 1
ATOM 2760 C CA . TYR A 1 353 ? 21.775 6.861 -30.627 1.00 59.06 353 TYR A CA 1
ATOM 2761 C C . TYR A 1 353 ? 21.755 8.281 -31.188 1.00 59.06 353 TYR A C 1
ATOM 2763 O O . TYR A 1 353 ? 21.118 9.150 -30.602 1.00 59.06 353 TYR A O 1
ATOM 2771 N N . TYR A 1 354 ? 22.403 8.536 -32.329 1.00 66.25 354 TYR A N 1
ATOM 2772 C CA . TYR A 1 354 ? 22.378 9.865 -32.941 1.00 66.25 354 TYR A CA 1
ATOM 2773 C C . TYR A 1 354 ? 20.968 10.271 -33.379 1.00 66.25 354 TYR A C 1
ATOM 2775 O O . TYR A 1 354 ? 20.599 11.428 -33.193 1.00 66.25 354 TYR A O 1
ATOM 2783 N N . LEU A 1 355 ? 20.153 9.343 -33.887 1.00 67.19 355 LEU A N 1
ATOM 2784 C CA . LEU A 1 355 ? 18.747 9.612 -34.209 1.00 67.19 355 LEU A CA 1
ATOM 2785 C C . LEU A 1 355 ? 17.924 9.928 -32.951 1.00 67.19 355 LEU A C 1
ATOM 2787 O O . LEU A 1 355 ? 17.227 10.946 -32.917 1.00 67.19 355 LEU A O 1
ATOM 2791 N N . LYS A 1 356 ? 18.057 9.115 -31.894 1.00 61.31 356 LYS A N 1
ATOM 2792 C CA . LYS A 1 356 ? 17.437 9.363 -30.582 1.00 61.31 356 LYS A CA 1
ATOM 2793 C C . LYS A 1 356 ? 17.934 10.689 -29.980 1.00 61.31 356 LYS A C 1
ATOM 2795 O O . LYS A 1 356 ? 17.155 11.407 -29.365 1.00 61.31 356 LYS A O 1
ATOM 2800 N N . TYR A 1 357 ? 19.190 11.074 -30.212 1.00 65.31 357 TYR A N 1
ATOM 2801 C CA . TYR A 1 357 ? 19.789 12.318 -29.712 1.00 65.31 357 TYR A CA 1
ATOM 2802 C C . TYR A 1 357 ? 19.311 13.561 -30.467 1.00 65.31 357 TYR A C 1
ATOM 2804 O O . TYR A 1 357 ? 19.070 14.600 -29.853 1.00 65.31 357 TYR A O 1
ATOM 2812 N N . GLU A 1 358 ? 19.130 13.478 -31.788 1.00 68.62 358 GLU A N 1
ATOM 2813 C CA . GLU A 1 358 ? 18.482 14.547 -32.558 1.00 68.62 358 GLU A CA 1
ATOM 2814 C C . GLU A 1 358 ? 17.027 14.742 -32.125 1.00 68.62 358 GLU A C 1
ATOM 2816 O O . GLU A 1 358 ? 16.600 15.879 -31.916 1.00 68.62 358 GLU A O 1
ATOM 2821 N N . LYS A 1 359 ? 16.292 13.643 -31.912 1.00 67.12 359 LYS A N 1
ATOM 2822 C CA . LYS A 1 359 ? 14.939 13.692 -31.354 1.00 67.12 359 LYS A CA 1
ATOM 2823 C C . LYS A 1 359 ? 14.931 14.309 -29.953 1.00 67.12 359 LYS A C 1
ATOM 2825 O O . LYS A 1 359 ? 14.191 15.258 -29.734 1.00 67.12 359 LYS A O 1
ATOM 2830 N N . TYR A 1 360 ? 15.816 13.870 -29.060 1.00 63.88 360 TYR A N 1
ATOM 2831 C CA . TYR A 1 360 ? 15.970 14.450 -27.725 1.00 63.88 360 TYR A CA 1
ATOM 2832 C C . TYR A 1 360 ? 16.222 15.956 -27.773 1.00 63.88 360 TYR A C 1
ATOM 2834 O O . TYR A 1 360 ? 15.592 16.694 -27.030 1.00 63.88 360 TYR A O 1
ATOM 2842 N N . LYS A 1 361 ? 17.096 16.446 -28.661 1.00 65.12 361 LYS A N 1
ATOM 2843 C CA . LYS A 1 361 ? 17.323 17.892 -28.818 1.00 65.12 361 LYS A CA 1
ATOM 2844 C C . LYS A 1 361 ? 16.067 18.629 -29.280 1.00 65.12 361 LYS A C 1
ATOM 2846 O O . LYS A 1 361 ? 15.814 19.738 -28.815 1.00 65.12 361 LYS A O 1
ATOM 2851 N N . ALA A 1 362 ? 15.304 18.052 -30.204 1.00 69.25 362 ALA A N 1
ATOM 2852 C CA . ALA A 1 362 ? 14.047 18.636 -30.662 1.00 69.25 362 ALA A CA 1
ATOM 2853 C C . ALA A 1 362 ? 13.007 18.682 -29.530 1.00 69.25 362 ALA A C 1
ATOM 2855 O O . ALA A 1 362 ? 12.436 19.742 -29.276 1.00 69.25 362 ALA A O 1
ATOM 2856 N N . ASP A 1 363 ? 12.843 17.572 -28.813 1.00 64.62 363 ASP A N 1
ATOM 2857 C CA . ASP A 1 363 ? 11.924 17.444 -27.685 1.00 64.62 363 ASP A CA 1
ATOM 2858 C C . ASP A 1 363 ? 12.356 18.371 -26.531 1.00 64.62 363 ASP A C 1
ATOM 2860 O O . ASP A 1 363 ? 11.517 19.044 -25.943 1.00 64.62 363 ASP A O 1
ATOM 2864 N N . MET A 1 364 ? 13.662 18.508 -26.257 1.00 64.94 364 MET A N 1
ATOM 2865 C CA . MET A 1 364 ? 14.196 19.431 -25.243 1.00 64.94 364 MET A CA 1
ATOM 2866 C C . MET A 1 364 ? 13.921 20.885 -25.574 1.00 64.94 364 MET A C 1
ATOM 2868 O O . MET A 1 364 ? 13.556 21.661 -24.700 1.00 64.94 364 MET A O 1
ATOM 2872 N N . ASN A 1 365 ? 14.086 21.273 -26.835 1.00 64.75 365 ASN A N 1
ATOM 2873 C CA . ASN A 1 365 ? 13.753 22.629 -27.250 1.00 64.75 365 ASN A CA 1
ATOM 2874 C C . ASN A 1 365 ? 12.247 22.889 -27.128 1.00 64.75 365 ASN A C 1
ATOM 2876 O O . ASN A 1 365 ? 11.862 23.985 -26.731 1.00 64.75 365 ASN A O 1
ATOM 2880 N N . ALA A 1 366 ? 11.404 21.897 -27.433 1.00 67.94 366 ALA A N 1
ATOM 2881 C CA . ALA A 1 366 ? 9.964 21.999 -27.225 1.00 67.94 366 ALA A CA 1
ATOM 2882 C C . ALA A 1 366 ? 9.633 22.157 -25.733 1.00 67.94 366 ALA A C 1
ATOM 2884 O O . ALA A 1 366 ? 8.968 23.125 -25.381 1.00 67.94 366 ALA A O 1
ATOM 2885 N N . PHE A 1 367 ? 10.193 21.299 -24.874 1.00 66.81 367 PHE A N 1
ATOM 2886 C CA . PHE A 1 367 ? 10.073 21.367 -23.417 1.00 66.81 367 PHE A CA 1
ATOM 2887 C C . PHE A 1 367 ? 10.515 22.727 -22.859 1.00 66.81 367 PHE A C 1
ATOM 2889 O O . PHE A 1 367 ? 9.780 23.360 -22.107 1.00 66.81 367 PHE A O 1
ATOM 2896 N N . ILE A 1 368 ? 11.675 23.241 -23.284 1.00 64.94 368 ILE A N 1
ATOM 2897 C CA . ILE A 1 368 ? 12.171 24.557 -22.856 1.00 64.94 368 ILE A CA 1
ATOM 2898 C C . ILE A 1 368 ? 11.197 25.680 -23.230 1.00 64.94 368 ILE A C 1
ATOM 2900 O O . ILE A 1 368 ? 11.003 26.617 -22.464 1.00 64.94 368 ILE A O 1
ATOM 2904 N N . ILE A 1 369 ? 10.562 25.594 -24.397 1.00 66.31 369 ILE A N 1
ATOM 2905 C CA . ILE A 1 369 ? 9.635 26.623 -24.876 1.00 66.31 369 ILE A CA 1
ATOM 2906 C C . ILE A 1 369 ? 8.256 26.507 -24.210 1.00 66.31 369 ILE A C 1
ATOM 2908 O O . ILE A 1 369 ? 7.615 27.532 -23.985 1.00 66.31 369 ILE A O 1
ATOM 2912 N N . SER A 1 370 ? 7.783 25.291 -23.924 1.00 65.19 370 SER A N 1
ATOM 2913 C CA . SER A 1 370 ? 6.432 25.046 -23.408 1.00 65.19 370 SER A CA 1
ATOM 2914 C C . SER A 1 370 ? 6.336 25.011 -21.884 1.00 65.19 370 SER A C 1
ATOM 2916 O O . SER A 1 370 ? 5.261 25.287 -21.361 1.00 65.19 370 SER A O 1
ATOM 2918 N N . CYS A 1 371 ? 7.423 24.671 -21.187 1.00 61.66 371 CYS A N 1
ATOM 2919 C CA . CYS A 1 371 ? 7.388 24.275 -19.776 1.00 61.66 371 CYS A CA 1
ATOM 2920 C C . CYS A 1 371 ? 8.392 24.988 -18.867 1.00 61.66 371 CYS A C 1
ATOM 2922 O O . CYS A 1 371 ? 8.234 24.957 -17.650 1.00 61.66 371 CYS A O 1
ATOM 2924 N N . VAL A 1 372 ? 9.422 25.642 -19.414 1.00 53.66 372 VAL A N 1
ATOM 2925 C CA . VAL A 1 372 ? 10.489 26.271 -18.612 1.00 53.66 372 VAL A CA 1
ATOM 2926 C C . VAL A 1 372 ? 10.127 27.713 -18.259 1.00 53.66 372 VAL A C 1
ATOM 2928 O O . VAL A 1 372 ? 10.828 28.667 -18.585 1.00 53.66 372 VAL A O 1
ATOM 2931 N N . ASP A 1 373 ? 9.021 27.865 -17.538 1.00 63.31 373 ASP A N 1
ATOM 2932 C CA . ASP A 1 373 ? 9.036 28.776 -16.400 1.00 63.31 373 ASP A CA 1
ATOM 2933 C C . ASP A 1 373 ? 9.273 27.905 -15.164 1.00 63.31 373 ASP A C 1
ATOM 2935 O O . ASP A 1 373 ? 8.347 27.308 -14.619 1.00 63.31 373 ASP A O 1
ATOM 2939 N N . GLN A 1 374 ? 10.547 27.735 -14.799 1.00 58.03 374 GLN A N 1
ATOM 2940 C CA . GLN A 1 374 ? 10.983 26.822 -13.737 1.00 58.03 374 GLN A CA 1
ATOM 2941 C C . GLN A 1 374 ? 10.224 27.069 -12.418 1.00 58.03 374 GLN A C 1
ATOM 2943 O O . GLN A 1 374 ? 9.871 26.113 -11.730 1.00 58.03 374 GLN A O 1
ATOM 2948 N N . ASP A 1 375 ? 9.890 28.329 -12.126 1.00 62.97 375 ASP A N 1
ATOM 2949 C CA . ASP A 1 375 ? 9.125 28.726 -10.940 1.00 62.97 375 ASP A CA 1
ATOM 2950 C C . ASP A 1 375 ? 7.682 28.184 -10.974 1.00 62.97 375 ASP A C 1
ATOM 2952 O O . ASP A 1 375 ? 7.130 27.789 -9.941 1.00 62.97 375 ASP A O 1
ATOM 2956 N N . THR A 1 376 ? 7.069 28.112 -12.162 1.00 65.88 376 THR A N 1
ATOM 2957 C CA . THR A 1 376 ? 5.732 27.534 -12.357 1.00 65.88 376 THR A CA 1
ATOM 2958 C C . THR A 1 376 ? 5.762 26.019 -12.152 1.00 65.88 376 THR A C 1
ATOM 2960 O O . THR A 1 376 ? 4.936 25.500 -11.405 1.00 65.88 376 THR A O 1
ATOM 2963 N N . PHE A 1 377 ? 6.748 25.312 -12.717 1.00 62.53 377 PHE A N 1
ATOM 2964 C CA . PHE A 1 377 ? 6.885 23.864 -12.512 1.00 62.53 377 PHE A CA 1
ATOM 2965 C C . PHE A 1 377 ? 7.148 23.509 -11.041 1.00 62.53 377 PHE A C 1
ATOM 2967 O O . PHE A 1 377 ? 6.495 22.622 -10.502 1.00 62.53 377 PHE A O 1
ATOM 2974 N N . GLU A 1 378 ? 8.055 24.218 -10.361 1.00 65.88 378 GLU A N 1
ATOM 2975 C CA . GLU A 1 378 ? 8.332 24.005 -8.932 1.00 65.88 378 GLU A CA 1
ATOM 2976 C C . GLU A 1 378 ? 7.092 24.228 -8.059 1.00 65.88 378 GLU A C 1
ATOM 2978 O O . GLU A 1 378 ? 6.839 23.469 -7.116 1.00 65.88 378 GLU A O 1
ATOM 2983 N N . THR A 1 379 ? 6.304 25.255 -8.385 1.00 70.69 379 THR A N 1
ATOM 2984 C CA . THR A 1 379 ? 5.053 25.567 -7.691 1.00 70.69 379 THR A CA 1
ATOM 2985 C C . THR A 1 379 ? 4.011 24.475 -7.918 1.00 70.69 379 THR A C 1
ATOM 2987 O O . THR A 1 379 ? 3.408 24.003 -6.954 1.00 70.69 379 THR A O 1
ATOM 2990 N N . GLU A 1 380 ? 3.818 24.039 -9.165 1.00 68.62 380 GLU A N 1
ATOM 2991 C CA . GLU A 1 380 ? 2.877 22.967 -9.503 1.00 68.62 380 GLU A CA 1
ATOM 2992 C C . GLU A 1 380 ? 3.310 21.618 -8.905 1.00 68.62 380 GLU A C 1
ATOM 2994 O O . GLU A 1 380 ? 2.480 20.931 -8.314 1.00 68.62 380 GLU A O 1
ATOM 2999 N N . TRP A 1 381 ? 4.604 21.276 -8.948 1.00 68.06 381 TRP A N 1
ATOM 3000 C CA . TRP A 1 381 ? 5.159 20.078 -8.307 1.00 68.06 381 TRP A CA 1
ATOM 3001 C C . TRP A 1 381 ? 4.961 20.098 -6.789 1.00 68.06 381 TRP A C 1
ATOM 3003 O O . TRP A 1 381 ? 4.565 19.099 -6.191 1.00 68.06 381 TRP A O 1
ATOM 3013 N N . SER A 1 382 ? 5.196 21.243 -6.144 1.00 70.88 382 SER A N 1
ATOM 3014 C CA . SER A 1 382 ? 5.008 21.378 -4.696 1.00 70.88 382 SER A CA 1
ATOM 3015 C C . SER A 1 382 ? 3.533 21.287 -4.301 1.00 70.88 382 SER A C 1
ATOM 3017 O O . SER A 1 382 ? 3.204 20.639 -3.305 1.00 70.88 382 SER A O 1
ATOM 3019 N N . ALA A 1 383 ? 2.636 21.904 -5.078 1.00 70.06 383 ALA A N 1
ATOM 3020 C CA . ALA A 1 383 ? 1.193 21.796 -4.876 1.00 70.06 383 ALA A CA 1
ATOM 3021 C C . ALA A 1 383 ? 0.718 20.349 -5.054 1.00 70.06 383 ALA A C 1
ATOM 3023 O O . ALA A 1 383 ? -0.048 19.843 -4.235 1.00 70.06 383 ALA A O 1
ATOM 3024 N N . TYR A 1 384 ? 1.241 19.673 -6.075 1.00 69.19 384 TYR A N 1
ATOM 3025 C CA . TYR A 1 384 ? 0.983 18.271 -6.337 1.00 69.19 384 TYR A CA 1
ATOM 3026 C C . TYR A 1 384 ? 1.445 17.363 -5.194 1.00 69.19 384 TYR A C 1
ATOM 3028 O O . TYR A 1 384 ? 0.633 16.630 -4.637 1.00 69.19 384 TYR A O 1
ATOM 3036 N N . SER A 1 385 ? 2.716 17.456 -4.794 1.00 70.00 385 SER A N 1
ATOM 3037 C CA . SER A 1 385 ? 3.277 16.676 -3.685 1.00 70.00 385 SER A CA 1
ATOM 3038 C C . SER A 1 385 ? 2.502 16.906 -2.388 1.00 70.00 385 SER A C 1
ATOM 3040 O O . SER A 1 385 ? 2.238 15.961 -1.658 1.00 70.00 385 SER A O 1
ATOM 3042 N N . THR A 1 386 ? 2.083 18.145 -2.117 1.00 70.75 386 THR A N 1
ATOM 3043 C CA . THR A 1 386 ? 1.276 18.466 -0.928 1.00 70.75 386 THR A CA 1
ATOM 3044 C C . THR A 1 386 ? -0.086 17.777 -0.969 1.00 70.75 386 THR A C 1
ATOM 3046 O O . THR A 1 386 ? -0.569 17.283 0.045 1.00 70.75 386 THR A O 1
ATOM 3049 N N . ALA A 1 387 ? -0.729 17.758 -2.133 1.00 68.88 387 ALA A N 1
ATOM 3050 C CA . ALA A 1 387 ? -2.042 17.155 -2.287 1.00 68.88 387 ALA A CA 1
ATOM 3051 C C . ALA A 1 387 ? -1.969 15.614 -2.317 1.00 68.88 387 ALA A C 1
ATOM 3053 O O . ALA A 1 387 ? -2.871 14.950 -1.812 1.00 68.88 387 ALA A O 1
ATOM 3054 N N . ALA A 1 388 ? -0.864 15.052 -2.809 1.00 69.88 388 ALA A N 1
ATOM 3055 C CA . ALA A 1 388 ? -0.521 13.642 -2.664 1.00 69.88 388 ALA A CA 1
ATOM 3056 C C . ALA A 1 388 ? -0.323 13.229 -1.197 1.00 69.88 388 ALA A C 1
ATOM 3058 O O . ALA A 1 388 ? -0.879 12.222 -0.768 1.00 69.88 388 ALA A O 1
ATOM 3059 N N . ASP A 1 389 ? 0.408 14.035 -0.421 1.00 69.75 389 ASP A N 1
ATOM 3060 C CA . ASP A 1 389 ? 0.615 13.818 1.017 1.00 69.75 389 ASP A CA 1
ATOM 3061 C C . ASP A 1 389 ? -0.688 13.942 1.830 1.00 69.75 389 ASP A C 1
ATOM 3063 O O . ASP A 1 389 ? -0.787 13.407 2.935 1.00 69.75 389 ASP A O 1
ATOM 3067 N N . ALA A 1 390 ? -1.689 14.654 1.302 1.00 70.31 390 ALA A N 1
ATOM 3068 C CA . ALA A 1 390 ? -2.995 14.815 1.935 1.00 70.31 390 ALA A CA 1
ATOM 3069 C C . ALA A 1 390 ? -3.952 13.636 1.680 1.00 70.31 390 ALA A C 1
ATOM 3071 O O . ALA A 1 390 ? -4.939 13.501 2.405 1.00 70.31 390 ALA A O 1
ATOM 3072 N N . PHE A 1 391 ? -3.684 12.798 0.673 1.00 79.19 391 PHE A N 1
ATOM 3073 C CA . PHE A 1 391 ? -4.536 11.658 0.344 1.00 79.19 391 PHE A CA 1
ATOM 3074 C C . PHE A 1 391 ? -4.488 10.588 1.443 1.00 79.19 391 PHE A C 1
ATOM 3076 O O . PHE A 1 391 ? -3.419 10.179 1.902 1.00 79.19 391 PHE A O 1
ATOM 3083 N N . LYS A 1 392 ? -5.661 10.082 1.827 1.00 84.81 392 LYS A N 1
ATOM 3084 C CA . LYS A 1 392 ? -5.834 9.037 2.837 1.00 84.81 392 LYS A CA 1
ATOM 3085 C C . LYS A 1 392 ? -6.474 7.791 2.241 1.00 84.81 392 LYS A C 1
ATOM 3087 O O . LYS A 1 392 ? -7.381 7.855 1.417 1.00 84.81 392 LYS A O 1
ATOM 3092 N N . LEU A 1 393 ? -6.068 6.630 2.748 1.00 87.00 393 LEU A N 1
ATOM 3093 C CA . LEU A 1 393 ? -6.801 5.385 2.530 1.00 87.00 393 LEU A CA 1
ATOM 3094 C C . LEU A 1 393 ? -7.827 5.183 3.658 1.00 87.00 393 LEU A C 1
ATOM 3096 O O . LEU A 1 393 ? -7.455 5.287 4.830 1.00 87.00 393 LEU A O 1
ATOM 3100 N N . PRO A 1 394 ? -9.087 4.828 3.354 1.00 88.75 394 PRO A N 1
ATOM 3101 C CA . PRO A 1 394 ? -10.100 4.526 4.359 1.00 88.75 394 PRO A CA 1
ATOM 3102 C C . PRO A 1 394 ? -9.678 3.384 5.280 1.00 88.75 394 PRO A C 1
ATOM 3104 O O . PRO A 1 394 ? -9.321 2.291 4.834 1.00 88.75 394 PRO A O 1
ATOM 3107 N N . LEU A 1 395 ? -9.753 3.620 6.589 1.00 90.06 395 LEU A N 1
ATOM 3108 C CA . LEU A 1 395 ? -9.352 2.673 7.643 1.00 90.06 395 LEU A CA 1
ATOM 3109 C C . LEU A 1 395 ? -10.321 1.502 7.794 1.00 90.06 395 LEU A C 1
ATOM 3111 O O . LEU A 1 395 ? -9.941 0.412 8.220 1.00 90.06 395 LEU A O 1
ATOM 3115 N N . LEU A 1 396 ? -11.579 1.778 7.484 1.00 93.44 396 LEU A N 1
ATOM 3116 C CA . LEU A 1 396 ? -12.721 0.898 7.626 1.00 93.44 396 LEU A CA 1
ATOM 3117 C C . LEU A 1 396 ? -13.332 0.764 6.241 1.00 93.44 396 LEU A C 1
ATOM 3119 O O . LEU A 1 396 ? -14.007 1.678 5.772 1.00 93.44 396 LEU A O 1
ATOM 3123 N N . ALA A 1 397 ? -13.033 -0.343 5.577 1.00 92.88 397 ALA A N 1
ATOM 3124 C CA . ALA A 1 397 ? -13.473 -0.598 4.217 1.00 92.88 397 ALA A CA 1
ATOM 3125 C C . ALA A 1 397 ? -13.836 -2.073 4.071 1.00 92.88 397 ALA A C 1
ATOM 3127 O O . ALA A 1 397 ? -13.093 -2.944 4.511 1.00 92.88 397 ALA A O 1
ATOM 3128 N N . THR A 1 398 ? -14.957 -2.360 3.437 1.00 93.00 398 THR A N 1
ATOM 3129 C CA . THR A 1 398 ? -15.400 -3.722 3.130 1.00 93.00 398 THR A CA 1
ATOM 3130 C C . THR A 1 398 ? -16.008 -3.743 1.739 1.00 93.00 398 THR A C 1
ATOM 3132 O O . THR A 1 398 ? -16.232 -2.686 1.144 1.00 93.00 398 THR A O 1
ATOM 3135 N N . VAL A 1 399 ? -16.290 -4.929 1.220 1.00 90.38 399 VAL A N 1
ATOM 3136 C CA . VAL A 1 399 ? -16.897 -5.107 -0.094 1.00 90.38 399 VAL A CA 1
ATOM 3137 C C . VAL A 1 399 ? -18.275 -5.731 0.052 1.00 90.38 399 VAL A C 1
ATOM 3139 O O . VAL A 1 399 ? -18.458 -6.716 0.767 1.00 90.38 399 VAL A O 1
ATOM 3142 N N . ALA A 1 400 ? -19.261 -5.180 -0.657 1.00 89.69 400 ALA A N 1
ATOM 3143 C CA . ALA A 1 400 ? -20.585 -5.787 -0.724 1.00 89.69 400 ALA A CA 1
ATOM 3144 C C . ALA A 1 400 ? -20.516 -7.162 -1.401 1.00 89.69 400 ALA A C 1
ATOM 3146 O O . ALA A 1 400 ? -20.026 -7.293 -2.527 1.00 89.69 400 ALA A O 1
ATOM 3147 N N . SER A 1 401 ? -21.085 -8.177 -0.756 1.00 86.81 401 SER A N 1
ATOM 3148 C CA . SER A 1 401 ? -21.189 -9.537 -1.277 1.00 86.81 401 SER A CA 1
ATOM 3149 C C . SER A 1 401 ? -22.577 -10.121 -1.026 1.00 86.81 401 SER A C 1
ATOM 3151 O O . SER A 1 401 ? -23.106 -10.128 0.087 1.00 86.81 401 SER A O 1
ATOM 3153 N N . GLY A 1 402 ? -23.208 -10.598 -2.094 1.00 81.94 402 GLY A N 1
ATOM 3154 C CA . GLY A 1 402 ? -24.598 -11.040 -2.083 1.00 81.94 402 GLY A CA 1
ATOM 3155 C C . GLY A 1 402 ? -25.598 -9.951 -1.675 1.00 81.94 402 GLY A C 1
ATOM 3156 O O . GLY A 1 402 ? -26.634 -10.301 -1.117 1.00 81.94 402 GLY A O 1
ATOM 3157 N N . GLY A 1 403 ? -25.301 -8.666 -1.908 1.00 82.44 403 GLY A N 1
ATOM 3158 C CA . GLY A 1 403 ? -26.123 -7.542 -1.436 1.00 82.44 403 GLY A CA 1
ATOM 3159 C C . GLY A 1 403 ? -25.947 -7.185 0.039 1.00 82.44 403 GLY A C 1
ATOM 3160 O O . GLY A 1 403 ? -26.646 -6.298 0.520 1.00 82.44 403 GLY A O 1
ATOM 3161 N N . ASN A 1 404 ? -25.034 -7.849 0.753 1.00 88.56 404 ASN A N 1
ATOM 3162 C CA . ASN A 1 404 ? -24.751 -7.588 2.162 1.00 88.56 404 ASN A CA 1
ATOM 3163 C C . ASN A 1 404 ? -23.344 -7.024 2.338 1.00 88.56 404 ASN A C 1
ATOM 3165 O O . ASN A 1 404 ? -22.456 -7.312 1.538 1.00 88.56 404 ASN A O 1
ATOM 3169 N N . TYR A 1 405 ? -23.123 -6.285 3.417 1.00 91.94 405 TYR A N 1
ATOM 3170 C CA . TYR A 1 405 ? -21.796 -5.843 3.831 1.00 91.94 405 TYR A CA 1
ATOM 3171 C C . TYR A 1 405 ? -21.642 -5.945 5.350 1.00 91.94 405 TYR A C 1
ATOM 3173 O O . TYR A 1 405 ? -22.626 -5.895 6.094 1.00 91.94 405 TYR A O 1
ATOM 3181 N N . ALA A 1 406 ? -20.399 -6.067 5.808 1.00 93.56 406 ALA A N 1
ATOM 3182 C CA . ALA A 1 406 ? -20.039 -5.993 7.216 1.00 93.56 406 ALA A CA 1
ATOM 3183 C C . ALA A 1 406 ? -18.682 -5.300 7.353 1.00 93.56 406 ALA A C 1
ATOM 3185 O O . ALA A 1 406 ? -17.744 -5.627 6.639 1.00 93.56 406 ALA A O 1
ATOM 3186 N N . ILE A 1 407 ? -18.571 -4.336 8.259 1.00 93.81 407 ILE A N 1
ATOM 3187 C CA . ILE A 1 407 ? -17.324 -3.707 8.682 1.00 93.81 407 ILE A CA 1
ATOM 3188 C C . ILE A 1 407 ? -17.085 -4.150 10.120 1.00 93.81 407 ILE A C 1
ATOM 3190 O O . ILE A 1 407 ? -17.880 -3.859 11.021 1.00 93.81 407 ILE A O 1
ATOM 3194 N N . GLU A 1 408 ? -15.982 -4.858 10.329 1.00 93.31 408 GLU A N 1
ATOM 3195 C CA . GLU A 1 408 ? -15.625 -5.421 11.625 1.00 93.31 408 GLU A CA 1
ATOM 3196 C C . GLU A 1 408 ? -14.543 -4.607 12.337 1.00 93.31 408 GLU A C 1
ATOM 3198 O O . GLU A 1 408 ? -13.770 -3.855 11.734 1.00 93.31 408 GLU A O 1
ATOM 3203 N N . ASN A 1 409 ? -14.451 -4.816 13.653 1.00 93.12 409 ASN A N 1
ATOM 3204 C CA . ASN A 1 409 ? -13.450 -4.190 14.512 1.00 93.12 409 ASN A CA 1
ATOM 3205 C C . ASN A 1 409 ? -13.475 -2.655 14.438 1.00 93.12 409 ASN A C 1
ATOM 3207 O O . ASN A 1 409 ? -12.436 -1.998 14.407 1.00 93.12 409 ASN A O 1
ATOM 3211 N N . VAL A 1 410 ? -14.683 -2.090 14.415 1.00 94.12 410 VAL A N 1
ATOM 3212 C CA . VAL A 1 410 ? -14.907 -0.644 14.386 1.00 94.12 410 VAL A CA 1
ATOM 3213 C C . VAL A 1 410 ? -14.669 -0.083 15.784 1.00 94.12 410 VAL A C 1
ATOM 3215 O O . VAL A 1 410 ? -15.284 -0.539 16.749 1.00 94.12 410 VAL A O 1
ATOM 3218 N N . SER A 1 411 ? -13.762 0.879 15.932 1.00 91.81 411 SER A N 1
ATOM 3219 C CA . SER A 1 411 ? -13.569 1.552 17.221 1.00 91.81 411 SER A CA 1
ATOM 3220 C C . SER A 1 411 ? -14.853 2.281 17.645 1.00 91.81 411 SER A C 1
ATOM 3222 O O . SER A 1 411 ? -15.615 2.717 16.787 1.00 91.81 411 SER A O 1
ATOM 3224 N N . PRO A 1 412 ? -15.144 2.417 18.949 1.00 92.62 412 PRO A N 1
ATOM 3225 C CA . PRO A 1 412 ? -16.298 3.192 19.380 1.00 92.62 412 PRO A CA 1
ATOM 3226 C C . PRO A 1 412 ? -16.174 4.662 18.960 1.00 92.62 412 PRO A C 1
ATOM 3228 O O . PRO A 1 412 ? -15.122 5.271 19.161 1.00 92.62 412 PRO A O 1
ATOM 3231 N N . GLY A 1 413 ? -17.240 5.234 18.411 1.00 93.19 413 GLY A N 1
ATOM 3232 C CA . GLY A 1 413 ? -17.232 6.578 17.845 1.00 93.19 413 GLY A CA 1
ATOM 3233 C C . GLY A 1 413 ? -18.381 6.808 16.872 1.00 93.19 413 GLY A C 1
ATOM 3234 O O . GLY A 1 413 ? -19.214 5.930 16.662 1.00 93.19 413 GLY A O 1
ATOM 3235 N N . ARG A 1 414 ? -18.413 7.999 16.273 1.00 94.69 414 ARG A N 1
ATOM 3236 C CA . ARG A 1 414 ? -19.373 8.355 15.225 1.00 94.69 414 ARG A CA 1
ATOM 3237 C C . ARG A 1 414 ? -18.736 8.239 13.853 1.00 94.69 414 ARG A C 1
ATOM 3239 O O . ARG A 1 414 ? -17.572 8.606 13.696 1.00 94.69 414 ARG A O 1
ATOM 3246 N N . TYR A 1 415 ? -19.505 7.738 12.895 1.00 95.50 415 TYR A N 1
ATOM 3247 C CA . TYR A 1 415 ? -19.042 7.462 11.544 1.00 95.50 415 TYR A CA 1
ATOM 3248 C C . TYR A 1 415 ? -20.074 7.861 10.497 1.00 95.50 415 TYR A C 1
ATOM 3250 O O . TYR A 1 415 ? -21.272 7.644 10.673 1.00 95.50 415 TYR A O 1
ATOM 3258 N N . ASP A 1 416 ? -19.576 8.335 9.366 1.00 94.75 416 ASP A N 1
ATOM 3259 C CA . ASP A 1 416 ? -20.336 8.526 8.143 1.00 94.75 416 ASP A CA 1
ATOM 3260 C C . ASP A 1 416 ? -20.009 7.398 7.168 1.00 94.75 416 ASP A C 1
ATOM 3262 O O . ASP A 1 416 ? -18.841 7.065 6.936 1.00 94.75 416 ASP A O 1
ATOM 3266 N N . LEU A 1 417 ? -21.044 6.778 6.604 1.00 93.44 417 LEU A N 1
ATOM 3267 C CA . LEU A 1 417 ? -20.883 5.715 5.624 1.00 93.44 417 LEU A CA 1
ATOM 3268 C C . LEU A 1 417 ? -20.937 6.279 4.216 1.00 93.44 417 LEU A C 1
ATOM 3270 O O . LEU A 1 417 ? -21.764 7.130 3.879 1.00 93.44 417 LEU A O 1
ATOM 3274 N N . TYR A 1 418 ? -20.091 5.713 3.372 1.00 92.62 418 TYR A N 1
ATOM 3275 C CA . TYR A 1 418 ? -20.042 5.997 1.955 1.00 92.62 418 TYR A CA 1
ATOM 3276 C C . TYR A 1 418 ? -19.879 4.701 1.176 1.00 92.62 418 TYR A C 1
ATOM 3278 O O . TYR A 1 418 ? -19.360 3.710 1.691 1.00 92.62 418 TYR A O 1
ATOM 3286 N N . TYR A 1 419 ? -20.288 4.721 -0.084 1.00 91.06 419 TYR A N 1
ATOM 3287 C CA . TYR A 1 419 ? -20.043 3.618 -0.999 1.00 91.06 419 TYR A CA 1
ATOM 3288 C C . TYR A 1 419 ? -19.533 4.124 -2.340 1.00 91.06 419 TYR A C 1
ATOM 3290 O O . TYR A 1 419 ? -19.851 5.234 -2.776 1.00 91.06 419 TYR A O 1
ATOM 3298 N N . ALA A 1 420 ? -18.715 3.310 -2.987 1.00 89.94 420 ALA A N 1
ATOM 3299 C CA . ALA A 1 420 ? -18.188 3.603 -4.303 1.00 89.94 420 ALA A CA 1
ATOM 3300 C C . ALA A 1 420 ? -18.031 2.326 -5.112 1.00 89.94 420 ALA A C 1
ATOM 3302 O O . ALA A 1 420 ? -17.637 1.273 -4.597 1.00 89.94 420 ALA A O 1
ATOM 3303 N N . SER A 1 421 ? -18.262 2.465 -6.414 1.00 87.38 421 SER A N 1
ATOM 3304 C CA . SER A 1 421 ? -17.831 1.452 -7.357 1.00 87.38 421 SER A CA 1
ATOM 3305 C C . SER A 1 421 ? -16.312 1.297 -7.281 1.00 87.38 421 SER A C 1
ATOM 3307 O O . SER A 1 421 ? -15.594 2.278 -7.061 1.00 87.38 421 SER A O 1
ATOM 3309 N N . PRO A 1 422 ? -15.807 0.069 -7.432 1.00 84.25 422 PRO A N 1
ATOM 3310 C CA . PRO A 1 422 ? -14.386 -0.193 -7.311 1.00 84.25 422 PRO A CA 1
ATOM 3311 C C . PRO A 1 422 ? -13.612 0.572 -8.394 1.00 84.25 422 PRO A C 1
ATOM 3313 O O . PRO A 1 422 ? -14.078 0.621 -9.539 1.00 84.25 422 PRO A O 1
ATOM 3316 N N . PRO A 1 423 ? -12.436 1.142 -8.068 1.00 80.62 423 PRO A N 1
ATOM 3317 C CA . PRO A 1 423 ? -11.620 1.831 -9.053 1.00 80.62 423 PRO A CA 1
ATOM 3318 C C . PRO A 1 423 ? -11.143 0.844 -10.119 1.00 80.62 423 PRO A C 1
ATOM 3320 O O . PRO A 1 423 ? -11.083 -0.374 -9.888 1.00 80.62 423 PRO A O 1
ATOM 3323 N N . ALA A 1 424 ? -10.793 1.366 -11.295 1.00 78.38 424 ALA A N 1
ATOM 3324 C CA . ALA A 1 424 ? -10.103 0.551 -12.278 1.00 78.38 424 ALA A CA 1
ATOM 3325 C C . ALA A 1 424 ? -8.726 0.132 -11.738 1.00 78.38 424 ALA A C 1
ATOM 3327 O O . ALA A 1 424 ? -8.202 0.674 -10.763 1.00 78.38 424 ALA A O 1
ATOM 3328 N N . PHE A 1 425 ? -8.128 -0.876 -12.362 1.00 76.88 425 PHE A N 1
ATOM 3329 C CA . PHE A 1 425 ? -6.789 -1.287 -11.973 1.00 76.88 425 PHE A CA 1
ATOM 3330 C C . PHE A 1 425 ? -5.771 -0.176 -12.237 1.00 76.88 425 PHE A C 1
ATOM 3332 O O . PHE A 1 425 ? -5.800 0.453 -13.290 1.00 76.88 425 PHE A O 1
ATOM 3339 N N . GLY A 1 426 ? -4.856 0.024 -11.293 1.00 74.19 426 GLY A N 1
ATOM 3340 C CA . GLY A 1 426 ? -3.891 1.118 -11.292 1.00 74.19 426 GLY A CA 1
ATOM 3341 C C . GLY A 1 426 ? -4.476 2.452 -10.828 1.00 74.19 426 GLY A C 1
ATOM 3342 O O . GLY A 1 426 ? -3.721 3.408 -10.680 1.00 74.19 426 GLY A O 1
ATOM 3343 N N . GLU A 1 427 ? -5.785 2.519 -10.569 1.00 77.19 427 GLU A N 1
ATOM 3344 C CA . GLU A 1 427 ? -6.480 3.739 -10.174 1.00 77.19 427 GLU A CA 1
ATOM 3345 C C . GLU A 1 427 ? -6.909 3.709 -8.701 1.00 77.19 427 GLU A C 1
ATOM 3347 O O . GLU A 1 427 ? -7.067 2.667 -8.060 1.00 77.19 427 GLU A O 1
ATOM 3352 N N . LEU A 1 428 ? -7.109 4.906 -8.164 1.00 80.00 428 LEU A N 1
ATOM 3353 C CA . LEU A 1 428 ? -7.668 5.163 -6.842 1.00 80.00 428 LEU A CA 1
ATOM 3354 C C . LEU A 1 428 ? -9.113 5.660 -6.980 1.00 80.00 428 LEU A C 1
ATOM 3356 O O . LEU A 1 428 ? -9.576 5.984 -8.073 1.00 80.00 428 LEU A O 1
ATOM 3360 N N . PHE A 1 429 ? -9.835 5.747 -5.864 1.00 85.38 429 PHE A N 1
ATOM 3361 C CA . PHE A 1 429 ? -11.207 6.253 -5.866 1.00 85.38 429 PHE A CA 1
ATOM 3362 C C . PHE A 1 429 ? -11.260 7.718 -6.308 1.00 85.38 429 PHE A C 1
ATOM 3364 O O . PHE A 1 429 ? -10.566 8.574 -5.763 1.00 85.38 429 PHE A O 1
ATOM 3371 N N . SER A 1 430 ? -12.126 8.011 -7.275 1.00 84.12 430 SER A N 1
ATOM 3372 C CA . SER A 1 430 ? -12.376 9.371 -7.766 1.00 84.12 430 SER A CA 1
ATOM 3373 C C . SER A 1 430 ? -13.633 9.999 -7.166 1.00 84.12 430 SER A C 1
ATOM 3375 O O . SER A 1 430 ? -13.836 11.207 -7.261 1.00 84.12 430 SER A O 1
ATOM 3377 N N . ASN A 1 431 ? -14.530 9.186 -6.606 1.00 88.38 431 ASN A N 1
ATOM 3378 C CA . ASN A 1 431 ? -15.748 9.647 -5.960 1.00 88.38 431 ASN A CA 1
ATOM 3379 C C . ASN A 1 431 ? -16.248 8.633 -4.927 1.00 88.38 431 ASN A C 1
ATOM 3381 O O . ASN A 1 431 ? -15.889 7.458 -4.952 1.00 88.38 431 ASN A O 1
ATOM 3385 N N . PHE A 1 432 ? -17.113 9.127 -4.048 1.00 90.75 432 PHE A N 1
ATOM 3386 C CA . PHE A 1 432 ? -17.927 8.336 -3.142 1.00 90.75 432 PHE A CA 1
ATOM 3387 C C . PHE A 1 432 ? -19.352 8.878 -3.160 1.00 90.75 432 PHE A C 1
ATOM 3389 O O . PHE A 1 432 ? -19.571 10.086 -3.289 1.00 90.75 432 PHE A O 1
ATOM 3396 N N . THR A 1 433 ? -20.321 7.985 -3.000 1.00 91.00 433 THR A N 1
ATOM 3397 C CA . THR A 1 433 ? -21.720 8.339 -2.778 1.00 91.00 433 THR A CA 1
ATOM 3398 C C . THR A 1 433 ? -22.014 8.269 -1.286 1.00 91.00 433 THR A C 1
ATOM 3400 O O . THR A 1 433 ? -21.626 7.312 -0.616 1.00 91.00 433 THR A O 1
ATOM 3403 N N . ALA A 1 434 ? -22.671 9.300 -0.755 1.00 91.12 434 ALA A N 1
ATOM 3404 C CA . ALA A 1 434 ? -23.027 9.362 0.657 1.00 91.12 434 ALA A CA 1
ATOM 3405 C C . ALA A 1 434 ? -24.113 8.331 1.000 1.00 91.12 434 ALA A C 1
ATOM 3407 O O . ALA A 1 434 ? -25.136 8.247 0.318 1.00 91.12 434 ALA A O 1
ATOM 3408 N N . GLY A 1 435 ? -23.880 7.579 2.072 1.00 88.50 435 GLY A N 1
ATOM 3409 C CA . GLY A 1 435 ? -24.855 6.722 2.739 1.00 88.50 435 GLY A CA 1
ATOM 3410 C C . GLY A 1 435 ? -25.354 7.352 4.052 1.00 88.50 435 GLY A C 1
ATOM 3411 O O . GLY A 1 435 ? -25.355 8.579 4.191 1.00 88.50 435 GLY A O 1
ATOM 3412 N N . PRO A 1 436 ? -25.781 6.539 5.036 1.00 88.88 436 PRO A N 1
ATOM 3413 C CA . PRO A 1 436 ? -26.118 6.977 6.386 1.00 88.88 436 PRO A CA 1
ATOM 3414 C C . PRO A 1 436 ? -24.994 7.790 7.028 1.00 88.88 436 PRO A C 1
ATOM 3416 O O . PRO A 1 436 ? -23.822 7.441 6.912 1.00 88.88 436 PRO A O 1
ATOM 3419 N N . GLN A 1 437 ? -25.376 8.857 7.718 1.00 91.50 437 GLN A N 1
ATOM 3420 C CA . GLN A 1 437 ? -24.472 9.771 8.416 1.00 91.50 437 GLN A CA 1
ATOM 3421 C C . GLN A 1 437 ? -24.715 9.680 9.928 1.00 91.50 437 GLN A C 1
ATOM 3423 O O . GLN A 1 437 ? -25.784 9.219 10.347 1.00 91.50 437 GLN A O 1
ATOM 3428 N N . ASP A 1 438 ? -23.758 10.140 10.733 1.00 90.75 438 ASP A N 1
ATOM 3429 C CA . ASP A 1 438 ? -23.850 10.195 12.200 1.00 90.75 438 ASP A CA 1
ATOM 3430 C C . ASP A 1 438 ? -24.117 8.825 12.871 1.00 90.75 438 ASP A C 1
ATOM 3432 O O . ASP A 1 438 ? -24.850 8.715 13.862 1.00 90.75 438 ASP A O 1
ATOM 3436 N N . VAL A 1 439 ? -23.532 7.747 12.345 1.00 92.62 439 VAL A N 1
ATOM 3437 C CA . VAL A 1 439 ? -23.696 6.389 12.883 1.00 92.62 439 VAL A CA 1
ATOM 3438 C C . VAL A 1 439 ? -22.857 6.213 14.147 1.00 92.62 439 VAL A C 1
ATOM 3440 O O . VAL A 1 439 ? -21.631 6.191 14.091 1.00 92.62 439 VAL A O 1
ATOM 3443 N N . ASP A 1 440 ? -23.518 6.059 15.296 1.00 94.88 440 ASP A N 1
ATOM 3444 C CA . ASP A 1 440 ? -22.872 5.926 16.608 1.00 94.88 440 ASP A CA 1
ATOM 3445 C C . ASP A 1 440 ? -22.577 4.462 16.966 1.00 94.88 440 ASP A C 1
ATOM 3447 O O . ASP A 1 440 ? -23.487 3.683 17.259 1.00 94.88 440 ASP A O 1
ATOM 3451 N N . VAL A 1 441 ? -21.295 4.098 16.964 1.00 94.25 441 VAL A N 1
ATOM 3452 C CA . VAL A 1 441 ? -20.774 2.767 17.288 1.00 94.25 441 VAL A CA 1
ATOM 3453 C C . VAL A 1 441 ? -20.301 2.718 18.732 1.00 94.25 441 VAL A C 1
ATOM 3455 O O . VAL A 1 441 ? -19.395 3.439 19.140 1.00 94.25 441 VAL A O 1
ATOM 3458 N N . ALA A 1 442 ? -20.857 1.786 19.505 1.00 92.94 442 ALA A N 1
ATOM 3459 C CA . ALA A 1 442 ? -20.404 1.478 20.858 1.00 92.94 442 ALA A CA 1
ATOM 3460 C C . ALA A 1 442 ? -19.613 0.159 20.908 1.00 92.94 442 ALA A C 1
ATOM 3462 O O . ALA A 1 442 ? -19.784 -0.729 20.068 1.00 92.94 442 ALA A O 1
ATOM 3463 N N . ALA A 1 443 ? -18.775 -0.011 21.933 1.00 90.44 443 ALA A N 1
ATOM 3464 C CA . ALA A 1 443 ? -18.068 -1.270 22.165 1.00 90.44 443 ALA A CA 1
ATOM 3465 C C . ALA A 1 443 ? -19.060 -2.436 22.339 1.00 90.44 443 ALA A C 1
ATOM 3467 O O . ALA A 1 443 ? -20.015 -2.337 23.111 1.00 90.44 443 ALA A O 1
ATOM 3468 N N . GLY A 1 444 ? -18.837 -3.533 21.613 1.00 88.31 444 GLY A N 1
ATOM 3469 C CA . GLY A 1 444 ? -19.716 -4.704 21.595 1.00 88.31 444 GLY A CA 1
ATOM 3470 C C . GLY A 1 444 ? -21.051 -4.495 20.871 1.00 88.31 444 GLY A C 1
ATOM 3471 O O . GLY A 1 444 ? -21.894 -5.390 20.904 1.00 88.31 444 GLY A O 1
ATOM 3472 N N . SER A 1 445 ? -21.270 -3.337 20.238 1.00 90.69 445 SER A N 1
ATOM 3473 C CA . SER A 1 445 ? -22.473 -3.092 19.439 1.00 90.69 445 SER A CA 1
ATOM 3474 C C . SER A 1 445 ? -22.364 -3.704 18.041 1.00 90.69 445 SER A C 1
ATOM 3476 O O . SER A 1 445 ? -21.274 -3.858 17.485 1.00 90.69 445 SER A O 1
ATOM 3478 N N . ALA A 1 446 ? -23.518 -4.046 17.479 1.00 91.06 446 ALA A N 1
ATOM 3479 C CA . ALA A 1 446 ? -23.663 -4.479 16.100 1.00 91.06 446 ALA A CA 1
ATOM 3480 C C . ALA A 1 446 ? -24.806 -3.662 15.488 1.00 91.06 446 ALA A C 1
ATOM 3482 O O . ALA A 1 446 ? -25.959 -3.815 15.897 1.00 91.06 446 ALA A O 1
ATOM 3483 N N . ILE A 1 447 ? -24.475 -2.760 14.567 1.00 90.56 447 ILE A N 1
ATOM 3484 C CA . ILE A 1 447 ? -25.423 -1.816 13.965 1.00 90.56 447 ILE A CA 1
ATOM 3485 C C . ILE A 1 447 ? -25.826 -2.318 12.586 1.00 90.56 447 ILE A C 1
ATOM 3487 O O . ILE A 1 447 ? -24.964 -2.488 11.731 1.00 90.56 447 ILE A O 1
ATOM 3491 N N . GLU A 1 448 ? -27.126 -2.507 12.379 1.00 90.94 448 GLU A N 1
ATOM 3492 C CA . GLU A 1 448 ? -27.706 -2.875 11.086 1.00 90.94 448 GLU A CA 1
ATOM 3493 C C . GLU A 1 448 ? -28.190 -1.622 10.341 1.00 90.94 448 GLU A C 1
ATOM 3495 O O . GLU A 1 448 ? -28.975 -0.845 10.891 1.00 90.94 448 GLU A O 1
ATOM 3500 N N . LEU A 1 449 ? -27.735 -1.421 9.103 1.00 86.50 449 LEU A N 1
ATOM 3501 C CA . LEU A 1 449 ? -28.085 -0.284 8.249 1.00 86.50 449 LEU A CA 1
ATOM 3502 C C . LEU A 1 449 ? -28.365 -0.740 6.814 1.00 86.50 449 LEU A C 1
ATOM 3504 O O . LEU A 1 449 ? -27.714 -1.640 6.298 1.00 86.50 449 LEU A O 1
ATOM 3508 N N . ASN A 1 450 ? -29.298 -0.070 6.143 1.00 82.75 450 ASN A N 1
ATOM 3509 C CA . ASN A 1 450 ? -29.530 -0.269 4.713 1.00 82.75 450 ASN A CA 1
ATOM 3510 C C . ASN A 1 450 ? -28.985 0.943 3.950 1.00 82.75 450 ASN A C 1
ATOM 3512 O O . ASN A 1 450 ? -29.301 2.079 4.324 1.00 82.75 450 ASN A O 1
ATOM 3516 N N . LEU A 1 451 ? -28.149 0.682 2.942 1.00 78.50 451 LEU A N 1
ATOM 3517 C CA . LEU A 1 451 ? -27.498 1.672 2.075 1.00 78.50 451 LEU A CA 1
ATOM 3518 C C . LEU A 1 451 ? -28.287 1.916 0.795 1.00 78.50 451 LEU A C 1
ATOM 3520 O O . LEU A 1 451 ? -28.721 0.912 0.184 1.00 78.50 451 LEU A O 1
#

Sequence (451 aa):
MMTRIIKNTLLLVALGAAVPGCWDRPLFTELATNRLEVRLKGTYASNDERAWQAPVNVNDGSIDDYPPTDVTTIADLPDSFKFDIAEMRLSGGGSKDMKFSIYRQTYTVGIDDTDVFFNDGIILDNDDPEPDRTYTHIKIYFRKMIFDKAMKYELSADGWSAGEPTEVIFREHTTEGFDFNQLQTNYLYDTWRLESDSTNRIFPVTIPIEGGLTFDNDTDKTVLEVRFVVKNFIKKYEYDRFDYTADNPFVAHFFGLSDWLRDVQPGDLQSGSAAIGGNILAVARAYVPGRTGSIYGTVDGIPANGDYIVAVPDGELISDYVVAADLRSTNVGNCDAPKAPSGAGSISALLDYYLKYEKYKADMNAFIISCVDQDTFETEWSAYSTAADAFKLPLLATVASGGNYAIENVSPGRYDLYYASPPAFGELFSNFTAGPQDVDVAAGSAIELNL

Foldseek 3Di:
DVVVVVVVVVVVVVVVPPDPDDDPDDPCVLVPDAQEWEFAAQALAPAAGFWQDDDQDLPPAQADQCRDPQSRDPVSFFQKKKWWWQFKWFADDPDDTWTWGRDTDIDIFTLGPPTCRHHVGDTDDTHATDAQDWTFKMWIAIPFIWTANKWKWWQDPVGIDTDGFDWDQDPNDIDGTDGCLVLAADDLVCCVDPCVVVPDRCVGVIATAVVTDRHHSVDGRKYKYKYWHHSLFKHKHKAWEPPLPDPIGMIMIHIDGHQLQPRNHYPCHYDPRRHDHPGTAMHIYMFHPLQFEKEKAFEDDPPLFFKKKFKDAPPDDVVLAADDPQLPPPLLVLQDQQDQDDDDNDPVVNVVNVVSRVVNVVSNVVNCVRRPPVVVNVVSVVVSVVSSVSHHRGPFMHTRDPRMTMTPRHHFHFIWMWIDRDDHRNDGHHDIHTDDGRDGTGRHYYHYDYD

pLDDT: mean 75.68, std 16.65, range [37.56, 96.5]

Secondary structure (DSSP, 8-state):
-HHHHHHHHHHHHHHHSS--S--SS-TTTTTT---EEEEEESSSSSSSPPPP---S---SS---SS--S--SSGGGS-SEEEEEEEEEEEEETTEEEEEEE---EEEEEESSSSSGGGTT-EEEP-----TTEEEEEEEEEEEEEEES--EEEEEETTEEEEEEEPEEEETTEEEESEEGGGG----HHHHHSTTGGGS--SSSEEEEEEEEEEE-TTSS-EEEEEEE--GGGEEEEEEEE--TTSSS-EEEEEEEE--TTT-PPTTSSBTTT----S---EEEEEE-TTS-EEEEEE--SS--SS-EEEEEETTS-GGGGS--TTSS-TTGGG-PPPPPPPP-SSHHHHHHHHHHHHHHHHHHHHHHHHH--HHHHHHHHHHHHHHHHH----SEEEE-BTTEEEEEEEPSEEEEEEEEPPPPTT------EE---SEEE-TT-EEEEE-

Radius of gyration: 26.67 Å; chains: 1; bounding box: 62×58×94 Å